Protein AF-R1B4N7-F1 (afdb_monomer_lite)

InterPro domains:
  IPR006597 Sel1-like repeat [SM00671] (112-150)
  IPR006597 Sel1-like repeat [SM00671] (151-186)
  IPR007314 Haem-binding uptake, Tiki superfamily, ChaN [PF04187] (249-295)
  IPR011990 Tetratricopeptide-like helical domain superfamily [G3DSA:1.25.40.10] (49-220)

pLDDT: mean 70.12, std 21.86, range [22.64, 97.62]

Secondary structure (DSSP, 8-state):
-----------------------PPPPS--------S--TTHHHHHHHHHHTTHHHHHHHHHHHHHHHHHHTTS-TT-SS-S------S---HHHHHHHHHHHHHHHHTT-HHHHHHHHHHHHH-SBTTTB---HHHHHHHHHHHHTTT-HHHHHHHHHHHHHTSSS---HHHHHHHHHHHHHTT-HHHHHHHHHHHHHHHHHTT--SS--HHHHHHHHHTTSPPPPTTB-SSEEEEETTS-B--HHHHHHHHHH-SEEEEEE-TT-HHHHHHHHHHHHHHHHHSS-EEEEETT------SS--B-TTSSBPPP-TTSEEEEEEEHHHH-TTTSHHHHHHTT-SSPPEEEEE--S---GGGTTT-SEEEEE-TTSPPSS-------

Structure (mmCIF, N/CA/C/O backbone):
data_AF-R1B4N7-F1
#
_entry.id   AF-R1B4N7-F1
#
loop_
_atom_site.group_PDB
_atom_site.id
_atom_site.type_symbol
_atom_site.label_atom_id
_atom_site.label_alt_id
_atom_site.label_comp_id
_atom_site.label_asym_id
_atom_site.label_entity_id
_atom_site.label_seq_id
_atom_site.pdbx_PDB_ins_code
_atom_site.Cartn_x
_atom_site.Cartn_y
_atom_site.Cartn_z
_atom_site.occupancy
_atom_site.B_iso_or_equiv
_atom_site.auth_seq_id
_atom_site.auth_comp_id
_atom_site.auth_asym_id
_atom_site.auth_atom_id
_atom_site.pdbx_PDB_model_num
ATOM 1 N N . MET A 1 1 ? 52.486 49.320 21.810 1.00 36.53 1 MET A N 1
ATOM 2 C CA . MET A 1 1 ? 51.607 50.025 20.853 1.00 36.53 1 MET A CA 1
ATOM 3 C C . MET A 1 1 ? 50.191 49.483 21.029 1.00 36.53 1 MET A C 1
ATOM 5 O O . MET A 1 1 ? 50.028 48.281 20.917 1.00 36.53 1 MET A O 1
ATOM 9 N N . SER A 1 2 ? 49.279 50.368 21.468 1.00 28.25 2 SER A N 1
ATOM 10 C CA . SER A 1 2 ? 47.827 50.265 21.769 1.00 28.25 2 SER A CA 1
ATOM 11 C C . SER A 1 2 ? 47.154 48.882 21.823 1.00 28.25 2 SER A C 1
ATOM 13 O O . SER A 1 2 ? 47.106 48.198 20.816 1.00 28.25 2 SER A O 1
ATOM 15 N N . PHE A 1 3 ? 46.621 48.380 22.950 1.00 22.64 3 PHE A N 1
ATOM 16 C CA . PHE A 1 3 ? 45.512 48.873 23.808 1.00 22.64 3 PHE A CA 1
ATOM 17 C C . PHE A 1 3 ? 44.205 49.229 23.072 1.00 22.64 3 PHE A C 1
ATOM 19 O O . PHE A 1 3 ? 44.135 50.284 22.450 1.00 22.64 3 PHE A O 1
ATOM 26 N N . ARG A 1 4 ? 43.135 48.447 23.303 1.00 28.39 4 ARG A N 1
ATOM 27 C CA . ARG A 1 4 ? 41.898 48.782 24.073 1.00 28.39 4 ARG A CA 1
ATOM 28 C C . ARG A 1 4 ? 40.855 47.660 23.839 1.00 28.39 4 ARG A C 1
ATOM 30 O O . ARG A 1 4 ? 40.657 47.268 22.703 1.00 28.39 4 ARG A O 1
ATOM 37 N N . ARG A 1 5 ? 40.340 46.959 24.869 1.00 28.06 5 ARG A N 1
ATOM 38 C CA . ARG A 1 5 ? 39.275 47.373 25.829 1.00 28.06 5 ARG A CA 1
ATOM 39 C C . ARG A 1 5 ? 37.980 47.742 25.079 1.00 28.06 5 ARG A C 1
ATOM 41 O O . ARG A 1 5 ? 38.069 48.508 24.138 1.00 28.06 5 ARG A O 1
ATOM 48 N N . LEU A 1 6 ? 36.759 47.353 25.440 1.00 27.69 6 LEU A N 1
ATOM 49 C CA . LEU A 1 6 ? 36.127 46.877 26.679 1.00 27.69 6 LEU A CA 1
ATOM 50 C C . LEU A 1 6 ? 34.666 46.549 26.257 1.00 27.69 6 LEU A C 1
ATOM 52 O O . LEU A 1 6 ? 34.082 47.303 25.493 1.00 27.69 6 LEU A O 1
ATOM 56 N N . SER A 1 7 ? 34.139 45.364 26.560 1.00 26.28 7 SER A N 1
ATOM 57 C CA . SER A 1 7 ? 33.107 45.118 27.584 1.00 26.28 7 SER A CA 1
ATOM 58 C C . SER A 1 7 ? 31.683 45.668 27.363 1.00 26.28 7 SER A C 1
ATOM 60 O O . SER A 1 7 ? 31.483 46.876 27.331 1.00 26.28 7 SER A O 1
ATOM 62 N N . ARG A 1 8 ? 30.737 44.731 27.546 1.00 26.31 8 ARG A N 1
ATOM 63 C CA . ARG A 1 8 ? 29.497 44.813 28.350 1.00 26.31 8 ARG A CA 1
ATOM 64 C C . ARG A 1 8 ? 28.216 45.408 27.737 1.00 26.31 8 ARG A C 1
ATOM 66 O O . ARG A 1 8 ? 28.132 46.594 27.474 1.00 26.31 8 ARG A O 1
ATOM 73 N N . LEU A 1 9 ? 27.199 44.531 27.794 1.00 28.00 9 LEU A N 1
ATOM 74 C CA . LEU A 1 9 ? 25.815 44.734 28.260 1.00 28.00 9 LEU A CA 1
ATOM 75 C C . LEU A 1 9 ? 24.907 45.657 27.436 1.00 28.00 9 LEU A C 1
ATOM 77 O O . LEU A 1 9 ? 25.035 46.870 27.522 1.00 28.00 9 LEU A O 1
ATOM 81 N N . ALA A 1 10 ? 23.889 45.066 26.800 1.00 26.39 10 ALA A N 1
ATOM 82 C CA . ALA A 1 10 ? 22.473 45.358 27.076 1.00 26.39 10 ALA A CA 1
ATOM 83 C C . ALA A 1 10 ? 21.554 44.551 26.134 1.00 26.39 10 ALA A C 1
ATOM 85 O O . ALA A 1 10 ? 21.605 44.719 24.921 1.00 26.39 10 ALA A O 1
ATOM 86 N N . ALA A 1 11 ? 20.677 43.720 26.699 1.00 33.81 11 ALA A N 1
ATOM 87 C CA . ALA A 1 11 ? 19.307 43.598 26.192 1.00 33.81 11 ALA A CA 1
ATOM 88 C C . ALA A 1 11 ? 18.483 44.695 26.902 1.00 33.81 11 ALA A C 1
ATOM 90 O O . ALA A 1 11 ? 18.810 45.003 28.056 1.00 33.81 11 ALA A O 1
ATOM 91 N N . PRO A 1 12 ? 17.476 45.321 26.256 1.00 33.16 12 PRO A N 1
ATOM 92 C CA . PRO A 1 12 ? 16.139 44.714 26.252 1.00 33.16 12 PRO A CA 1
ATOM 93 C C . PRO A 1 12 ? 15.257 44.977 25.000 1.00 33.16 12 PRO A C 1
ATOM 95 O O . PRO A 1 12 ? 15.358 45.994 24.332 1.00 33.16 12 PRO A O 1
ATOM 98 N N . VAL A 1 13 ? 14.376 44.006 24.734 1.00 29.16 13 VAL A N 1
ATOM 99 C CA . VAL A 1 13 ? 12.926 44.066 24.421 1.00 29.16 13 VAL A CA 1
ATOM 100 C C . VAL A 1 13 ? 12.315 45.231 23.593 1.00 29.16 13 VAL A C 1
ATOM 102 O O . VAL A 1 13 ? 12.325 46.389 23.991 1.00 29.16 13 VAL A O 1
ATOM 105 N N . SER A 1 14 ? 11.583 44.802 22.546 1.00 27.44 14 SER A N 1
ATOM 106 C CA . SER A 1 14 ? 10.399 45.371 21.852 1.00 27.44 14 SER A CA 1
ATOM 107 C C . SER A 1 14 ? 10.514 46.642 20.995 1.00 27.44 14 SER A C 1
ATOM 109 O O . SER A 1 14 ? 10.748 47.727 21.510 1.00 27.44 14 SER A O 1
ATOM 111 N N . ALA A 1 15 ? 10.173 46.526 19.703 1.00 26.53 15 ALA A N 1
ATOM 112 C CA . ALA A 1 15 ? 8.865 46.918 19.140 1.00 26.53 15 ALA A CA 1
ATOM 113 C C . ALA A 1 15 ? 8.950 47.166 17.615 1.00 26.53 15 ALA A C 1
ATOM 115 O O . ALA A 1 15 ? 9.726 47.993 17.155 1.00 26.53 15 ALA A O 1
ATOM 116 N N . GLY A 1 16 ? 8.095 46.461 16.865 1.00 25.53 16 GLY A N 1
ATOM 117 C CA . GLY A 1 16 ? 7.381 46.930 15.669 1.00 25.53 16 GLY A CA 1
ATOM 118 C C . GLY A 1 16 ? 8.137 47.627 14.531 1.00 25.53 16 GLY A C 1
ATOM 119 O O . GLY A 1 16 ? 8.339 48.835 14.559 1.00 25.53 16 GLY A O 1
ATOM 120 N N . ALA A 1 17 ? 8.324 46.906 13.424 1.00 26.45 17 ALA A N 1
ATOM 121 C CA . ALA A 1 17 ? 8.260 47.496 12.088 1.00 26.45 17 ALA A CA 1
ATOM 122 C C . ALA A 1 17 ? 7.558 46.519 11.136 1.00 26.45 17 ALA A C 1
ATOM 124 O O . ALA A 1 17 ? 8.123 45.526 10.685 1.00 26.45 17 ALA A O 1
ATOM 125 N N . VAL A 1 18 ? 6.286 46.820 10.882 1.00 29.45 18 VAL A N 1
ATOM 126 C CA . VAL A 1 18 ? 5.469 46.280 9.798 1.00 29.45 18 VAL A CA 1
ATOM 127 C C . VAL A 1 18 ? 6.169 46.595 8.477 1.00 29.45 18 VAL A C 1
ATOM 129 O O . VAL A 1 18 ? 6.335 47.764 8.132 1.00 29.45 18 VAL A O 1
ATOM 132 N N . LEU A 1 19 ? 6.562 45.564 7.732 1.00 25.47 19 LEU A N 1
ATOM 133 C CA . LEU A 1 19 ? 7.001 45.698 6.347 1.00 25.47 19 LEU A CA 1
ATOM 134 C C . LEU A 1 19 ? 6.013 44.938 5.463 1.00 25.47 19 LEU A C 1
ATOM 136 O O . LEU A 1 19 ? 5.989 43.713 5.412 1.00 25.47 19 LEU A O 1
ATOM 140 N N . LEU A 1 20 ? 5.155 45.728 4.818 1.00 25.38 20 LEU A N 1
ATOM 141 C CA . LEU A 1 20 ? 4.230 45.336 3.763 1.00 25.38 20 LEU A CA 1
ATOM 142 C C . LEU A 1 20 ? 5.007 44.673 2.618 1.00 25.38 20 LEU A C 1
ATOM 144 O O . LEU A 1 20 ? 5.639 45.358 1.811 1.00 25.38 20 LEU A O 1
ATOM 148 N N . ALA A 1 21 ? 4.931 43.347 2.525 1.00 24.97 21 ALA A N 1
ATOM 149 C CA . ALA A 1 21 ? 5.297 42.634 1.314 1.00 24.97 21 ALA A CA 1
ATOM 150 C C . ALA A 1 21 ? 4.207 42.882 0.261 1.00 24.97 21 ALA A C 1
ATOM 152 O O . ALA A 1 21 ? 3.069 42.428 0.380 1.00 24.97 21 ALA A O 1
ATOM 153 N N . ARG A 1 22 ? 4.565 43.666 -0.759 1.00 24.94 22 ARG A N 1
ATOM 154 C CA . ARG A 1 22 ? 3.831 43.786 -2.021 1.00 24.94 22 ARG A CA 1
ATOM 155 C C . ARG A 1 22 ? 3.620 42.389 -2.605 1.00 24.94 22 ARG A C 1
ATOM 157 O O . ARG A 1 22 ? 4.590 41.660 -2.787 1.00 24.94 22 ARG A O 1
ATOM 164 N N . ALA A 1 23 ? 2.371 42.073 -2.939 1.00 26.42 23 ALA A N 1
ATOM 165 C CA . ALA A 1 23 ? 2.010 40.918 -3.746 1.00 26.42 23 ALA A CA 1
ATOM 166 C C . ALA A 1 23 ? 2.797 40.953 -5.066 1.00 26.42 23 ALA A C 1
ATOM 168 O O . ALA A 1 23 ? 2.556 41.805 -5.925 1.00 26.42 23 ALA A O 1
ATOM 169 N N . ALA A 1 24 ? 3.777 40.060 -5.194 1.00 28.03 24 ALA A N 1
ATOM 170 C CA . ALA A 1 24 ? 4.339 39.706 -6.484 1.00 28.03 24 ALA A CA 1
ATOM 171 C C . ALA A 1 24 ? 3.265 38.917 -7.243 1.00 28.03 24 ALA A C 1
ATOM 173 O O . ALA A 1 24 ? 2.643 38.016 -6.680 1.00 28.03 24 ALA A O 1
ATOM 174 N N . ALA A 1 25 ? 3.005 39.306 -8.491 1.00 29.05 25 ALA A N 1
ATOM 175 C CA . ALA A 1 25 ? 2.110 38.568 -9.372 1.00 29.05 25 ALA A CA 1
ATOM 176 C C . ALA A 1 25 ? 2.605 37.113 -9.520 1.00 29.05 25 ALA A C 1
ATOM 178 O O . ALA A 1 25 ? 3.822 36.907 -9.572 1.00 29.05 25 ALA A O 1
ATOM 179 N N . PRO A 1 26 ? 1.696 36.120 -9.568 1.00 28.81 26 PRO A N 1
ATOM 180 C CA . PRO A 1 26 ? 2.079 34.723 -9.723 1.00 28.81 26 PRO A CA 1
ATOM 181 C C . PRO A 1 26 ? 2.835 34.511 -11.048 1.00 28.81 26 PRO A C 1
ATOM 183 O O . PRO A 1 26 ? 2.531 35.191 -12.036 1.00 28.81 26 PRO A O 1
ATOM 186 N N . PRO A 1 27 ? 3.833 33.610 -11.081 1.00 27.56 27 PRO A N 1
ATOM 187 C CA . PRO A 1 27 ? 4.520 33.242 -12.315 1.00 27.56 27 PRO A CA 1
ATOM 188 C C . PRO A 1 27 ? 3.531 32.638 -13.333 1.00 27.56 27 PRO A C 1
ATOM 190 O O . PRO A 1 27 ? 2.499 32.100 -12.928 1.00 27.56 27 PRO A O 1
ATOM 193 N N . PRO A 1 28 ? 3.814 32.748 -14.646 1.00 30.64 28 PRO A N 1
ATOM 194 C CA . PRO A 1 28 ? 2.947 32.208 -15.688 1.00 30.64 28 PRO A CA 1
ATOM 195 C C . PRO A 1 28 ? 2.812 30.689 -15.532 1.00 30.64 28 PRO A C 1
ATOM 197 O O . PRO A 1 28 ? 3.801 30.015 -15.250 1.00 30.64 28 PRO A O 1
ATOM 200 N N . GLU A 1 29 ? 1.572 30.216 -15.688 1.00 32.31 29 GLU A N 1
ATOM 201 C CA . GLU A 1 29 ? 1.098 28.828 -15.626 1.00 32.31 29 GLU A CA 1
ATOM 202 C C . GLU A 1 29 ? 2.195 27.795 -15.921 1.00 32.31 29 GLU A C 1
ATOM 204 O O . GLU A 1 29 ? 2.624 27.610 -17.061 1.00 32.31 29 GLU A O 1
ATOM 209 N N . LEU A 1 30 ? 2.627 27.094 -14.869 1.00 28.58 30 LEU A N 1
ATOM 210 C CA . LEU A 1 30 ? 3.201 25.766 -15.022 1.00 28.58 30 LEU A CA 1
ATOM 211 C C . LEU A 1 30 ? 2.103 24.911 -15.647 1.00 28.58 30 LEU A C 1
ATOM 213 O O . LEU A 1 30 ? 1.041 24.752 -15.049 1.00 28.58 30 LEU A O 1
ATOM 217 N N . ALA A 1 31 ? 2.341 24.432 -16.866 1.00 27.30 31 ALA A N 1
ATOM 218 C CA . ALA A 1 31 ? 1.463 23.488 -17.531 1.00 27.30 31 ALA A CA 1
ATOM 219 C C . ALA A 1 31 ? 1.184 22.325 -16.570 1.00 27.30 31 ALA A C 1
ATOM 221 O O . ALA A 1 31 ? 2.088 21.572 -16.210 1.00 27.30 31 ALA A O 1
ATOM 222 N N . GLU A 1 32 ? -0.063 22.244 -16.113 1.00 26.47 32 GLU A N 1
ATOM 223 C CA . GLU A 1 32 ? -0.568 21.179 -15.263 1.00 26.47 32 GLU A CA 1
ATOM 224 C C . GLU A 1 32 ? -0.379 19.846 -15.995 1.00 26.47 32 GLU A C 1
ATOM 226 O O . GLU A 1 32 ? -1.151 19.493 -16.889 1.00 26.47 32 GLU A O 1
ATOM 231 N N . CYS A 1 33 ? 0.649 19.085 -15.616 1.00 23.34 33 CYS A N 1
ATOM 232 C CA . CYS A 1 33 ? 0.714 17.662 -15.925 1.00 23.34 33 CYS A CA 1
ATOM 233 C C . CYS A 1 33 ? -0.313 16.961 -15.024 1.00 23.34 33 CYS A C 1
ATOM 235 O O . CYS A 1 33 ? 0.001 16.437 -13.959 1.00 23.34 33 CYS A O 1
ATOM 237 N N . SER A 1 34 ? -1.582 17.055 -15.418 1.00 24.56 34 SER A N 1
ATOM 238 C CA . SER A 1 34 ? -2.706 16.396 -14.763 1.00 24.56 34 SER A CA 1
ATOM 239 C C . SER A 1 34 ? -2.791 14.946 -15.242 1.00 24.56 34 SER A C 1
ATOM 241 O O . SER A 1 34 ? -3.008 14.662 -16.422 1.00 24.56 34 SER A O 1
ATOM 243 N N . TYR A 1 35 ? -2.607 14.010 -14.314 1.00 29.39 35 TYR A N 1
ATOM 244 C CA . TYR A 1 35 ? -2.702 12.567 -14.548 1.00 29.39 35 TYR A CA 1
ATOM 245 C C . TYR A 1 35 ? -4.174 12.111 -14.599 1.00 29.39 35 TYR A C 1
ATOM 247 O O . TYR A 1 35 ? -4.627 11.321 -13.786 1.00 29.39 35 TYR A O 1
ATOM 255 N N . ASP A 1 36 ? -4.984 12.653 -15.513 1.00 28.56 36 ASP A N 1
ATOM 256 C CA . ASP A 1 36 ? -6.430 12.391 -15.525 1.00 28.56 36 ASP A CA 1
ATOM 257 C C . ASP A 1 36 ? -6.821 10.985 -16.019 1.00 28.56 36 ASP A C 1
ATOM 259 O O . ASP A 1 36 ? -6.945 10.744 -17.219 1.00 28.56 36 ASP A O 1
ATOM 263 N N . VAL A 1 37 ? -7.095 10.054 -15.095 1.00 32.25 37 VAL A N 1
ATOM 264 C CA . VAL A 1 37 ? -7.662 8.719 -15.401 1.00 32.25 37 VAL A CA 1
ATOM 265 C C . VAL A 1 37 ? -9.157 8.772 -15.760 1.00 32.25 37 VAL A C 1
ATOM 267 O O . VAL A 1 37 ? -9.794 7.755 -16.036 1.00 32.25 37 VAL A O 1
ATOM 270 N N . ARG A 1 38 ? -9.749 9.960 -15.931 1.00 32.22 38 ARG A N 1
ATOM 271 C CA . ARG A 1 38 ? -10.960 10.107 -16.755 1.00 32.22 38 ARG A CA 1
ATOM 272 C C . ARG A 1 38 ? -10.636 10.426 -18.212 1.00 32.22 38 ARG A C 1
ATOM 274 O O . ARG A 1 38 ? -11.339 11.207 -18.853 1.00 32.22 38 ARG A O 1
ATOM 281 N N . ARG A 1 39 ? -9.645 9.760 -18.806 1.00 37.50 39 ARG A N 1
ATOM 282 C CA . ARG A 1 39 ? -9.495 9.747 -20.267 1.00 37.50 39 ARG A CA 1
ATOM 283 C C . ARG A 1 39 ? -10.587 8.891 -20.907 1.00 37.50 39 ARG A C 1
ATOM 285 O O . ARG A 1 39 ? -10.468 7.677 -21.077 1.00 37.50 39 ARG A O 1
ATOM 292 N N . GLN A 1 40 ? -11.656 9.573 -21.315 1.00 34.91 40 GLN A N 1
ATOM 293 C CA . GLN A 1 40 ? -12.567 9.137 -22.371 1.00 34.91 40 GLN A CA 1
ATOM 294 C C . GLN A 1 40 ? -11.747 8.839 -23.643 1.00 34.91 40 GLN A C 1
ATOM 296 O O . GLN A 1 40 ? -11.510 9.718 -24.462 1.00 34.91 40 GLN A O 1
ATOM 301 N N . GLY A 1 41 ? -11.245 7.611 -23.780 1.00 38.72 41 GLY A N 1
ATOM 302 C CA . GLY A 1 41 ? -10.460 7.188 -24.944 1.00 38.72 41 GLY A CA 1
ATOM 303 C C . GLY A 1 41 ? -9.768 5.839 -24.758 1.00 38.72 41 GLY A C 1
ATOM 304 O O . GLY A 1 41 ? -9.925 4.957 -25.600 1.00 38.72 41 GLY A O 1
ATOM 305 N N . VAL A 1 42 ? -9.097 5.635 -23.618 1.00 45.31 42 VAL A N 1
ATOM 306 C CA . VAL A 1 42 ? -8.331 4.402 -23.322 1.00 45.31 42 VAL A CA 1
ATOM 307 C C . VAL A 1 42 ? -9.252 3.229 -22.940 1.00 45.31 42 VAL A C 1
ATOM 309 O O . VAL A 1 42 ? -8.920 2.061 -23.149 1.00 45.31 42 VAL A O 1
ATOM 312 N N . SER A 1 43 ? -10.469 3.522 -22.466 1.00 57.16 43 SER A N 1
ATOM 313 C CA . SER A 1 43 ? -11.407 2.500 -21.987 1.00 57.16 43 SER A CA 1
ATOM 314 C C . SER A 1 43 ? -11.909 1.553 -23.078 1.00 57.16 43 SER A C 1
ATOM 316 O O . SER A 1 43 ? -12.144 0.390 -22.777 1.00 57.16 43 SER A O 1
ATOM 318 N N . SER A 1 44 ? -12.043 1.987 -24.338 1.00 64.00 44 SER A N 1
ATOM 319 C CA . SER A 1 44 ? -12.620 1.132 -25.390 1.00 64.00 44 SER A CA 1
ATOM 320 C C . SER A 1 44 ? -11.661 0.033 -25.864 1.00 64.00 44 SER A C 1
ATOM 322 O O . SER A 1 44 ? -12.059 -1.127 -25.942 1.00 64.00 44 SER A O 1
ATOM 324 N N . GLY A 1 45 ? -10.391 0.369 -26.118 1.00 76.12 45 GLY A N 1
ATOM 325 C CA . GLY A 1 45 ? -9.373 -0.596 -26.546 1.00 76.12 45 GLY A CA 1
ATOM 326 C C . GLY A 1 45 ? -9.043 -1.605 -25.449 1.00 76.12 45 GLY A C 1
ATOM 327 O O . GLY A 1 45 ? -9.082 -2.811 -25.683 1.00 76.12 45 GLY A O 1
ATOM 328 N N . MET A 1 46 ? -8.822 -1.121 -24.223 1.00 80.25 46 MET A N 1
ATOM 329 C CA . MET A 1 46 ? -8.551 -1.982 -23.069 1.00 80.25 46 MET A CA 1
ATOM 330 C C . MET A 1 46 ? -9.738 -2.903 -22.763 1.00 80.25 46 MET A C 1
ATOM 332 O O . MET A 1 46 ? -9.552 -4.093 -22.516 1.00 80.25 46 MET A O 1
ATOM 336 N N . HIS A 1 47 ? -10.967 -2.388 -22.870 1.00 76.94 47 HIS A N 1
ATOM 337 C CA . HIS A 1 47 ? -12.180 -3.190 -22.714 1.00 76.94 47 HIS A CA 1
ATOM 338 C C . HIS A 1 47 ? -12.256 -4.314 -23.746 1.00 76.94 47 HIS A C 1
ATOM 340 O O . HIS A 1 47 ? -12.479 -5.464 -23.377 1.00 76.94 47 HIS A O 1
ATOM 346 N N . ILE A 1 48 ? -12.017 -4.013 -25.026 1.00 82.38 48 ILE A N 1
ATOM 347 C CA . ILE A 1 48 ? -12.031 -5.011 -26.104 1.00 82.38 48 ILE A CA 1
ATOM 348 C C . ILE A 1 48 ? -10.985 -6.104 -25.861 1.00 82.38 48 ILE A C 1
ATOM 350 O O . ILE A 1 48 ? -11.285 -7.289 -26.005 1.00 82.38 48 ILE A O 1
ATOM 354 N N . GLU A 1 49 ? -9.762 -5.732 -25.486 1.00 86.69 49 GLU A N 1
ATOM 355 C CA . GLU A 1 49 ? -8.685 -6.699 -25.272 1.00 86.69 49 GLU A CA 1
ATOM 356 C C . GLU A 1 49 ? -8.917 -7.560 -24.026 1.00 86.69 49 GLU A C 1
ATOM 358 O O . GLU A 1 49 ? -8.768 -8.783 -24.078 1.00 86.69 49 GLU A O 1
ATOM 363 N N . LEU A 1 50 ? -9.375 -6.967 -22.922 1.00 83.06 50 LEU A N 1
ATOM 364 C CA . LEU A 1 50 ? -9.665 -7.711 -21.697 1.00 83.06 50 LEU A CA 1
ATOM 365 C C . LEU A 1 50 ? -10.946 -8.546 -21.792 1.00 83.06 50 LEU A C 1
ATOM 367 O O . LEU A 1 50 ? -11.027 -9.595 -21.145 1.00 83.06 50 LEU A O 1
ATOM 371 N N . GLN A 1 51 ? -11.900 -8.185 -22.659 1.00 82.56 51 GLN A N 1
ATOM 372 C CA . GLN A 1 51 ? -13.031 -9.052 -23.004 1.00 82.56 51 GLN A CA 1
ATOM 373 C C . GLN A 1 51 ? -12.581 -10.396 -23.584 1.00 82.56 51 GLN A C 1
ATOM 375 O O . GLN A 1 51 ? -13.183 -11.427 -23.280 1.00 82.56 51 GLN A O 1
ATOM 380 N N . LYS A 1 52 ? -11.483 -10.426 -24.350 1.00 88.19 52 LYS A N 1
ATOM 381 C CA . LYS A 1 52 ? -10.918 -11.681 -24.881 1.00 88.19 52 LYS A CA 1
ATOM 382 C C . LYS A 1 52 ? -10.432 -12.611 -23.766 1.00 88.19 52 LYS A C 1
ATOM 384 O O . LYS A 1 52 ? -10.385 -13.825 -23.960 1.00 88.19 52 LYS A O 1
ATOM 389 N N . LEU A 1 53 ? -10.093 -12.056 -22.600 1.00 86.62 53 LEU A N 1
ATOM 390 C CA . LEU A 1 53 ? -9.628 -12.801 -21.430 1.00 86.62 53 LEU A CA 1
ATOM 391 C C . LEU A 1 53 ? -10.756 -13.222 -20.479 1.00 86.62 53 LEU A C 1
ATOM 393 O O . LEU A 1 53 ? -10.526 -14.107 -19.655 1.00 86.62 53 LEU A O 1
ATOM 397 N N . ARG A 1 54 ? -11.974 -12.670 -20.611 1.00 83.75 54 ARG A N 1
ATOM 398 C CA . ARG A 1 54 ? -13.127 -12.987 -19.740 1.00 83.75 54 ARG A CA 1
ATOM 399 C C . ARG A 1 54 ? -13.373 -14.492 -19.546 1.00 83.75 54 ARG A C 1
ATOM 401 O O . ARG A 1 54 ? -13.587 -14.888 -18.404 1.00 83.75 54 ARG A O 1
ATOM 408 N N . PRO A 1 55 ? -13.264 -15.373 -20.566 1.00 87.62 55 PRO A N 1
ATOM 409 C CA . PRO A 1 55 ? -13.456 -16.814 -20.363 1.00 87.62 55 PRO A CA 1
ATOM 410 C C . PRO A 1 55 ? -12.458 -17.472 -19.395 1.00 87.62 55 PRO A C 1
ATOM 412 O O . PRO A 1 55 ? -12.719 -18.569 -18.911 1.00 87.62 55 PRO A O 1
ATOM 415 N N . ARG A 1 56 ? -11.301 -16.845 -19.148 1.00 88.69 56 ARG A N 1
ATOM 416 C CA . ARG A 1 56 ? -10.239 -17.344 -18.257 1.00 88.69 56 ARG A CA 1
ATOM 417 C C . ARG A 1 56 ? -10.050 -16.489 -17.005 1.00 88.69 56 ARG A C 1
ATOM 419 O O . ARG A 1 56 ? -9.202 -16.820 -16.182 1.00 88.69 56 ARG A O 1
ATOM 426 N N . GLU A 1 57 ? -10.812 -15.412 -16.847 1.00 87.94 57 GLU A N 1
ATOM 427 C CA . GLU A 1 57 ? -10.652 -14.470 -15.737 1.00 87.94 57 GLU A CA 1
ATOM 428 C C . GLU A 1 57 ? -10.782 -15.157 -14.376 1.00 87.94 57 GLU A C 1
ATOM 430 O O . GLU A 1 57 ? -9.905 -15.004 -13.531 1.00 87.94 57 GLU A O 1
ATOM 435 N N . GLU A 1 58 ? -11.843 -15.942 -14.171 1.00 85.69 58 GLU A N 1
ATOM 436 C CA . GLU A 1 58 ? -12.088 -16.636 -12.901 1.00 85.69 58 GLU A CA 1
ATOM 437 C C . GLU A 1 58 ? -10.915 -17.559 -12.532 1.00 85.69 58 GLU A C 1
ATOM 439 O O . GLU A 1 58 ? -10.456 -17.582 -11.390 1.00 85.69 58 GLU A O 1
ATOM 444 N N . GLN A 1 59 ? -10.365 -18.262 -13.527 1.00 90.38 59 GLN A N 1
ATOM 445 C CA . GLN A 1 59 ? -9.192 -19.113 -13.352 1.00 90.38 59 GLN A CA 1
ATOM 446 C C . GLN A 1 59 ? -7.943 -18.299 -12.978 1.00 90.38 59 GLN A C 1
ATOM 448 O O . GLN A 1 59 ? -7.193 -18.709 -12.092 1.00 90.38 59 GLN A O 1
ATOM 453 N N . LEU A 1 60 ? -7.712 -17.163 -13.646 1.00 88.00 60 LEU A N 1
ATOM 454 C CA . LEU A 1 60 ? -6.572 -16.282 -13.376 1.00 88.00 60 LEU A CA 1
ATOM 455 C C . LEU A 1 60 ? -6.654 -15.677 -11.974 1.00 88.00 60 LEU A C 1
ATOM 457 O O . LEU A 1 60 ? -5.675 -15.743 -11.236 1.00 88.00 60 LEU A O 1
ATOM 461 N N . ARG A 1 61 ? -7.825 -15.160 -11.583 1.00 86.69 61 ARG A N 1
ATOM 462 C CA . ARG A 1 61 ? -8.062 -14.599 -10.246 1.00 86.69 61 ARG A CA 1
ATOM 463 C C . ARG A 1 61 ? -7.801 -15.629 -9.160 1.00 86.69 61 ARG A C 1
ATOM 465 O O . ARG A 1 61 ? -6.993 -15.373 -8.275 1.00 86.69 61 ARG A O 1
ATOM 472 N N . ARG A 1 62 ? -8.396 -16.817 -9.288 1.00 87.44 62 ARG A N 1
ATOM 473 C CA . ARG A 1 62 ? -8.196 -17.903 -8.327 1.00 87.44 62 ARG A CA 1
ATOM 474 C C . ARG A 1 62 ? -6.722 -18.285 -8.196 1.00 87.44 62 ARG A C 1
ATOM 476 O O . ARG A 1 62 ? -6.221 -18.419 -7.086 1.00 87.44 62 ARG A O 1
ATOM 483 N N . LYS A 1 63 ? -6.010 -18.434 -9.318 1.00 88.12 63 LYS A N 1
ATOM 484 C CA . LYS A 1 63 ? -4.570 -18.723 -9.296 1.00 88.12 63 LYS A CA 1
ATOM 485 C C . LYS A 1 63 ? -3.793 -17.615 -8.578 1.00 88.12 63 LYS A C 1
ATOM 487 O O . LYS A 1 63 ? -2.934 -17.909 -7.758 1.00 88.12 63 LYS A O 1
ATOM 492 N N . TRP A 1 64 ? -4.076 -16.348 -8.875 1.00 84.94 64 TRP A N 1
ATOM 493 C CA . TRP A 1 64 ? -3.372 -15.228 -8.249 1.00 84.94 64 TRP A CA 1
ATOM 494 C C . TRP A 1 64 ? -3.654 -15.113 -6.754 1.00 84.94 64 TRP A C 1
ATOM 496 O O . TRP A 1 64 ? -2.734 -14.787 -6.012 1.00 84.94 64 TRP A O 1
ATOM 506 N N . GLU A 1 65 ? -4.875 -15.412 -6.313 1.00 82.69 65 GLU A N 1
ATOM 507 C CA . GLU A 1 65 ? -5.233 -15.508 -4.893 1.00 82.69 65 GLU A CA 1
ATOM 508 C C . GLU A 1 65 ? -4.470 -16.642 -4.196 1.00 82.69 65 GLU A C 1
ATOM 510 O O 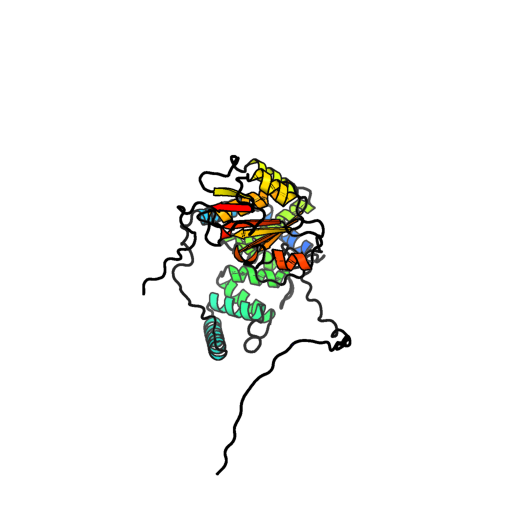. GLU A 1 65 ? -3.946 -16.449 -3.101 1.00 82.69 65 GLU A O 1
ATOM 515 N N . GLU A 1 66 ? -4.349 -17.810 -4.837 1.00 83.00 66 GLU A N 1
ATOM 516 C CA . GLU A 1 66 ? -3.560 -18.939 -4.327 1.00 83.00 66 GLU A CA 1
ATOM 517 C C . GLU A 1 66 ? -2.061 -18.588 -4.234 1.00 83.00 66 GLU A C 1
ATOM 519 O O . GLU A 1 66 ? -1.429 -18.846 -3.205 1.00 83.00 66 GLU A O 1
ATOM 524 N N . ASP A 1 67 ? -1.507 -17.941 -5.266 1.00 77.31 67 ASP A N 1
ATOM 525 C CA . ASP A 1 67 ? -0.130 -17.434 -5.273 1.00 77.31 67 ASP A CA 1
ATOM 526 C C . ASP A 1 67 ? 0.081 -16.383 -4.162 1.00 77.31 67 ASP A C 1
ATOM 528 O O . ASP A 1 67 ? 1.099 -16.400 -3.469 1.00 77.31 67 ASP A O 1
ATOM 532 N N . GLU A 1 68 ? -0.888 -15.478 -3.960 1.00 71.19 68 GLU A N 1
ATOM 533 C CA . GLU A 1 68 ? -0.841 -14.421 -2.939 1.00 71.19 68 GLU A CA 1
ATOM 534 C C . GLU A 1 68 ? -0.918 -14.976 -1.513 1.00 71.19 68 GLU A C 1
ATOM 536 O O . GLU A 1 68 ? -0.131 -14.593 -0.645 1.00 71.19 68 GLU A O 1
ATOM 541 N N . ALA A 1 69 ? -1.784 -15.965 -1.289 1.00 72.62 69 ALA A N 1
ATOM 542 C CA . ALA A 1 69 ? -1.866 -16.707 -0.036 1.00 72.62 69 ALA A CA 1
ATOM 543 C C . ALA A 1 69 ? -0.552 -17.432 0.314 1.00 72.62 69 ALA A C 1
ATOM 545 O O . ALA A 1 69 ? -0.281 -17.689 1.489 1.00 72.62 69 ALA A O 1
ATOM 546 N N . GLY A 1 70 ? 0.267 -17.764 -0.690 1.00 64.06 70 GLY A N 1
ATOM 547 C CA . GLY A 1 70 ? 1.613 -18.301 -0.512 1.00 64.06 70 GLY A CA 1
ATOM 548 C C . GLY A 1 70 ? 2.584 -17.304 0.125 1.00 64.06 70 GLY A C 1
ATOM 549 O O . GLY A 1 70 ? 3.352 -17.700 1.002 1.00 64.06 70 GLY A O 1
ATOM 550 N N . PHE A 1 71 ? 2.513 -16.015 -0.232 1.00 59.53 71 PHE A N 1
ATOM 551 C CA . PHE A 1 71 ? 3.387 -14.983 0.350 1.00 59.53 71 PHE A CA 1
ATOM 552 C C . PHE A 1 71 ? 3.138 -14.794 1.848 1.00 59.53 71 PHE A C 1
ATOM 554 O O . PHE A 1 71 ? 4.087 -14.621 2.604 1.00 59.53 71 PHE A O 1
ATOM 561 N N . HIS A 1 72 ? 1.892 -14.931 2.307 1.00 55.19 72 HIS A N 1
ATOM 562 C CA . HIS A 1 72 ? 1.553 -14.876 3.736 1.00 55.19 72 HIS A CA 1
ATOM 563 C C . HIS A 1 72 ? 2.094 -16.065 4.553 1.00 55.19 72 HIS A C 1
ATOM 565 O O . HIS A 1 72 ? 2.033 -16.045 5.780 1.00 55.19 72 HIS A O 1
ATOM 571 N N . LYS A 1 73 ? 2.608 -17.109 3.888 1.00 58.44 73 LYS A N 1
ATOM 572 C CA . LYS A 1 73 ? 3.229 -18.291 4.512 1.00 58.44 73 LYS A CA 1
ATOM 573 C C . LYS A 1 73 ? 4.753 -18.261 4.453 1.00 58.44 73 LYS A C 1
ATOM 575 O O . LYS A 1 73 ? 5.393 -19.168 4.988 1.00 58.44 73 LYS A O 1
ATOM 580 N N . LEU A 1 74 ? 5.336 -17.269 3.781 1.00 49.50 74 LEU A N 1
ATOM 581 C CA . LEU A 1 74 ? 6.776 -17.085 3.797 1.00 49.50 74 LEU A CA 1
ATOM 582 C C . LEU A 1 74 ? 7.196 -16.678 5.214 1.00 49.50 74 LEU A C 1
ATOM 584 O O . LEU A 1 74 ? 6.528 -15.845 5.831 1.00 49.50 74 LEU A O 1
ATOM 588 N N . PRO A 1 75 ? 8.276 -17.261 5.765 1.00 50.69 75 PRO A N 1
ATOM 589 C CA . PRO A 1 75 ? 8.818 -16.770 7.021 1.00 50.69 75 PRO A CA 1
ATOM 590 C C . PRO A 1 75 ? 9.148 -15.275 6.857 1.00 50.69 75 PRO A C 1
ATOM 592 O O . PRO A 1 75 ? 9.529 -14.883 5.751 1.00 50.69 75 PRO A O 1
ATOM 595 N N . PRO A 1 76 ? 9.077 -14.455 7.924 1.00 55.16 76 PRO A N 1
ATOM 596 C CA . PRO A 1 76 ? 9.224 -12.989 7.869 1.00 55.16 76 PRO A CA 1
ATOM 597 C C . PRO A 1 76 ? 10.487 -12.445 7.169 1.00 55.16 76 PRO A C 1
ATOM 599 O O . PRO A 1 76 ? 10.613 -11.244 6.974 1.00 55.16 76 PRO A O 1
ATOM 602 N N . ARG A 1 77 ? 11.433 -13.315 6.793 1.00 53.06 77 ARG A N 1
ATOM 603 C CA . ARG A 1 77 ? 12.725 -13.000 6.174 1.00 53.06 77 ARG A CA 1
ATOM 604 C C . ARG A 1 77 ? 12.961 -13.626 4.795 1.00 53.06 77 ARG A C 1
ATOM 606 O O . ARG A 1 77 ? 14.055 -13.494 4.252 1.00 53.06 77 ARG A O 1
ATOM 613 N N . ALA A 1 78 ? 11.988 -14.320 4.209 1.00 44.78 78 ALA A N 1
ATOM 614 C CA . ALA A 1 78 ? 12.135 -14.841 2.853 1.00 44.78 78 ALA A CA 1
ATOM 615 C C . ALA A 1 78 ? 11.768 -13.761 1.824 1.00 44.78 78 ALA A C 1
ATOM 617 O O . ALA A 1 78 ? 10.722 -13.856 1.192 1.00 44.78 78 ALA A O 1
ATOM 618 N N . TRP A 1 79 ? 12.657 -12.770 1.670 1.00 36.75 79 TRP A N 1
ATOM 619 C CA . TRP A 1 79 ? 12.981 -12.062 0.419 1.00 36.75 79 TRP A CA 1
ATOM 620 C C . TRP A 1 79 ? 12.916 -10.514 0.467 1.00 36.75 79 TRP A C 1
ATOM 622 O O . TRP A 1 79 ? 11.872 -9.971 0.826 1.00 36.75 79 TRP A O 1
ATOM 632 N N . PRO A 1 80 ? 13.980 -9.814 0.002 1.00 41.41 80 PRO A N 1
ATOM 633 C CA . PRO A 1 80 ? 15.298 -10.357 -0.334 1.00 41.41 80 PRO A CA 1
ATOM 634 C C . PRO A 1 80 ? 16.125 -10.630 0.940 1.00 41.41 80 PRO A C 1
ATOM 636 O O . PRO A 1 80 ? 15.981 -9.913 1.930 1.00 41.41 80 PRO A O 1
ATOM 639 N N . PRO A 1 81 ? 16.980 -11.669 0.937 1.00 40.31 81 PRO A N 1
ATOM 640 C CA . PRO A 1 81 ? 17.913 -11.956 2.022 1.00 40.31 81 PRO A CA 1
ATOM 641 C C . PRO A 1 81 ? 19.152 -11.054 1.921 1.00 40.31 81 PRO A C 1
ATOM 643 O O . PRO A 1 81 ? 19.632 -10.811 0.819 1.00 40.31 81 PRO A O 1
ATOM 646 N N . ASP A 1 82 ? 19.663 -10.596 3.067 1.00 38.59 82 ASP A N 1
ATOM 647 C CA . ASP A 1 82 ? 21.042 -10.140 3.326 1.00 38.59 82 ASP A CA 1
ATOM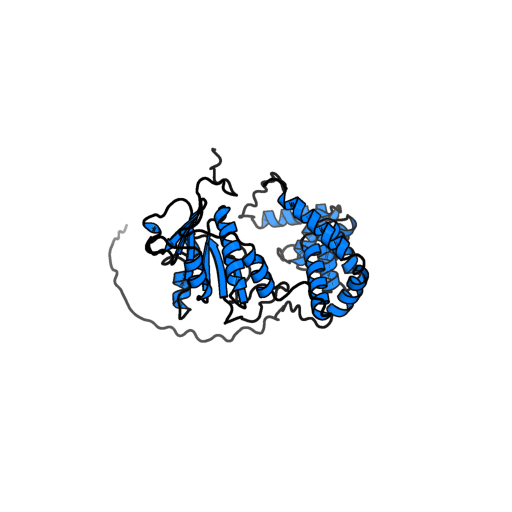 648 C C . ASP A 1 82 ? 21.831 -9.559 2.132 1.00 38.59 82 ASP A C 1
ATOM 650 O O . ASP A 1 82 ? 22.948 -9.975 1.829 1.00 38.59 82 ASP A O 1
ATOM 654 N N . ALA A 1 83 ? 21.283 -8.531 1.490 1.00 37.72 83 ALA A N 1
ATOM 655 C CA . ALA A 1 83 ? 22.088 -7.525 0.821 1.00 37.72 83 ALA A CA 1
ATOM 656 C C . ALA A 1 83 ? 21.885 -6.232 1.601 1.00 37.72 83 ALA A C 1
ATOM 658 O O . ALA A 1 83 ? 21.029 -5.413 1.273 1.00 37.72 83 ALA A O 1
ATOM 659 N N . ALA A 1 84 ? 22.673 -6.057 2.662 1.00 35.72 84 ALA A N 1
ATOM 660 C CA . ALA A 1 84 ? 22.965 -4.726 3.158 1.00 35.72 84 ALA A CA 1
ATOM 661 C C . ALA A 1 84 ? 23.740 -3.990 2.054 1.00 35.72 84 ALA A C 1
ATOM 663 O O . ALA A 1 84 ? 24.962 -3.883 2.090 1.00 35.72 84 ALA A O 1
ATOM 664 N N . VAL A 1 85 ? 23.030 -3.506 1.036 1.00 36.94 85 VAL A N 1
ATOM 665 C CA . VAL A 1 85 ? 23.479 -2.304 0.354 1.00 36.94 85 VAL A CA 1
ATOM 666 C C . VAL A 1 85 ? 23.165 -1.214 1.357 1.00 36.94 85 VAL A C 1
ATOM 668 O O . VAL A 1 85 ? 22.019 -0.793 1.498 1.00 36.94 85 VAL A O 1
ATOM 671 N N . ALA A 1 86 ? 24.174 -0.835 2.136 1.00 33.19 86 ALA A N 1
ATOM 672 C CA . ALA A 1 86 ? 24.154 0.449 2.801 1.00 33.19 86 ALA A CA 1
ATOM 673 C C . ALA A 1 86 ? 23.970 1.483 1.688 1.00 33.19 86 ALA A C 1
ATOM 675 O O . ALA A 1 86 ? 24.921 1.831 0.989 1.00 33.19 86 ALA A O 1
ATOM 676 N N . VAL A 1 87 ? 22.729 1.909 1.456 1.00 39.25 87 VAL A N 1
ATOM 677 C CA . VAL A 1 87 ? 22.474 3.111 0.677 1.00 39.25 87 VAL A CA 1
ATOM 678 C C . VAL A 1 87 ? 22.928 4.226 1.596 1.00 39.25 87 VAL A C 1
ATOM 680 O O . VAL A 1 87 ? 22.196 4.665 2.480 1.00 39.25 87 VAL A O 1
ATOM 683 N N . ALA A 1 88 ? 24.204 4.582 1.465 1.00 35.47 88 ALA A N 1
ATOM 684 C CA . ALA A 1 88 ? 24.738 5.783 2.061 1.00 35.47 88 ALA A CA 1
ATOM 685 C C . ALA A 1 88 ? 23.829 6.923 1.602 1.00 35.47 88 ALA A C 1
ATOM 687 O O . ALA A 1 88 ? 23.711 7.190 0.411 1.00 35.47 88 ALA A O 1
ATOM 688 N N . THR A 1 89 ? 23.154 7.576 2.540 1.00 41.28 89 THR A N 1
ATOM 689 C CA . THR A 1 89 ? 22.320 8.756 2.275 1.00 41.28 89 THR A CA 1
ATOM 690 C C . THR A 1 89 ? 23.149 9.993 1.907 1.00 41.28 89 THR A C 1
ATOM 692 O O . THR A 1 89 ? 22.585 11.062 1.709 1.00 41.28 89 THR A O 1
ATOM 695 N N . ASP A 1 90 ? 24.463 9.817 1.744 1.00 42.09 90 ASP A N 1
ATOM 696 C CA . ASP A 1 90 ? 25.446 10.821 1.354 1.00 42.09 90 ASP A CA 1
ATOM 697 C C . ASP A 1 90 ? 26.159 10.394 0.052 1.00 42.09 90 ASP A C 1
ATOM 699 O O . ASP A 1 90 ? 27.386 10.310 -0.002 1.00 42.09 90 ASP A O 1
ATOM 703 N N . LEU A 1 91 ? 25.411 10.053 -1.006 1.00 45.75 91 LEU A N 1
ATOM 704 C CA . LEU A 1 91 ? 26.021 9.831 -2.323 1.00 45.75 91 LEU A CA 1
ATOM 705 C C . LEU A 1 91 ? 26.497 11.177 -2.884 1.00 45.75 91 LEU A C 1
ATOM 707 O O . LEU A 1 91 ? 25.702 11.993 -3.349 1.00 45.75 91 LEU A O 1
ATOM 711 N N . GLU A 1 92 ? 27.806 11.407 -2.832 1.00 55.06 92 GLU A N 1
ATOM 712 C CA . GLU A 1 92 ? 28.473 12.508 -3.527 1.00 55.06 92 GLU A CA 1
ATOM 713 C C . GLU A 1 92 ? 28.126 12.467 -5.035 1.00 55.06 92 GLU A C 1
ATOM 715 O O . GLU A 1 92 ? 27.961 11.388 -5.617 1.00 55.06 92 GLU A O 1
ATOM 720 N N . GLU A 1 93 ? 28.013 13.629 -5.695 1.00 58.44 93 GLU A N 1
ATOM 721 C CA . GLU A 1 93 ? 27.650 13.729 -7.127 1.00 58.44 93 GLU A CA 1
ATOM 722 C C . GLU A 1 93 ? 28.548 12.854 -8.029 1.00 58.44 93 GLU A C 1
ATOM 724 O O . GLU A 1 93 ? 28.086 12.293 -9.025 1.00 58.44 93 GLU A O 1
ATOM 729 N N . GLU A 1 94 ? 29.813 12.678 -7.639 1.00 59.94 94 GLU A N 1
ATOM 730 C CA . GLU A 1 94 ? 30.810 11.856 -8.333 1.00 59.94 94 GLU A CA 1
ATOM 731 C C . GLU A 1 94 ? 30.474 10.350 -8.260 1.00 59.94 94 GLU A C 1
ATOM 733 O O . GLU A 1 94 ? 30.534 9.654 -9.273 1.00 59.94 94 GLU A O 1
ATOM 738 N N . SER A 1 95 ? 29.972 9.865 -7.116 1.00 73.88 95 SER A N 1
ATOM 739 C CA . SER A 1 95 ? 29.541 8.467 -6.931 1.00 73.88 95 SER A CA 1
ATOM 740 C C . SER A 1 95 ? 28.283 8.128 -7.742 1.00 73.88 95 SER A C 1
ATOM 742 O O . SER A 1 95 ? 28.151 7.024 -8.276 1.00 73.88 95 SER A O 1
ATOM 744 N N . THR A 1 96 ? 27.376 9.097 -7.902 1.00 76.19 96 THR A N 1
ATOM 745 C CA . THR A 1 96 ? 26.165 8.929 -8.722 1.00 76.19 96 THR A CA 1
ATOM 746 C C . THR A 1 96 ? 26.508 8.824 -10.212 1.00 76.19 96 THR A C 1
ATOM 748 O O . THR A 1 96 ? 25.964 7.967 -10.912 1.00 76.19 96 THR A O 1
ATOM 751 N N . ALA A 1 97 ? 27.438 9.649 -10.703 1.00 83.75 97 ALA A N 1
ATOM 752 C CA . ALA A 1 97 ? 27.884 9.611 -12.096 1.00 83.75 97 ALA A CA 1
ATOM 753 C C . ALA A 1 97 ? 28.582 8.290 -12.457 1.00 83.75 97 ALA A C 1
ATOM 755 O O . ALA A 1 97 ? 28.282 7.699 -13.498 1.00 83.75 97 ALA A O 1
ATOM 756 N N . GLU A 1 98 ? 29.457 7.791 -11.582 1.00 87.06 98 GLU A N 1
ATOM 757 C CA . GLU A 1 98 ? 30.105 6.487 -11.758 1.00 87.06 98 GLU A CA 1
ATOM 758 C C . GLU A 1 98 ? 29.089 5.338 -11.759 1.00 87.06 98 GLU A C 1
ATOM 760 O O . GLU A 1 98 ? 29.138 4.467 -12.633 1.00 87.06 98 GLU A O 1
ATOM 765 N N . GLY A 1 99 ? 28.124 5.362 -10.831 1.00 86.50 99 GLY A N 1
ATOM 766 C CA . GLY A 1 99 ? 27.058 4.363 -10.757 1.00 86.50 99 GLY A CA 1
ATOM 767 C C . GLY A 1 99 ? 26.216 4.305 -12.033 1.00 86.50 99 GLY A C 1
ATOM 768 O O . GLY A 1 99 ? 25.977 3.221 -12.567 1.00 86.50 99 GLY A O 1
ATOM 769 N N . VAL A 1 100 ? 25.826 5.465 -12.572 1.00 88.25 100 VAL A N 1
ATOM 770 C CA . VAL A 1 100 ? 25.091 5.550 -13.844 1.00 88.25 100 VAL A CA 1
ATOM 771 C C . VAL A 1 100 ? 25.935 5.030 -15.009 1.00 88.25 100 VAL A C 1
ATOM 773 O O . VAL A 1 100 ? 25.425 4.260 -15.821 1.00 88.25 100 VAL A O 1
ATOM 776 N N . SER A 1 101 ? 27.221 5.387 -15.078 1.00 91.81 101 SER A N 1
ATOM 777 C CA . SER A 1 101 ? 28.122 4.911 -16.137 1.00 91.81 101 SER A CA 1
ATOM 778 C C . SER A 1 101 ? 28.235 3.384 -16.141 1.00 91.81 101 SER A C 1
ATOM 780 O O . SER A 1 101 ? 28.015 2.747 -17.171 1.00 91.81 101 SER A O 1
ATOM 782 N N . LEU A 1 102 ? 28.503 2.779 -14.979 1.00 91.06 102 LEU A N 1
ATOM 783 C CA . LEU A 1 102 ? 28.581 1.321 -14.834 1.00 91.06 102 LEU A CA 1
ATOM 784 C C . LEU A 1 102 ? 27.258 0.649 -15.211 1.00 91.06 102 LEU A C 1
ATOM 786 O O . LEU A 1 102 ? 27.241 -0.376 -15.896 1.00 91.06 102 LEU A O 1
ATOM 790 N N . LEU A 1 103 ? 26.137 1.240 -14.799 1.00 87.69 103 LEU A N 1
ATOM 791 C CA . LEU A 1 103 ? 24.815 0.726 -15.126 1.00 87.69 103 LEU A CA 1
ATOM 792 C C . LEU A 1 103 ? 24.559 0.747 -16.643 1.00 87.69 103 LEU A C 1
ATOM 794 O O . LEU A 1 103 ? 24.059 -0.236 -17.191 1.00 87.69 103 LEU A O 1
ATOM 798 N N . GLN A 1 104 ? 24.950 1.822 -17.335 1.00 93.25 104 GLN A N 1
ATOM 799 C CA . GLN A 1 104 ? 24.851 1.926 -18.792 1.00 93.25 104 GLN A CA 1
ATOM 800 C C . GLN A 1 104 ? 25.752 0.920 -19.516 1.00 93.25 104 GLN A C 1
ATOM 802 O O . GLN A 1 104 ? 25.325 0.342 -20.515 1.00 93.25 104 GLN A O 1
ATOM 807 N N . GLU A 1 105 ? 26.964 0.668 -19.020 1.00 94.69 105 GLU A N 1
ATOM 808 C CA . GLU A 1 105 ? 27.867 -0.346 -19.581 1.00 94.69 105 GLU A CA 1
ATOM 809 C C . GLU A 1 105 ? 27.267 -1.756 -19.484 1.00 94.69 105 GLU A C 1
ATOM 811 O O . GLU A 1 105 ? 27.241 -2.504 -20.465 1.00 94.69 105 GLU A O 1
ATOM 816 N N . VAL A 1 106 ? 26.719 -2.112 -18.319 1.00 93.12 106 VAL A N 1
ATOM 817 C CA . VAL A 1 106 ? 26.082 -3.418 -18.093 1.00 93.12 106 VAL A CA 1
ATOM 818 C C . VAL A 1 106 ? 24.776 -3.548 -18.891 1.00 93.12 106 VAL A C 1
ATOM 820 O O . VAL A 1 106 ? 24.479 -4.618 -19.433 1.00 93.12 106 VAL A O 1
ATOM 823 N N . ALA A 1 107 ? 24.015 -2.460 -19.029 1.00 93.19 107 ALA A N 1
ATOM 824 C CA . ALA A 1 107 ? 22.840 -2.410 -19.895 1.00 93.19 107 ALA A CA 1
ATOM 825 C C . ALA A 1 107 ? 23.218 -2.579 -21.378 1.00 93.19 107 ALA A C 1
ATOM 827 O O . ALA A 1 107 ? 22.559 -3.335 -22.091 1.00 93.19 107 ALA A O 1
ATOM 828 N N . ALA A 1 108 ? 24.313 -1.962 -21.835 1.00 94.69 108 ALA A N 1
ATOM 829 C CA . ALA A 1 108 ? 24.835 -2.122 -23.195 1.00 94.69 108 ALA A CA 1
ATOM 830 C C . ALA A 1 108 ? 25.317 -3.556 -23.479 1.00 94.69 108 ALA A C 1
ATOM 832 O O . ALA A 1 108 ? 25.239 -4.021 -24.616 1.00 94.69 108 ALA A O 1
ATOM 833 N N . ALA A 1 109 ? 25.749 -4.287 -22.446 1.00 94.00 109 ALA A N 1
ATOM 834 C CA . ALA A 1 109 ? 26.027 -5.721 -22.524 1.00 94.00 109 ALA A CA 1
ATOM 835 C C . ALA A 1 109 ? 24.754 -6.598 -22.566 1.00 94.00 109 ALA A C 1
ATOM 837 O O . ALA A 1 109 ? 24.852 -7.816 -22.715 1.00 94.00 109 ALA A O 1
ATOM 838 N N . GLY A 1 110 ? 23.563 -6.002 -22.455 1.00 92.06 110 GLY A N 1
ATOM 839 C CA . GLY A 1 110 ? 22.275 -6.676 -22.594 1.00 92.06 110 GLY A CA 1
ATOM 840 C C . GLY A 1 110 ? 21.707 -7.262 -21.302 1.00 92.06 110 GLY A C 1
ATOM 841 O O . GLY A 1 110 ? 20.765 -8.046 -21.371 1.00 92.06 110 GLY A O 1
ATOM 842 N N . HIS A 1 111 ? 22.231 -6.922 -20.121 1.00 93.38 111 HIS A N 1
ATOM 843 C CA . HIS A 1 111 ? 21.727 -7.477 -18.860 1.00 93.38 111 HIS A CA 1
ATOM 844 C C . HIS A 1 111 ? 20.316 -6.956 -18.527 1.00 93.38 111 HIS A C 1
ATOM 846 O O . HIS A 1 111 ? 20.125 -5.756 -18.330 1.00 93.38 111 HIS A O 1
ATOM 852 N N . ALA A 1 112 ? 19.336 -7.858 -18.390 1.00 88.62 112 ALA A N 1
ATOM 853 C CA . ALA A 1 112 ? 17.920 -7.510 -18.225 1.00 88.62 112 ALA A CA 1
ATOM 854 C C . ALA A 1 112 ? 17.624 -6.541 -17.063 1.00 88.62 112 ALA A C 1
ATOM 856 O O . ALA A 1 112 ? 16.899 -5.571 -17.261 1.00 88.62 112 ALA A O 1
ATOM 857 N N . GLN A 1 113 ? 18.202 -6.762 -15.874 1.00 88.12 113 GLN A N 1
ATOM 858 C CA . GLN A 1 113 ? 17.997 -5.853 -14.733 1.00 88.12 113 GLN A CA 1
ATOM 859 C C . GLN A 1 113 ? 18.590 -4.469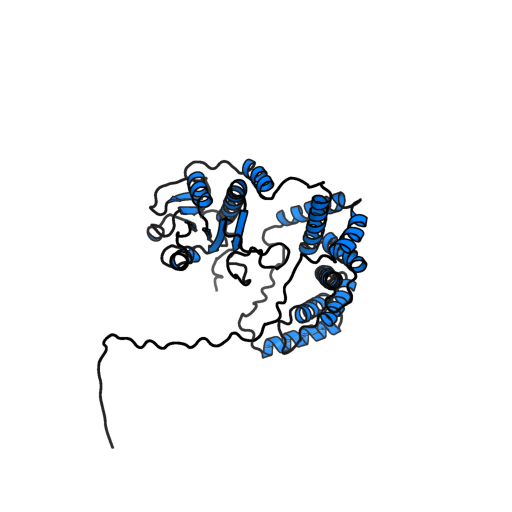 -15.013 1.00 88.12 113 GLN A C 1
ATOM 861 O O . GLN A 1 113 ? 17.965 -3.468 -14.707 1.00 88.12 113 GLN A O 1
ATOM 866 N N . ALA A 1 114 ? 19.776 -4.393 -15.627 1.00 84.44 114 ALA A N 1
ATOM 867 C CA . ALA A 1 114 ? 20.431 -3.108 -15.859 1.00 84.44 114 ALA A CA 1
ATOM 868 C C . ALA A 1 114 ? 19.692 -2.310 -16.937 1.00 84.44 114 ALA A C 1
ATOM 870 O O . ALA A 1 114 ? 19.501 -1.110 -16.791 1.00 84.44 114 ALA A O 1
ATOM 871 N N . LEU A 1 115 ? 19.205 -2.993 -17.979 1.00 91.44 115 LEU A N 1
ATOM 872 C CA . LEU A 1 115 ? 18.289 -2.414 -18.958 1.00 91.44 115 LEU A CA 1
ATOM 873 C C . LEU A 1 115 ? 17.028 -1.863 -18.281 1.00 91.44 115 LEU A C 1
ATOM 875 O O . LEU A 1 115 ? 16.644 -0.734 -18.564 1.00 91.44 115 LEU A O 1
ATOM 879 N N . TYR A 1 116 ? 16.419 -2.617 -17.361 1.00 88.50 116 TYR A N 1
ATOM 880 C CA . TYR A 1 116 ? 15.272 -2.141 -16.589 1.00 88.50 116 TYR A CA 1
ATOM 881 C C . TYR A 1 116 ? 15.611 -0.886 -15.769 1.00 88.50 116 TYR A C 1
ATOM 883 O O . TYR A 1 116 ? 14.914 0.114 -15.907 1.00 88.50 116 TYR A O 1
ATOM 891 N N . GLU A 1 117 ? 16.697 -0.889 -14.992 1.00 86.12 117 GLU A N 1
ATOM 892 C CA . GLU A 1 117 ? 17.080 0.267 -14.166 1.00 86.12 117 GLU A CA 1
ATOM 893 C C . GLU A 1 117 ? 17.407 1.511 -15.012 1.00 86.12 117 GLU A C 1
ATOM 895 O O . GLU A 1 117 ? 16.946 2.605 -14.700 1.00 86.12 117 GLU A O 1
ATOM 900 N N . VAL A 1 118 ? 18.137 1.373 -16.130 1.00 87.44 118 VAL A N 1
ATOM 901 C CA . VAL A 1 118 ? 18.377 2.500 -17.060 1.00 87.44 118 VAL A CA 1
ATOM 902 C C . VAL A 1 118 ? 17.061 3.018 -17.642 1.00 87.44 118 VAL A C 1
ATOM 904 O O . VAL A 1 118 ? 16.880 4.229 -17.774 1.00 87.44 118 VAL A O 1
ATOM 907 N N . GLY A 1 119 ? 16.127 2.117 -17.959 1.00 88.31 119 GLY A N 1
ATOM 908 C CA . GLY A 1 119 ? 14.781 2.483 -18.390 1.00 88.31 119 GLY A CA 1
ATOM 909 C C . GLY A 1 119 ? 14.030 3.285 -17.327 1.00 88.31 119 GLY A C 1
ATOM 910 O O . GLY A 1 119 ? 13.434 4.307 -17.653 1.00 88.31 119 GLY A O 1
ATOM 911 N N . VAL A 1 120 ? 14.120 2.886 -16.052 1.00 82.25 120 VAL A N 1
ATOM 912 C CA . VAL A 1 120 ? 13.532 3.619 -14.917 1.00 82.25 120 VAL A CA 1
ATOM 913 C C . VAL A 1 120 ? 14.157 5.008 -14.767 1.00 82.25 120 VAL A C 1
ATOM 915 O O . VAL A 1 120 ? 13.427 5.977 -14.577 1.00 82.25 120 VAL A O 1
ATOM 918 N N . LEU A 1 121 ? 15.479 5.142 -14.913 1.00 82.06 121 LEU A N 1
ATOM 919 C CA . LEU A 1 121 ? 16.146 6.449 -14.849 1.00 82.06 121 LEU A CA 1
ATOM 920 C C . LEU A 1 121 ? 15.667 7.396 -15.960 1.00 82.06 121 LEU A C 1
ATOM 922 O O . LEU A 1 121 ? 15.425 8.572 -15.693 1.00 82.06 121 LEU A O 1
ATOM 926 N N . HIS A 1 122 ? 15.478 6.887 -17.180 1.00 83.50 122 HIS A N 1
ATOM 927 C CA . HIS A 1 122 ? 14.883 7.654 -18.278 1.00 83.50 122 HIS A CA 1
ATOM 928 C C . HIS A 1 122 ? 13.397 7.950 -18.084 1.00 83.50 122 HIS A C 1
ATOM 930 O O . HIS A 1 122 ? 12.930 8.988 -18.536 1.00 83.50 122 HIS A O 1
ATOM 936 N N . TYR A 1 123 ? 12.658 7.051 -17.441 1.00 80.50 123 TYR A N 1
ATOM 937 C CA . TYR A 1 123 ? 11.237 7.231 -17.166 1.00 80.50 123 TYR A CA 1
ATOM 938 C C . TYR A 1 123 ? 10.987 8.300 -16.096 1.00 80.50 123 TYR A C 1
ATOM 940 O O . TYR A 1 123 ? 10.094 9.119 -16.253 1.00 80.50 123 TYR A O 1
ATOM 948 N N . LEU A 1 124 ? 11.775 8.295 -15.015 1.00 76.69 124 LEU A N 1
ATOM 949 C CA . LEU A 1 124 ? 11.604 9.214 -13.886 1.00 76.69 124 LEU A CA 1
ATOM 950 C C . LEU A 1 124 ? 12.348 10.542 -14.057 1.00 76.69 124 LEU A C 1
ATOM 952 O O . LEU A 1 124 ? 12.069 11.493 -13.331 1.00 76.69 124 LEU A O 1
ATOM 956 N N . GLY A 1 125 ? 13.370 10.588 -14.919 1.00 80.12 125 GLY A N 1
ATOM 957 C CA . GLY A 1 125 ? 14.213 11.772 -15.084 1.00 80.12 125 GLY A CA 1
ATOM 958 C C . GLY A 1 125 ? 14.957 12.192 -13.810 1.00 80.12 125 GLY A C 1
ATOM 959 O O . GLY A 1 125 ? 15.285 13.365 -13.663 1.00 80.12 125 GLY A O 1
ATOM 960 N N . SER A 1 126 ? 15.213 11.269 -12.871 1.00 71.88 126 SER A N 1
ATOM 961 C CA . SER A 1 126 ? 15.720 11.588 -11.522 1.00 71.88 126 SER A CA 1
ATOM 962 C C . SER A 1 126 ? 17.169 12.086 -11.480 1.00 71.88 126 SER A C 1
ATOM 964 O O . SER A 1 126 ? 17.589 12.652 -10.475 1.00 71.88 126 SER A O 1
ATOM 966 N N . VAL A 1 127 ? 17.935 11.891 -12.558 1.00 79.88 127 VAL A N 1
ATOM 967 C CA . VAL A 1 127 ? 19.334 12.339 -12.697 1.00 79.88 127 VAL A CA 1
ATOM 968 C C . VAL A 1 127 ? 19.523 13.131 -14.000 1.00 79.88 127 VAL A C 1
ATOM 970 O O . VAL A 1 127 ? 20.312 12.735 -14.859 1.00 79.88 127 VAL A O 1
ATOM 973 N N . PRO A 1 128 ? 18.811 14.257 -14.193 1.00 82.62 128 PRO A N 1
ATOM 974 C CA . PRO A 1 128 ? 18.678 14.913 -15.497 1.00 82.62 128 PRO A CA 1
ATOM 975 C C . PRO A 1 128 ? 20.000 15.461 -16.059 1.00 82.62 128 PRO A C 1
ATOM 977 O O . PRO A 1 128 ? 20.115 15.671 -17.265 1.00 82.62 128 PRO A O 1
ATOM 980 N N . GLN A 1 129 ? 21.015 15.668 -15.212 1.00 83.38 129 GLN A N 1
ATOM 981 C CA . GLN A 1 129 ? 22.367 16.064 -15.622 1.00 83.38 129 GLN A CA 1
ATOM 982 C C . GLN A 1 129 ? 23.136 14.926 -16.319 1.00 83.38 129 GLN A C 1
ATOM 984 O O . GLN A 1 129 ? 24.081 15.199 -17.056 1.00 83.38 129 GLN A O 1
ATOM 989 N N . LEU A 1 130 ? 22.739 13.668 -16.093 1.00 86.25 130 LEU A N 1
ATOM 990 C CA . LEU A 1 130 ? 23.377 12.460 -16.629 1.00 86.25 130 LEU A CA 1
ATOM 991 C C . LEU A 1 130 ? 22.470 11.741 -17.637 1.00 86.25 130 LEU A C 1
ATOM 993 O O . LEU A 1 130 ? 22.900 11.376 -18.731 1.00 86.25 130 LEU A O 1
ATOM 997 N N . LEU A 1 131 ? 21.201 11.557 -17.273 1.00 86.88 131 LEU A N 1
ATOM 998 C CA . LEU A 1 131 ? 20.166 10.922 -18.080 1.00 86.88 131 LEU A CA 1
ATOM 999 C C . LEU A 1 131 ? 18.904 11.777 -18.017 1.00 86.88 131 LEU A C 1
ATOM 1001 O O . LEU A 1 131 ? 18.198 11.798 -17.011 1.00 86.88 131 LEU A O 1
ATOM 1005 N N . ALA A 1 132 ? 18.630 12.479 -19.113 1.00 88.94 132 ALA A N 1
ATOM 1006 C CA . ALA A 1 132 ? 17.384 13.212 -19.267 1.00 88.94 132 ALA A CA 1
ATOM 1007 C C . ALA A 1 132 ? 16.183 12.255 -19.305 1.00 88.94 132 ALA A C 1
ATOM 1009 O O . ALA A 1 132 ? 16.300 11.113 -19.773 1.00 88.94 132 ALA A O 1
ATOM 1010 N N . GLU A 1 133 ? 15.038 12.762 -18.850 1.00 90.31 133 GLU A N 1
ATOM 1011 C CA . GLU A 1 133 ? 13.750 12.105 -19.043 1.00 90.31 133 GLU A CA 1
ATOM 1012 C C . GLU A 1 133 ? 13.507 11.881 -20.542 1.00 90.31 133 GLU A C 1
ATOM 1014 O O . GLU A 1 133 ? 13.611 12.809 -21.348 1.00 90.31 133 GLU A O 1
ATOM 1019 N N . ASP A 1 134 ? 13.240 10.634 -20.919 1.00 91.88 134 ASP A N 1
ATOM 1020 C CA . ASP A 1 134 ? 12.992 10.239 -22.302 1.00 91.88 134 ASP A CA 1
ATOM 1021 C C . ASP A 1 134 ? 12.205 8.923 -22.332 1.00 91.88 134 ASP A C 1
ATOM 1023 O O . ASP A 1 134 ? 12.764 7.827 -22.227 1.00 91.88 134 ASP A O 1
ATOM 1027 N N . TYR A 1 135 ? 10.887 9.028 -22.502 1.00 88.19 135 TYR A N 1
ATOM 1028 C CA . TYR A 1 135 ? 10.002 7.864 -22.533 1.00 88.19 135 TYR A CA 1
ATOM 1029 C C . TYR A 1 135 ? 10.271 6.923 -23.716 1.00 88.19 135 TYR A C 1
ATOM 1031 O O . TYR A 1 135 ? 10.041 5.722 -23.597 1.00 88.19 135 TYR A O 1
ATOM 1039 N N . GLY A 1 136 ? 10.792 7.423 -24.842 1.00 95.00 136 GLY A N 1
ATOM 1040 C CA . GLY A 1 136 ? 11.130 6.581 -25.994 1.00 95.00 136 GLY A CA 1
ATOM 1041 C C . GLY A 1 136 ? 12.348 5.704 -25.704 1.00 95.00 136 GLY A C 1
ATOM 1042 O O . GLY A 1 136 ? 12.366 4.512 -26.018 1.00 95.00 136 GLY A O 1
ATOM 1043 N N . ARG A 1 137 ? 13.354 6.267 -25.023 1.00 95.25 137 ARG A N 1
ATOM 1044 C CA . ARG A 1 137 ? 14.504 5.496 -24.526 1.00 95.25 137 ARG A CA 1
ATOM 1045 C C . ARG A 1 137 ? 14.111 4.548 -23.400 1.00 95.25 137 ARG A C 1
ATOM 1047 O O . ARG A 1 137 ? 14.567 3.406 -23.407 1.00 95.25 137 ARG A O 1
ATOM 1054 N N . ALA A 1 138 ? 13.245 4.982 -22.483 1.00 92.50 138 ALA A N 1
ATOM 1055 C CA . ALA A 1 138 ? 12.693 4.115 -21.446 1.00 92.50 138 ALA A CA 1
ATOM 1056 C C . ALA A 1 138 ? 11.977 2.903 -22.063 1.00 92.50 138 ALA A C 1
ATOM 1058 O O . ALA A 1 138 ? 12.264 1.767 -21.687 1.00 92.50 138 ALA A O 1
ATOM 1059 N N . TYR A 1 139 ? 11.137 3.127 -23.080 1.00 97.38 139 TYR A N 1
ATOM 1060 C CA . TYR A 1 139 ? 10.459 2.063 -23.817 1.00 97.38 139 TYR A CA 1
ATOM 1061 C C . TYR A 1 139 ? 11.437 1.056 -24.419 1.00 97.38 139 TYR A C 1
ATOM 1063 O O . TYR A 1 139 ? 11.291 -0.140 -24.185 1.00 97.38 139 TYR A O 1
ATOM 1071 N N . ALA A 1 140 ? 12.460 1.519 -25.143 1.00 97.56 140 ALA A N 1
ATOM 1072 C CA . ALA A 1 140 ? 13.449 0.633 -25.759 1.00 97.56 140 ALA A CA 1
ATOM 1073 C C . ALA A 1 140 ? 14.202 -0.215 -24.715 1.00 97.56 140 ALA A C 1
ATOM 1075 O O . ALA A 1 140 ? 14.457 -1.403 -24.924 1.00 97.56 140 ALA A O 1
ATOM 1076 N N . CYS A 1 141 ? 14.528 0.378 -23.564 1.00 95.56 141 CYS A N 1
ATOM 1077 C CA . CYS A 1 141 ? 15.138 -0.327 -22.441 1.00 95.56 141 CYS A CA 1
ATOM 1078 C C . CYS A 1 141 ? 14.198 -1.386 -21.842 1.00 95.56 141 CYS A C 1
ATOM 1080 O O . CYS A 1 141 ? 14.611 -2.531 -21.633 1.00 95.56 141 CYS A O 1
ATOM 1082 N N . PHE A 1 142 ? 12.932 -1.034 -21.602 1.00 95.50 142 PHE A N 1
ATOM 1083 C CA . PHE A 1 142 ? 11.941 -1.967 -21.074 1.00 95.50 142 PHE A CA 1
ATOM 1084 C C . PHE A 1 142 ? 11.617 -3.083 -22.060 1.00 95.50 142 PHE A C 1
ATOM 1086 O O . PHE A 1 142 ? 11.555 -4.229 -21.637 1.00 95.50 142 PHE A O 1
ATOM 1093 N N . GLU A 1 143 ? 11.503 -2.798 -23.356 1.00 97.62 143 GLU A N 1
ATOM 1094 C CA . GLU A 1 143 ? 11.318 -3.804 -24.405 1.00 97.62 143 GLU A CA 1
ATOM 1095 C C . GLU A 1 143 ? 12.485 -4.805 -24.433 1.00 97.62 143 GLU A C 1
ATOM 1097 O O . GLU A 1 143 ? 12.274 -6.020 -24.441 1.00 97.62 143 GLU A O 1
ATOM 1102 N N . ALA A 1 144 ? 13.728 -4.319 -24.366 1.00 96.88 144 ALA A N 1
ATOM 1103 C CA . ALA A 1 144 ? 14.911 -5.177 -24.343 1.00 96.88 144 ALA A CA 1
ATOM 1104 C C . ALA A 1 144 ? 14.996 -6.054 -23.075 1.00 96.88 144 ALA A C 1
ATOM 1106 O O . ALA A 1 144 ? 15.427 -7.212 -23.137 1.00 96.88 144 ALA A O 1
ATOM 1107 N N . ALA A 1 145 ? 14.569 -5.536 -21.920 1.00 93.38 145 ALA A N 1
ATOM 1108 C CA . ALA A 1 145 ? 14.477 -6.307 -20.679 1.00 93.38 145 ALA A CA 1
ATOM 1109 C C . ALA A 1 145 ? 13.286 -7.292 -20.692 1.00 93.38 145 ALA A C 1
ATOM 1111 O O . ALA A 1 145 ? 13.415 -8.444 -20.269 1.00 93.38 145 ALA A O 1
ATOM 1112 N N . ALA A 1 146 ? 12.140 -6.877 -21.231 1.00 94.38 146 ALA A N 1
ATOM 1113 C CA . ALA A 1 146 ? 10.930 -7.677 -21.414 1.00 94.38 146 ALA A CA 1
ATOM 1114 C C . ALA A 1 146 ? 11.164 -8.874 -22.348 1.00 94.38 146 ALA A C 1
ATOM 1116 O O . ALA A 1 146 ? 10.718 -9.987 -22.056 1.00 94.38 146 ALA A O 1
ATOM 1117 N N . ALA A 1 147 ? 11.959 -8.697 -23.411 1.00 95.88 147 ALA A N 1
ATOM 1118 C CA . ALA A 1 147 ? 12.387 -9.779 -24.301 1.00 95.88 147 ALA A CA 1
ATOM 1119 C C . ALA A 1 147 ? 13.108 -10.917 -23.549 1.00 95.88 147 ALA A C 1
ATOM 1121 O O . ALA A 1 147 ? 13.018 -12.083 -23.935 1.00 95.88 147 ALA A O 1
ATOM 1122 N N . GLN A 1 148 ? 13.749 -10.599 -22.421 1.00 92.62 148 GLN A N 1
ATOM 1123 C CA . GLN A 1 148 ? 14.403 -11.550 -21.515 1.00 92.62 148 GLN A CA 1
ATOM 1124 C C . GLN A 1 148 ? 13.484 -12.036 -20.380 1.00 92.62 148 GLN A C 1
ATOM 1126 O O . GLN A 1 148 ? 13.947 -12.618 -19.403 1.00 92.62 148 GLN A O 1
ATOM 1131 N N . GLN A 1 149 ? 12.170 -11.834 -20.515 1.00 89.62 149 GLN A N 1
ATOM 1132 C CA . GLN A 1 149 ? 11.137 -12.215 -19.549 1.00 89.62 149 GLN A CA 1
ATOM 1133 C C . GLN A 1 149 ? 11.229 -11.476 -18.199 1.00 89.62 149 GLN A C 1
ATOM 1135 O O . GLN A 1 149 ? 10.750 -11.988 -17.184 1.00 89.62 149 GLN A O 1
ATOM 1140 N N . HIS A 1 150 ? 11.802 -10.267 -18.170 1.00 87.06 150 HIS A N 1
ATOM 1141 C CA . HIS A 1 150 ? 11.847 -9.448 -16.960 1.00 87.06 150 HIS A CA 1
ATOM 1142 C C . HIS A 1 150 ? 10.446 -8.930 -16.592 1.00 87.06 150 HIS A C 1
ATOM 1144 O O . HIS A 1 150 ? 9.848 -8.126 -17.305 1.00 87.06 150 HIS A O 1
ATOM 1150 N N . MET A 1 151 ? 9.919 -9.367 -15.446 1.00 86.50 151 MET A N 1
ATOM 1151 C CA . MET A 1 151 ? 8.518 -9.136 -15.064 1.00 86.50 151 MET A CA 1
ATOM 1152 C C . MET A 1 151 ? 8.157 -7.656 -14.912 1.00 86.50 151 MET A C 1
ATOM 1154 O O . MET A 1 151 ? 7.143 -7.227 -15.456 1.00 86.50 151 MET A O 1
ATOM 1158 N N . SER A 1 152 ? 8.982 -6.875 -14.209 1.00 82.31 152 SER A N 1
ATOM 1159 C CA . SER A 1 152 ? 8.724 -5.441 -14.012 1.00 82.31 152 SER A CA 1
ATOM 1160 C C . SER A 1 152 ? 8.853 -4.651 -15.315 1.00 82.31 152 SER A C 1
ATOM 1162 O O . SER A 1 152 ? 8.126 -3.690 -15.521 1.00 82.31 152 SER A O 1
ATOM 1164 N N . ALA A 1 153 ? 9.708 -5.098 -16.241 1.00 85.94 153 ALA A N 1
ATOM 1165 C CA . ALA A 1 153 ? 9.882 -4.451 -17.535 1.00 85.94 153 ALA A CA 1
ATOM 1166 C C . ALA A 1 153 ? 8.675 -4.702 -18.444 1.00 85.94 153 ALA A C 1
ATOM 1168 O O . ALA A 1 153 ? 8.218 -3.772 -19.090 1.00 85.94 153 ALA A O 1
ATOM 1169 N N . ASN A 1 154 ? 8.098 -5.913 -18.422 1.00 89.38 154 ASN A N 1
ATOM 1170 C CA . ASN A 1 154 ? 6.823 -6.188 -19.095 1.00 89.38 154 ASN A CA 1
ATOM 1171 C C . ASN A 1 154 ? 5.716 -5.235 -18.614 1.00 89.38 154 ASN A C 1
ATOM 1173 O O . ASN A 1 154 ? 4.938 -4.743 -19.424 1.00 89.38 154 ASN A O 1
ATOM 1177 N N . PHE A 1 155 ? 5.640 -4.972 -17.304 1.00 89.75 155 PHE A N 1
ATOM 1178 C CA . PHE A 1 155 ? 4.656 -4.042 -16.751 1.00 89.75 155 PHE A CA 1
ATOM 1179 C C . PHE A 1 155 ? 4.913 -2.597 -17.206 1.00 89.75 155 PHE A C 1
ATOM 1181 O O . PHE A 1 155 ? 4.005 -1.979 -17.751 1.00 89.75 155 PHE A O 1
ATOM 1188 N N . MET A 1 156 ? 6.145 -2.095 -17.062 1.00 89.44 156 MET A N 1
ATOM 1189 C CA . MET A 1 156 ? 6.496 -0.728 -17.476 1.00 89.44 156 MET A CA 1
ATOM 1190 C C . MET A 1 156 ? 6.343 -0.517 -18.991 1.00 89.44 156 MET A C 1
ATOM 1192 O O . MET A 1 156 ? 5.835 0.508 -19.431 1.00 89.44 156 MET A O 1
ATOM 1196 N N . GLN A 1 157 ? 6.724 -1.501 -19.812 1.00 92.62 157 GLN A N 1
ATOM 1197 C CA . GLN A 1 157 ? 6.516 -1.451 -21.261 1.00 92.62 157 GLN A CA 1
ATOM 1198 C C . GLN A 1 157 ? 5.023 -1.374 -21.604 1.00 92.62 157 GLN A C 1
ATOM 1200 O O . GLN A 1 157 ? 4.632 -0.604 -22.480 1.00 92.62 157 GLN A O 1
ATOM 1205 N N . ALA A 1 158 ? 4.187 -2.164 -20.923 1.00 92.56 158 ALA A N 1
ATOM 1206 C CA . ALA A 1 158 ? 2.746 -2.131 -21.131 1.00 92.56 158 ALA A CA 1
ATOM 1207 C C . ALA A 1 158 ? 2.143 -0.774 -20.753 1.00 92.56 158 ALA A C 1
ATOM 1209 O O . ALA A 1 158 ? 1.306 -0.268 -21.491 1.00 92.56 158 ALA A O 1
ATOM 1210 N N . GLU A 1 159 ? 2.587 -0.172 -19.649 1.00 87.12 159 GLU A N 1
ATOM 1211 C CA . GLU A 1 159 ? 2.154 1.162 -19.220 1.00 87.12 159 GLU A CA 1
ATOM 1212 C C . GLU A 1 159 ? 2.471 2.224 -20.283 1.00 87.12 159 GLU A C 1
ATOM 1214 O O . GLU A 1 159 ? 1.578 2.962 -20.697 1.00 87.12 159 GLU A O 1
ATOM 1219 N N . LEU A 1 160 ? 3.696 2.227 -20.825 1.00 85.00 160 LEU A N 1
ATOM 1220 C CA . LEU A 1 160 ? 4.078 3.148 -21.902 1.00 85.00 160 LEU A CA 1
ATOM 1221 C C . LEU A 1 160 ? 3.235 2.963 -23.175 1.00 85.00 160 LEU A C 1
ATOM 1223 O O . LEU A 1 160 ? 2.871 3.952 -23.810 1.00 85.00 160 LEU A O 1
ATOM 1227 N N . LEU A 1 161 ? 2.881 1.722 -23.534 1.00 90.25 161 LEU A N 1
ATOM 1228 C CA . LEU A 1 161 ? 2.005 1.424 -24.679 1.00 90.25 161 LEU A CA 1
ATOM 1229 C C . LEU A 1 161 ? 0.551 1.819 -24.438 1.00 90.25 161 LEU A C 1
ATOM 1231 O O . LEU A 1 161 ? -0.142 2.210 -25.373 1.00 90.25 161 LEU A O 1
ATOM 1235 N N . ILE A 1 162 ? 0.062 1.701 -23.208 1.00 85.56 162 ILE A N 1
ATOM 1236 C CA . ILE A 1 162 ? -1.304 2.104 -22.866 1.00 85.56 162 ILE A CA 1
ATOM 1237 C C . ILE A 1 162 ? -1.412 3.625 -22.933 1.00 85.56 162 ILE A C 1
ATOM 1239 O O . ILE A 1 162 ? -2.312 4.143 -23.593 1.00 85.56 162 ILE A O 1
ATOM 1243 N N . GLU A 1 163 ? -0.458 4.327 -22.323 1.00 80.12 163 GLU A N 1
ATOM 1244 C CA . GLU A 1 163 ? -0.466 5.787 -22.229 1.00 80.12 163 GLU A CA 1
ATOM 1245 C C . GLU A 1 163 ? 0.034 6.491 -23.497 1.00 80.12 163 GLU A C 1
ATOM 1247 O O . GLU A 1 163 ? -0.210 7.685 -23.678 1.00 80.12 163 GLU A O 1
ATOM 1252 N N . GLY A 1 164 ? 0.716 5.772 -24.393 1.00 86.56 164 GLY A N 1
ATOM 1253 C CA . GLY A 1 164 ? 1.341 6.359 -25.580 1.00 86.56 164 GLY A CA 1
ATOM 1254 C C . GLY A 1 164 ? 2.486 7.317 -25.226 1.00 86.56 164 GLY A C 1
ATOM 1255 O O . GLY A 1 164 ? 2.675 8.344 -25.880 1.00 86.56 164 GLY A O 1
ATOM 1256 N N . MET A 1 165 ? 3.225 7.025 -24.151 1.00 80.94 165 MET A N 1
ATOM 1257 C CA . MET A 1 165 ? 4.355 7.839 -23.701 1.00 80.94 165 MET A CA 1
ATOM 1258 C C . MET A 1 165 ? 5.635 7.392 -24.405 1.00 80.94 165 MET A C 1
ATOM 1260 O O . MET A 1 165 ? 6.107 6.275 -24.214 1.00 80.94 165 MET A O 1
ATOM 1264 N N . GLY A 1 166 ? 6.201 8.265 -25.243 1.00 84.38 166 GLY A N 1
ATOM 1265 C CA . GLY A 1 166 ? 7.427 7.975 -26.001 1.00 84.38 166 GLY A CA 1
ATOM 1266 C C . GLY A 1 166 ? 7.255 7.000 -27.171 1.00 84.38 166 GLY A C 1
ATOM 1267 O O . GLY A 1 166 ? 8.181 6.843 -27.965 1.00 84.38 166 GLY A O 1
ATOM 1268 N N . VAL A 1 167 ? 6.075 6.391 -27.305 1.00 91.62 167 VAL A N 1
ATOM 1269 C CA . VAL A 1 167 ? 5.668 5.478 -28.380 1.00 91.62 167 VAL A CA 1
ATOM 1270 C C . VAL A 1 167 ? 4.200 5.702 -28.741 1.00 91.62 167 VAL A C 1
ATOM 1272 O O . VAL A 1 167 ? 3.446 6.271 -27.955 1.00 91.62 167 VAL A O 1
ATOM 1275 N N . GLU A 1 168 ? 3.773 5.264 -29.927 1.00 91.06 168 GLU A N 1
ATOM 1276 C CA . GLU A 1 168 ? 2.343 5.252 -30.257 1.00 91.06 168 GLU A CA 1
ATOM 1277 C C . GLU A 1 168 ? 1.589 4.289 -29.331 1.00 91.06 168 GLU A C 1
ATOM 1279 O O . GLU A 1 168 ? 2.089 3.216 -28.990 1.00 91.06 168 GLU A O 1
ATOM 1284 N N . SER A 1 169 ? 0.380 4.681 -28.919 1.00 89.00 169 SER A N 1
ATOM 1285 C CA . SER A 1 169 ? -0.443 3.846 -28.047 1.00 89.00 169 SER A CA 1
ATOM 1286 C C . SER A 1 169 ? -0.877 2.567 -28.769 1.00 89.00 169 SER A C 1
ATOM 1288 O O . SER A 1 169 ? -1.464 2.627 -29.852 1.00 89.00 169 SER A O 1
ATOM 1290 N N . ASP A 1 170 ? -0.626 1.413 -28.151 1.00 91.62 170 ASP A N 1
ATOM 1291 C CA . ASP A 1 170 ? -1.052 0.099 -28.637 1.00 91.62 170 ASP A CA 1
ATOM 1292 C C . ASP A 1 170 ? -1.462 -0.802 -27.465 1.00 91.62 170 ASP A C 1
ATOM 1294 O O . ASP A 1 170 ? -0.691 -1.587 -26.903 1.00 91.62 170 ASP A O 1
ATOM 1298 N N . VAL A 1 171 ? -2.738 -0.700 -27.100 1.00 88.75 171 VAL A N 1
ATOM 1299 C CA . VAL A 1 171 ? -3.323 -1.492 -26.012 1.00 88.75 171 VAL A CA 1
ATOM 1300 C C . VAL A 1 171 ? -3.352 -2.992 -26.338 1.00 88.75 171 VAL A C 1
ATOM 1302 O O . VAL A 1 171 ? -3.238 -3.821 -25.432 1.00 88.75 171 VAL A O 1
ATOM 1305 N N . ALA A 1 172 ? -3.458 -3.363 -27.618 1.00 90.75 172 ALA A N 1
ATOM 1306 C CA . ALA A 1 172 ? -3.462 -4.765 -28.033 1.00 90.75 172 ALA A CA 1
ATOM 1307 C C . ALA A 1 172 ? -2.095 -5.424 -27.809 1.00 90.75 172 ALA A C 1
ATOM 1309 O O . ALA A 1 172 ? -2.036 -6.588 -27.407 1.00 90.75 172 ALA A O 1
ATOM 1310 N N . ALA A 1 173 ? -1.006 -4.673 -27.994 1.00 92.75 173 ALA A N 1
ATOM 1311 C CA . ALA A 1 173 ? 0.337 -5.107 -27.624 1.00 92.75 173 ALA A CA 1
ATOM 1312 C C . ALA A 1 173 ? 0.576 -5.091 -26.100 1.00 92.75 173 ALA A C 1
ATOM 1314 O O . ALA A 1 173 ? 1.293 -5.949 -25.581 1.00 92.75 173 ALA A O 1
ATOM 1315 N N . ALA A 1 174 ? -0.050 -4.167 -25.363 1.00 93.44 174 ALA A N 1
ATOM 1316 C CA . ALA A 1 174 ? 0.144 -4.012 -23.919 1.00 93.44 174 ALA A CA 1
ATOM 1317 C C . ALA A 1 174 ? -0.482 -5.132 -23.067 1.00 93.44 174 ALA A C 1
ATOM 1319 O O . ALA A 1 174 ? 0.119 -5.596 -22.095 1.00 93.44 174 ALA A O 1
ATOM 1320 N N . VAL A 1 175 ? -1.689 -5.597 -23.408 1.00 93.19 175 VAL A N 1
ATOM 1321 C CA . VAL A 1 175 ? -2.422 -6.579 -22.584 1.00 93.19 175 VAL A CA 1
ATOM 1322 C C . VAL A 1 175 ? -1.669 -7.909 -22.404 1.00 93.19 175 VAL A C 1
ATOM 1324 O O . VAL A 1 175 ? -1.578 -8.381 -21.267 1.00 93.19 175 VAL A O 1
ATOM 1327 N N . PRO A 1 176 ? -1.072 -8.522 -23.445 1.00 94.25 176 PRO A N 1
ATOM 1328 C CA . PRO A 1 176 ? -0.242 -9.713 -23.275 1.00 94.25 176 PRO A CA 1
ATOM 1329 C C . PRO A 1 176 ? 0.943 -9.506 -22.323 1.00 94.25 176 PRO A C 1
ATOM 1331 O O . PRO A 1 176 ? 1.266 -10.413 -21.556 1.00 94.25 176 PRO A O 1
ATOM 1334 N N . LEU A 1 177 ? 1.563 -8.320 -22.332 1.00 94.56 177 LEU A N 1
ATOM 1335 C CA . LEU A 1 177 ? 2.669 -7.974 -21.434 1.00 94.56 177 LEU A CA 1
ATOM 1336 C C . LEU A 1 177 ? 2.191 -7.877 -19.975 1.00 94.56 177 LEU A C 1
ATOM 1338 O O . LEU A 1 177 ? 2.818 -8.461 -19.086 1.00 94.56 177 LEU A O 1
ATOM 1342 N N . LEU A 1 178 ? 1.038 -7.240 -19.732 1.00 91.44 178 LEU A N 1
ATOM 1343 C CA . LEU A 1 178 ? 0.401 -7.193 -18.408 1.00 91.44 178 LEU A CA 1
ATOM 1344 C C . LEU A 1 178 ? 0.074 -8.591 -17.881 1.00 91.44 178 LEU A C 1
ATOM 1346 O O . LEU A 1 178 ? 0.397 -8.913 -16.736 1.00 91.44 178 LEU A O 1
ATOM 1350 N N . VAL A 1 179 ? -0.534 -9.442 -18.712 1.00 92.69 179 VAL A N 1
ATOM 1351 C CA . VAL A 1 179 ? -0.860 -10.825 -18.334 1.00 92.69 179 VAL A CA 1
ATOM 1352 C C . VAL A 1 179 ? 0.416 -11.608 -18.031 1.00 92.69 179 VAL A C 1
ATOM 1354 O O . VAL A 1 179 ? 0.496 -12.253 -16.988 1.00 92.69 179 VAL A O 1
ATOM 1357 N N . ALA A 1 180 ? 1.446 -11.500 -18.873 1.00 92.31 180 ALA A N 1
ATOM 1358 C CA . ALA A 1 180 ? 2.716 -12.193 -18.674 1.00 92.31 180 ALA A CA 1
ATOM 1359 C C . ALA A 1 180 ? 3.441 -11.761 -17.388 1.00 92.31 180 ALA A C 1
ATOM 1361 O O . ALA A 1 180 ? 4.077 -12.596 -16.735 1.00 92.31 180 ALA A O 1
ATOM 1362 N N . ALA A 1 181 ? 3.354 -10.480 -17.014 1.00 87.69 181 ALA A N 1
ATOM 1363 C CA . ALA A 1 181 ? 3.856 -9.974 -15.739 1.00 87.69 181 ALA A CA 1
ATOM 1364 C C . ALA A 1 181 ? 3.023 -10.516 -14.562 1.00 87.69 181 ALA A C 1
ATOM 1366 O O . ALA A 1 181 ? 3.575 -11.037 -13.588 1.00 87.69 181 ALA A O 1
ATOM 1367 N N . ALA A 1 182 ? 1.693 -10.458 -14.664 1.00 88.62 182 ALA A N 1
ATOM 1368 C CA . ALA A 1 182 ? 0.774 -10.906 -13.622 1.00 88.62 182 ALA A CA 1
ATOM 1369 C C . ALA A 1 182 ? 0.891 -12.414 -13.336 1.00 88.62 182 ALA A C 1
ATOM 1371 O O . ALA A 1 182 ? 0.967 -12.834 -12.177 1.00 88.62 182 ALA A O 1
ATOM 1372 N N . GLU A 1 183 ? 0.979 -13.241 -14.380 1.00 89.56 183 GLU A N 1
ATOM 1373 C CA . GLU A 1 183 ? 1.120 -14.697 -14.272 1.00 89.56 183 GLU A CA 1
ATOM 1374 C C . GLU A 1 183 ? 2.417 -15.145 -13.598 1.00 89.56 183 GLU A C 1
ATOM 1376 O O . GLU A 1 183 ? 2.457 -16.256 -13.065 1.00 89.56 183 GLU A O 1
ATOM 1381 N N . ARG A 1 184 ? 3.449 -14.294 -13.593 1.00 83.31 184 ARG A N 1
ATOM 1382 C CA . ARG A 1 184 ? 4.730 -14.558 -12.929 1.00 83.31 184 ARG A CA 1
ATOM 1383 C C . ARG A 1 184 ? 4.850 -13.954 -11.528 1.00 83.31 184 ARG A C 1
ATOM 1385 O O . ARG A 1 184 ? 5.877 -14.131 -10.887 1.00 83.31 184 ARG A O 1
ATOM 1392 N N . GLY A 1 185 ? 3.809 -13.281 -11.036 1.00 78.12 185 GLY A N 1
ATOM 1393 C CA . GLY A 1 185 ? 3.798 -12.742 -9.672 1.00 78.12 185 GLY A CA 1
ATOM 1394 C C . GLY A 1 185 ? 3.940 -11.230 -9.567 1.00 78.12 185 GLY A C 1
ATOM 1395 O O . GLY A 1 185 ? 4.017 -10.722 -8.453 1.00 78.12 185 GLY A O 1
ATOM 1396 N N . HIS A 1 186 ? 3.942 -10.485 -10.678 1.00 78.62 186 HIS A N 1
ATOM 1397 C CA . HIS A 1 186 ? 4.026 -9.029 -10.605 1.00 78.62 186 HIS A CA 1
ATOM 1398 C C . HIS A 1 186 ? 2.744 -8.437 -9.998 1.00 78.62 186 HIS A C 1
ATOM 1400 O O . HIS A 1 186 ? 1.695 -8.368 -10.648 1.00 78.62 186 HIS A O 1
ATOM 1406 N N . ARG A 1 187 ? 2.828 -8.002 -8.735 1.00 78.00 187 ARG A N 1
ATOM 1407 C CA . ARG A 1 187 ? 1.677 -7.558 -7.933 1.00 78.00 187 ARG A CA 1
ATOM 1408 C C . ARG A 1 187 ? 0.916 -6.399 -8.574 1.00 78.00 187 ARG A C 1
ATOM 1410 O O . ARG A 1 187 ? -0.310 -6.444 -8.627 1.00 78.00 187 ARG A O 1
ATOM 1417 N N . MET A 1 188 ? 1.624 -5.397 -9.098 1.00 72.44 188 MET A N 1
ATOM 1418 C CA . MET A 1 188 ? 0.982 -4.245 -9.748 1.00 72.44 188 MET A CA 1
ATOM 1419 C C . MET A 1 188 ? 0.273 -4.634 -11.043 1.00 72.44 188 MET A C 1
ATOM 1421 O O . MET A 1 188 ? -0.820 -4.148 -11.293 1.00 72.44 188 MET A O 1
ATOM 1425 N N . ALA A 1 189 ? 0.799 -5.601 -11.802 1.00 78.12 189 ALA A N 1
ATOM 1426 C CA . ALA A 1 189 ? 0.129 -6.074 -13.015 1.00 78.12 189 ALA A CA 1
ATOM 1427 C C . ALA A 1 189 ? -1.168 -6.832 -12.682 1.00 78.12 189 ALA A C 1
ATOM 1429 O O . ALA A 1 189 ? -2.201 -6.619 -13.313 1.00 78.12 189 ALA A O 1
ATOM 1430 N N . ARG A 1 190 ? -1.143 -7.677 -11.638 1.00 84.44 190 ARG A N 1
ATOM 1431 C CA . ARG A 1 190 ? -2.345 -8.360 -11.124 1.00 84.44 190 ARG A CA 1
ATOM 1432 C C . ARG A 1 190 ? -3.388 -7.373 -10.620 1.00 84.44 190 ARG A C 1
ATOM 1434 O O . ARG A 1 190 ? -4.579 -7.584 -10.829 1.00 84.44 190 ARG A O 1
ATOM 1441 N N . GLN A 1 191 ? -2.953 -6.341 -9.898 1.00 76.56 191 GLN A N 1
ATOM 1442 C CA . GLN A 1 191 ? -3.848 -5.305 -9.391 1.00 76.56 191 GLN A CA 1
ATOM 1443 C C . GLN A 1 191 ? -4.485 -4.537 -10.551 1.00 76.56 191 GLN A C 1
ATOM 1445 O O . GLN A 1 191 ? -5.703 -4.446 -10.605 1.00 76.56 191 GLN A O 1
ATOM 1450 N N . TYR A 1 192 ? -3.680 -4.103 -11.519 1.00 77.69 192 TYR A N 1
ATOM 1451 C CA . TYR A 1 192 ? -4.139 -3.376 -12.699 1.00 77.69 192 TYR A CA 1
ATOM 1452 C C . TYR A 1 192 ? -5.234 -4.139 -13.469 1.00 77.69 192 TYR A C 1
ATOM 1454 O O . TYR A 1 192 ? -6.295 -3.594 -13.766 1.00 77.69 192 TYR A O 1
ATOM 1462 N N . LEU A 1 193 ? -5.026 -5.437 -13.726 1.00 84.38 193 LEU A N 1
ATOM 1463 C CA . LEU A 1 193 ? -6.010 -6.283 -14.415 1.00 84.38 193 LEU A CA 1
ATOM 1464 C C . LEU A 1 193 ? -7.295 -6.491 -13.594 1.00 84.38 193 LEU A C 1
ATOM 1466 O O . LEU A 1 193 ? -8.393 -6.407 -14.146 1.00 84.38 193 LEU A O 1
ATOM 1470 N N . ARG A 1 194 ? -7.175 -6.729 -12.277 1.00 81.62 194 ARG A N 1
ATOM 1471 C CA . ARG A 1 194 ? -8.330 -6.844 -11.366 1.00 81.62 194 ARG A CA 1
ATOM 1472 C C . ARG A 1 194 ? -9.158 -5.564 -11.362 1.00 81.62 194 ARG A C 1
ATOM 1474 O O . ARG A 1 194 ? -10.375 -5.632 -11.498 1.00 81.62 194 ARG A O 1
ATOM 1481 N N . ASP A 1 195 ? -8.495 -4.418 -11.275 1.00 73.31 195 ASP A N 1
ATOM 1482 C CA . ASP A 1 195 ? -9.139 -3.108 -11.199 1.00 73.31 195 ASP A CA 1
ATOM 1483 C C . ASP A 1 195 ? -9.944 -2.810 -12.451 1.00 73.31 195 ASP A C 1
ATOM 1485 O O . ASP A 1 195 ? -11.084 -2.351 -12.357 1.00 73.31 195 ASP A O 1
ATOM 1489 N N . PHE A 1 196 ? -9.387 -3.149 -13.612 1.00 76.06 196 PHE A N 1
ATOM 1490 C CA . PHE A 1 196 ? -10.104 -3.015 -14.864 1.00 76.06 196 PHE A CA 1
ATOM 1491 C C . PHE A 1 196 ? -11.319 -3.942 -14.933 1.00 76.06 196 PHE A C 1
ATOM 1493 O O . PHE A 1 196 ? -12.414 -3.494 -15.264 1.00 76.06 196 PHE A O 1
ATOM 1500 N N . TRP A 1 197 ? -11.163 -5.230 -14.617 1.00 78.38 197 TRP A N 1
ATOM 1501 C CA . TRP A 1 197 ? -12.283 -6.171 -14.656 1.00 78.38 197 TRP A CA 1
ATOM 1502 C C . TRP A 1 197 ? -13.392 -5.816 -13.663 1.00 78.38 197 TRP A C 1
ATOM 1504 O O . TRP A 1 197 ? -14.566 -5.985 -13.999 1.00 78.38 197 TRP A O 1
ATOM 1514 N N . ASP A 1 198 ? -13.040 -5.308 -12.479 1.00 71.50 198 ASP A N 1
ATOM 1515 C CA . ASP A 1 198 ? -13.987 -4.833 -11.468 1.00 71.50 198 ASP A CA 1
ATOM 1516 C C . ASP A 1 198 ? -14.727 -3.576 -11.960 1.00 71.50 198 ASP A C 1
ATOM 1518 O O . ASP A 1 198 ? -15.949 -3.479 -11.825 1.00 71.50 198 ASP A O 1
ATOM 1522 N N . ALA A 1 199 ? -14.013 -2.634 -12.589 1.00 66.38 199 ALA A N 1
ATOM 1523 C CA . ALA A 1 199 ? -14.606 -1.442 -13.195 1.00 66.38 199 ALA A CA 1
ATOM 1524 C C . ALA A 1 199 ? -15.524 -1.789 -14.380 1.00 66.38 199 ALA A C 1
ATOM 1526 O O . ALA A 1 199 ? -16.607 -1.218 -14.516 1.00 66.38 199 ALA A O 1
ATOM 1527 N N . ASP A 1 200 ? -15.128 -2.752 -15.211 1.00 67.19 200 ASP A N 1
ATOM 1528 C CA . ASP A 1 200 ? -15.919 -3.247 -16.337 1.00 67.19 200 ASP A CA 1
ATOM 1529 C C . ASP A 1 200 ? -17.184 -3.988 -15.871 1.00 67.19 200 ASP A C 1
ATOM 1531 O O . ASP A 1 200 ? -18.275 -3.832 -16.425 1.00 67.19 200 ASP A O 1
ATOM 1535 N N . ALA A 1 201 ? -17.061 -4.758 -14.789 1.00 62.62 201 ALA A N 1
ATOM 1536 C CA . ALA A 1 201 ? -18.172 -5.440 -14.137 1.00 62.62 201 ALA A CA 1
ATOM 1537 C C . ALA A 1 201 ? -19.173 -4.441 -13.520 1.00 62.62 201 ALA A C 1
ATOM 1539 O O . ALA A 1 201 ? -20.388 -4.609 -13.662 1.00 62.62 201 ALA A O 1
ATOM 1540 N N . ALA A 1 202 ? -18.675 -3.356 -12.915 1.00 56.41 202 ALA A N 1
ATOM 1541 C CA . ALA A 1 202 ? -19.496 -2.260 -12.403 1.00 56.41 202 ALA A CA 1
ATOM 1542 C C . ALA A 1 202 ? -20.244 -1.508 -13.520 1.00 56.41 202 ALA A C 1
ATOM 1544 O O . ALA A 1 202 ? -21.419 -1.182 -13.354 1.00 56.41 202 ALA A O 1
ATOM 1545 N N . GLN A 1 203 ? -19.606 -1.288 -14.676 1.00 54.00 203 GLN A N 1
ATOM 1546 C CA . GLN A 1 203 ? -20.240 -0.679 -15.855 1.00 54.00 203 GLN A CA 1
ATOM 1547 C C . GLN A 1 203 ? -21.281 -1.602 -16.510 1.00 54.00 203 GLN A C 1
ATOM 1549 O O . GLN A 1 203 ? -22.293 -1.126 -17.022 1.00 54.00 203 GLN A O 1
ATOM 1554 N N . SER A 1 204 ? -21.072 -2.920 -16.442 1.00 49.56 204 SER A N 1
ATOM 1555 C CA . SER A 1 204 ? -21.970 -3.943 -17.002 1.00 49.56 204 SER A CA 1
ATOM 1556 C C . SER A 1 204 ? -23.128 -4.343 -16.070 1.00 49.56 204 SER A C 1
ATOM 1558 O O . SER A 1 204 ? -23.923 -5.215 -16.418 1.00 49.56 204 SER A O 1
ATOM 1560 N N . GLY A 1 205 ? -23.239 -3.738 -14.880 1.00 44.91 205 GLY A N 1
ATOM 1561 C CA . GLY A 1 205 ? -24.285 -4.055 -13.898 1.00 44.91 205 GLY A CA 1
ATOM 1562 C C . GLY A 1 205 ? -24.112 -5.406 -13.190 1.00 44.91 205 GLY A C 1
ATOM 1563 O O . GLY A 1 205 ? -25.036 -5.868 -12.522 1.00 44.91 205 GLY A O 1
ATOM 1564 N N . VAL A 1 206 ? -22.938 -6.033 -13.306 1.00 44.47 206 VAL A N 1
ATOM 1565 C CA . VAL A 1 206 ? -22.581 -7.304 -12.655 1.00 44.47 206 VAL A CA 1
ATOM 1566 C C . VAL A 1 206 ? -21.482 -7.028 -11.626 1.00 44.47 206 VAL A C 1
ATOM 1568 O O . VAL A 1 206 ? -20.376 -7.536 -11.728 1.00 44.47 206 VAL A O 1
ATOM 1571 N N . ALA A 1 207 ? -21.735 -6.165 -10.642 1.00 41.72 207 ALA A N 1
ATOM 1572 C CA . ALA A 1 207 ? -20.751 -5.896 -9.594 1.00 41.72 207 ALA A CA 1
ATOM 1573 C C . ALA A 1 207 ? -20.587 -7.119 -8.664 1.00 41.72 207 ALA A C 1
ATOM 1575 O O . ALA A 1 207 ? -21.595 -7.621 -8.151 1.00 41.72 207 ALA A O 1
ATOM 1576 N N . PRO A 1 208 ? -19.357 -7.565 -8.342 1.00 42.75 208 PRO A N 1
ATOM 1577 C CA . PRO A 1 208 ? -19.142 -8.372 -7.155 1.00 42.75 208 PRO A CA 1
ATOM 1578 C C . PRO A 1 208 ? -19.256 -7.452 -5.927 1.00 42.75 208 PRO A C 1
ATOM 1580 O O . PRO A 1 208 ? -18.315 -6.762 -5.555 1.00 42.75 208 PRO A O 1
ATOM 1583 N N . GLY A 1 209 ? -20.448 -7.419 -5.325 1.00 48.94 209 GLY A N 1
ATOM 1584 C CA . GLY A 1 209 ? -20.696 -6.989 -3.942 1.00 48.94 209 GLY A CA 1
ATOM 1585 C C . GLY A 1 209 ? -20.385 -5.529 -3.567 1.00 48.94 209 GLY A C 1
ATOM 1586 O O . GLY A 1 209 ? -19.304 -5.237 -3.063 1.00 48.94 209 GLY A O 1
ATOM 1587 N N . GLY A 1 210 ? -21.401 -4.663 -3.668 1.00 53.41 210 GLY A N 1
ATOM 1588 C CA . GLY A 1 210 ? -21.581 -3.439 -2.867 1.00 53.41 210 GLY A CA 1
ATOM 1589 C C . GLY A 1 210 ? -20.533 -2.312 -2.970 1.00 53.41 210 GLY A C 1
ATOM 1590 O O . GLY A 1 210 ? -19.440 -2.455 -3.507 1.00 53.41 210 GLY A O 1
ATOM 1591 N N . SER A 1 211 ? -20.873 -1.142 -2.436 1.00 63.81 211 SER A N 1
ATOM 1592 C CA . SER A 1 211 ? -19.982 -0.011 -2.150 1.00 63.81 211 SER A CA 1
ATOM 1593 C C . SER A 1 211 ? -18.850 -0.394 -1.182 1.00 63.81 211 SER A C 1
ATOM 1595 O O . SER A 1 211 ? -18.945 -1.378 -0.446 1.00 63.81 211 SER A O 1
ATOM 1597 N N . SER A 1 212 ? -17.771 0.401 -1.128 1.00 62.47 212 SER A N 1
ATOM 1598 C CA . SER A 1 212 ? -16.679 0.204 -0.153 1.00 62.47 212 SER A CA 1
ATOM 1599 C C . SER A 1 212 ? -17.188 0.141 1.291 1.00 62.47 212 SER A C 1
ATOM 1601 O O . SER A 1 212 ? -16.697 -0.666 2.076 1.00 62.47 212 SER A O 1
ATOM 1603 N N . MET A 1 213 ? -18.223 0.923 1.608 1.00 69.12 213 MET A N 1
ATOM 1604 C CA . MET A 1 213 ? -18.907 0.903 2.900 1.00 69.12 213 MET A CA 1
ATOM 1605 C C . MET A 1 213 ? -19.646 -0.422 3.142 1.00 69.12 213 MET A C 1
ATOM 1607 O O . MET A 1 213 ? -19.590 -0.979 4.235 1.00 69.12 213 MET A O 1
ATOM 1611 N N . GLU A 1 214 ? -20.323 -0.970 2.130 1.00 69.38 214 GLU A N 1
ATOM 1612 C CA . GLU A 1 214 ? -20.995 -2.272 2.239 1.00 69.38 214 GLU A CA 1
ATOM 1613 C C . GLU A 1 214 ? -19.994 -3.411 2.440 1.00 69.38 214 GLU A C 1
ATOM 1615 O O . GLU A 1 214 ? -20.224 -4.275 3.285 1.00 69.38 214 GLU A O 1
ATOM 1620 N N . ARG A 1 215 ? -18.845 -3.376 1.755 1.00 71.75 215 ARG A N 1
ATOM 1621 C CA . ARG A 1 215 ? -17.755 -4.329 2.006 1.00 71.75 215 ARG A CA 1
ATOM 1622 C C . ARG A 1 215 ? -17.196 -4.186 3.420 1.00 71.75 215 ARG A C 1
ATOM 1624 O O . ARG A 1 215 ? -17.072 -5.187 4.120 1.00 71.75 215 ARG A O 1
ATOM 1631 N N . ALA A 1 216 ? -16.926 -2.961 3.873 1.00 75.62 216 ALA A N 1
ATOM 1632 C CA . ALA A 1 216 ? -16.456 -2.703 5.233 1.00 75.62 216 ALA A CA 1
ATOM 1633 C C . ALA A 1 216 ? -17.447 -3.208 6.293 1.00 75.62 216 ALA A C 1
ATOM 1635 O O . ALA A 1 216 ? -17.030 -3.816 7.272 1.00 75.62 216 ALA A O 1
ATOM 1636 N N . ARG A 1 217 ? -18.762 -3.060 6.072 1.00 79.50 217 ARG A N 1
ATOM 1637 C CA . ARG A 1 217 ? -19.800 -3.624 6.956 1.00 79.50 217 ARG A CA 1
ATOM 1638 C C . ARG A 1 217 ? -19.754 -5.146 7.035 1.00 79.50 217 ARG A C 1
ATOM 1640 O O . ARG A 1 217 ? -19.946 -5.688 8.120 1.00 79.50 217 ARG A O 1
ATOM 1647 N N . VAL A 1 218 ? -19.502 -5.831 5.920 1.00 74.69 218 VAL A N 1
ATOM 1648 C CA . VAL A 1 218 ? -19.342 -7.294 5.911 1.00 74.69 218 VAL A CA 1
ATOM 1649 C C . VAL A 1 218 ? -18.100 -7.705 6.704 1.00 74.69 218 VAL A C 1
ATOM 1651 O O . VAL A 1 218 ? -18.194 -8.592 7.548 1.00 74.69 218 VAL A O 1
ATOM 1654 N N . PHE A 1 219 ? -16.962 -7.035 6.501 1.00 73.88 219 PHE A N 1
ATOM 1655 C CA . PHE A 1 219 ? -15.742 -7.316 7.266 1.00 73.88 219 PHE A CA 1
ATOM 1656 C C . PHE A 1 219 ? -15.894 -6.990 8.756 1.00 73.88 219 PHE A C 1
ATOM 1658 O O . PHE A 1 219 ? -15.469 -7.774 9.599 1.00 73.88 219 PHE A O 1
ATOM 1665 N N . ALA A 1 220 ? -16.567 -5.890 9.101 1.00 78.69 220 ALA A N 1
ATOM 1666 C CA . ALA A 1 220 ? -16.812 -5.497 10.486 1.00 78.69 220 ALA A CA 1
ATOM 1667 C C . ALA A 1 220 ? -17.627 -6.545 11.265 1.00 78.69 220 ALA A C 1
ATOM 1669 O O . ALA A 1 220 ? -17.392 -6.743 12.452 1.00 78.69 220 ALA A O 1
ATOM 1670 N N . GLN A 1 221 ? -18.540 -7.272 10.607 1.00 79.12 221 GLN A N 1
ATOM 1671 C CA . GLN A 1 221 ? -19.283 -8.379 11.231 1.00 79.12 221 GLN A CA 1
ATOM 1672 C C . GLN A 1 221 ? -18.401 -9.588 11.575 1.00 79.12 221 GLN A C 1
ATOM 1674 O O . GLN A 1 221 ? -18.797 -10.416 12.394 1.00 79.12 221 GLN A O 1
ATOM 1679 N N . GLN A 1 222 ? -17.232 -9.705 10.945 1.00 81.56 222 GLN A N 1
ATOM 1680 C CA . GLN A 1 222 ? -16.275 -10.792 11.157 1.00 81.56 222 GLN A CA 1
ATOM 1681 C C . GLN A 1 222 ? -15.184 -10.423 12.171 1.00 81.56 222 GLN A C 1
ATOM 1683 O O . GLN A 1 222 ? -14.410 -11.293 12.570 1.00 81.56 222 GLN A O 1
ATOM 1688 N N . LEU A 1 223 ? -15.112 -9.155 12.592 1.00 80.44 223 LEU A N 1
ATOM 1689 C CA . LEU A 1 223 ? -14.134 -8.707 13.576 1.00 80.44 223 LEU A CA 1
ATOM 1690 C C . LEU A 1 223 ? -14.384 -9.361 14.947 1.00 80.44 223 LEU A C 1
ATOM 1692 O O . LEU A 1 223 ? -15.538 -9.572 15.343 1.00 80.44 223 LEU A O 1
ATOM 1696 N N . PRO A 1 224 ? -13.313 -9.673 15.698 1.00 81.69 224 PRO A N 1
ATOM 1697 C CA . PRO A 1 224 ? -13.444 -10.252 17.026 1.00 81.69 224 PRO A CA 1
ATOM 1698 C C . PRO A 1 224 ? -14.132 -9.273 17.984 1.00 81.69 224 PRO A C 1
ATOM 1700 O O . PRO A 1 224 ? -13.909 -8.064 17.943 1.00 81.69 224 PRO A O 1
ATOM 1703 N N . GLN A 1 225 ? -14.954 -9.808 18.888 1.00 79.12 225 GLN A N 1
ATOM 1704 C CA . GLN A 1 225 ? -15.533 -9.018 19.971 1.00 79.12 225 GLN A CA 1
ATOM 1705 C C . GLN A 1 225 ? -14.450 -8.698 21.002 1.00 79.12 225 GLN A C 1
ATOM 1707 O O . GLN A 1 225 ? -13.791 -9.605 21.511 1.00 79.12 225 GLN A O 1
ATOM 1712 N N . VAL A 1 226 ? -14.286 -7.415 21.321 1.00 82.31 226 VAL A N 1
ATOM 1713 C CA . VAL A 1 226 ? -13.276 -6.937 22.273 1.00 82.31 226 VAL A CA 1
ATOM 1714 C C . VAL A 1 226 ? -13.946 -6.626 23.618 1.00 82.31 226 VAL A C 1
ATOM 1716 O O . VAL A 1 226 ? -14.868 -5.807 23.654 1.00 82.31 226 VAL A O 1
ATOM 1719 N N . PRO A 1 227 ? -13.516 -7.259 24.726 1.00 76.94 227 PRO A N 1
ATOM 1720 C CA . PRO A 1 227 ? -14.007 -6.952 26.068 1.00 76.94 227 PRO A CA 1
ATOM 1721 C C . PRO A 1 227 ? -13.794 -5.493 26.505 1.00 76.94 227 PRO A C 1
ATOM 1723 O O . PRO A 1 227 ? -12.973 -4.749 25.965 1.00 76.94 227 PRO A O 1
ATOM 1726 N N . LEU A 1 228 ? -14.516 -5.087 27.556 1.00 74.94 228 LEU A N 1
ATOM 1727 C CA . LEU A 1 228 ? -14.269 -3.812 28.232 1.00 74.94 228 LEU A CA 1
ATOM 1728 C C . LEU A 1 228 ? -12.812 -3.759 28.716 1.00 74.94 228 LEU A C 1
ATOM 1730 O O . LEU A 1 228 ? -12.336 -4.708 29.335 1.00 74.94 228 LEU A O 1
ATOM 1734 N N . GLY A 1 229 ? -12.119 -2.650 28.460 1.00 70.75 229 GLY A N 1
ATOM 1735 C CA . GLY A 1 229 ? -10.721 -2.488 28.848 1.00 70.75 229 GLY A CA 1
ATOM 1736 C C . GLY A 1 229 ? -9.704 -2.959 27.813 1.00 70.75 229 GLY A C 1
ATOM 1737 O O . GLY A 1 229 ? -8.570 -2.515 27.920 1.00 70.75 229 GLY A O 1
ATOM 1738 N N . GLY A 1 230 ? -10.081 -3.772 26.815 1.00 83.31 230 GLY A N 1
ATOM 1739 C CA . GLY A 1 230 ? -9.180 -4.282 25.773 1.00 83.31 230 GLY A CA 1
ATOM 1740 C C . GLY A 1 230 ? -9.184 -5.810 25.655 1.00 83.31 230 GLY A C 1
ATOM 1741 O O . GLY A 1 230 ? -10.221 -6.449 25.821 1.00 83.31 230 GLY A O 1
ATOM 1742 N N . SER A 1 231 ? -8.029 -6.397 25.345 1.00 84.62 231 SER A N 1
ATOM 1743 C CA . SER A 1 231 ? -7.814 -7.847 25.222 1.00 84.62 231 SER A CA 1
ATOM 1744 C C . SER A 1 231 ? -6.626 -8.309 26.076 1.00 84.62 231 SER A C 1
ATOM 1746 O O . SER A 1 231 ? -6.060 -7.529 26.836 1.00 84.62 231 SER A O 1
ATOM 1748 N N . GLU A 1 232 ? -6.219 -9.574 25.946 1.00 82.19 232 GLU A N 1
ATOM 1749 C CA . GLU A 1 232 ? -4.966 -10.052 26.547 1.00 82.19 232 GLU A CA 1
ATOM 1750 C C . GLU A 1 232 ? -3.723 -9.351 25.971 1.00 82.19 232 GLU A C 1
ATOM 1752 O O . GLU A 1 232 ? -2.715 -9.248 26.662 1.00 82.19 232 GLU A O 1
ATOM 1757 N N . HIS A 1 233 ? -3.819 -8.810 24.749 1.00 85.69 233 HIS A N 1
ATOM 1758 C CA . HIS A 1 233 ? -2.700 -8.188 24.042 1.00 85.69 233 HIS A CA 1
ATOM 1759 C C . HIS A 1 233 ? -2.738 -6.657 24.005 1.00 85.69 233 HIS A C 1
ATOM 1761 O O . HIS A 1 233 ? -1.797 -6.036 23.516 1.00 85.69 233 HIS A O 1
ATOM 1767 N N . PHE A 1 234 ? -3.811 -6.020 24.481 1.00 87.94 234 PHE A N 1
ATOM 1768 C CA . PHE A 1 234 ? -3.847 -4.563 24.589 1.00 87.94 234 PHE A CA 1
ATOM 1769 C C . PHE A 1 234 ? -4.846 -4.069 25.628 1.00 87.94 234 PHE A C 1
ATOM 1771 O O . PHE A 1 234 ? -5.810 -4.753 25.959 1.00 87.94 234 PHE A O 1
ATOM 1778 N N . SER A 1 235 ? -4.666 -2.842 26.103 1.00 89.12 235 SER A N 1
ATOM 1779 C CA . SER A 1 235 ? -5.598 -2.166 26.999 1.00 89.12 235 SER A CA 1
ATOM 1780 C C . SER A 1 235 ? -5.883 -0.735 26.554 1.00 89.12 235 SER A C 1
ATOM 1782 O O . SER A 1 235 ? -4.986 -0.051 26.075 1.00 89.12 235 SER A O 1
ATOM 1784 N N . VAL A 1 236 ? -7.127 -0.279 26.720 1.00 89.06 236 VAL A N 1
ATOM 1785 C CA . VAL A 1 236 ? -7.582 1.049 26.275 1.00 89.06 236 VAL A CA 1
ATOM 1786 C C . VAL A 1 236 ? -7.805 1.965 27.474 1.00 89.06 236 VAL A C 1
ATOM 1788 O O . VAL A 1 236 ? -8.538 1.625 28.406 1.00 89.06 236 VAL A O 1
ATOM 1791 N N . PHE A 1 237 ? -7.213 3.153 27.424 1.00 88.50 237 PHE A N 1
ATOM 1792 C CA . PHE A 1 237 ? -7.340 4.199 28.434 1.00 88.50 237 PHE A CA 1
ATOM 1793 C C . PHE A 1 237 ? -7.738 5.520 27.781 1.00 88.50 237 PHE A C 1
ATOM 1795 O O . PHE A 1 237 ? -7.448 5.764 26.611 1.00 88.50 237 PHE A O 1
ATOM 1802 N N . ARG A 1 238 ? -8.381 6.401 28.544 1.00 89.12 238 ARG A N 1
ATOM 1803 C CA . ARG A 1 238 ? -8.536 7.811 28.174 1.00 89.12 238 ARG A CA 1
ATOM 1804 C C . ARG A 1 238 ? -7.258 8.574 28.509 1.00 89.12 238 ARG A C 1
ATOM 1806 O O . ARG A 1 238 ? -6.462 8.140 29.341 1.00 89.12 238 ARG A O 1
ATOM 1813 N N . GLY A 1 239 ? -7.100 9.759 27.929 1.00 83.50 239 GLY A N 1
ATOM 1814 C CA . GLY A 1 239 ? -5.970 10.654 28.188 1.00 83.50 239 GLY A CA 1
ATOM 1815 C C . GLY A 1 239 ? -5.760 11.036 29.654 1.00 83.50 239 GLY A C 1
ATOM 1816 O O . GLY A 1 239 ? -4.656 11.403 30.046 1.00 83.50 239 GLY A O 1
ATOM 1817 N N . ASP A 1 240 ? -6.786 10.945 30.499 1.00 85.31 240 ASP A N 1
ATOM 1818 C CA . ASP A 1 240 ? -6.673 11.197 31.939 1.00 85.31 240 ASP A CA 1
ATOM 1819 C C . ASP A 1 240 ? -6.157 9.986 32.746 1.00 85.31 240 ASP A C 1
ATOM 1821 O O . ASP A 1 240 ? -5.853 10.136 33.936 1.00 85.31 240 ASP A O 1
ATOM 1825 N N . GLY A 1 241 ? -6.009 8.825 32.096 1.00 84.31 241 GLY A N 1
ATOM 1826 C CA . GLY A 1 241 ? -5.597 7.545 32.671 1.00 84.31 241 GLY A CA 1
ATOM 1827 C C . GLY A 1 241 ? -6.751 6.641 33.115 1.00 84.31 241 GLY A C 1
ATOM 1828 O O . GLY A 1 241 ? -6.496 5.551 33.626 1.00 84.31 241 GLY A O 1
ATOM 1829 N N . ALA A 1 242 ? -8.012 7.051 32.946 1.00 88.69 242 ALA A N 1
ATOM 1830 C CA . ALA A 1 242 ? -9.157 6.194 33.234 1.00 88.69 242 ALA A CA 1
ATOM 1831 C C . ALA A 1 242 ? -9.253 5.047 32.217 1.00 88.69 242 ALA A C 1
ATOM 1833 O O . ALA A 1 242 ? -9.078 5.254 31.016 1.00 88.69 242 ALA A O 1
ATOM 1834 N N . GLN A 1 243 ? -9.561 3.835 32.683 1.00 89.50 243 GLN A N 1
ATOM 1835 C CA . GLN A 1 243 ? -9.804 2.698 31.794 1.00 89.50 243 GLN A CA 1
ATOM 1836 C C . GLN A 1 243 ? -11.032 2.964 30.913 1.00 89.50 243 GLN A C 1
ATOM 1838 O O . GLN A 1 243 ? -12.042 3.484 31.389 1.00 89.50 243 GLN A O 1
ATOM 1843 N N . SER A 1 244 ? -10.939 2.601 29.638 1.00 91.12 244 SER A N 1
ATOM 1844 C CA . SER A 1 244 ? -11.987 2.795 28.634 1.00 91.12 244 SER A CA 1
ATOM 1845 C C . SER A 1 244 ? -12.142 1.537 27.775 1.00 91.12 244 SER A C 1
ATOM 1847 O O . SER A 1 244 ? -11.693 0.451 28.145 1.00 91.12 244 SER A O 1
ATOM 1849 N N . SER A 1 245 ? -12.834 1.638 26.646 1.00 90.12 245 SER A N 1
ATOM 1850 C CA . SER A 1 245 ? -13.099 0.523 25.747 1.00 90.12 245 SER A CA 1
ATOM 1851 C C . SER A 1 245 ? -12.864 0.905 24.298 1.00 90.12 245 SER A C 1
ATOM 1853 O O . SER A 1 245 ? -12.964 2.071 23.919 1.00 90.12 245 SER A O 1
ATOM 1855 N N . LEU A 1 246 ? -12.617 -0.107 23.466 1.00 88.44 246 LEU A N 1
ATOM 1856 C CA . LEU A 1 246 ? -12.492 0.093 22.027 1.00 88.44 246 LEU A CA 1
ATOM 1857 C C . LEU A 1 246 ? -13.786 0.656 21.413 1.00 88.44 246 LEU A C 1
ATOM 1859 O O . LEU A 1 246 ? -13.726 1.419 20.458 1.00 88.44 246 LEU A O 1
ATOM 1863 N N . ALA A 1 247 ? -14.948 0.331 21.989 1.00 88.50 247 ALA A N 1
ATOM 1864 C CA . ALA A 1 247 ? -16.238 0.856 21.548 1.00 88.50 247 ALA A CA 1
ATOM 1865 C C . ALA A 1 247 ? -16.390 2.364 21.817 1.00 88.50 247 ALA A C 1
ATOM 1867 O O . ALA A 1 247 ? -16.861 3.089 20.945 1.00 88.50 247 ALA A O 1
ATOM 1868 N N . GLU A 1 248 ? -15.980 2.843 22.997 1.00 90.19 248 GLU A N 1
ATOM 1869 C CA . GLU A 1 248 ? -15.992 4.278 23.328 1.00 90.19 248 GLU A CA 1
ATOM 1870 C C . GLU A 1 248 ? -15.016 5.062 22.447 1.00 90.19 248 GLU A C 1
ATOM 1872 O O . GLU A 1 248 ? -15.372 6.108 21.910 1.00 90.19 248 GLU A O 1
ATOM 1877 N N . LEU A 1 249 ? -13.819 4.514 22.241 1.00 90.88 249 LEU A N 1
ATOM 1878 C CA . LEU A 1 249 ? -12.816 5.069 21.337 1.00 90.88 249 LEU A CA 1
ATOM 1879 C C . LEU A 1 249 ? -13.342 5.161 19.896 1.00 90.88 249 LEU A C 1
ATOM 1881 O O . LEU A 1 249 ? -13.214 6.204 19.262 1.00 90.88 249 LEU A O 1
ATOM 1885 N N . LEU A 1 250 ? -13.966 4.096 19.381 1.00 90.50 250 LEU A N 1
ATOM 1886 C CA . LEU A 1 250 ? -14.548 4.079 18.035 1.00 90.50 250 LEU A CA 1
ATOM 1887 C C . LEU A 1 250 ? -15.702 5.070 17.883 1.00 90.50 250 LEU A C 1
ATOM 1889 O O . LEU A 1 250 ? -15.845 5.670 16.821 1.00 90.50 250 LEU A O 1
ATOM 1893 N N . ALA A 1 251 ? -16.526 5.234 18.920 1.00 90.56 251 ALA A N 1
ATOM 1894 C CA . ALA A 1 251 ? -17.614 6.203 18.911 1.00 90.56 251 ALA A CA 1
ATOM 1895 C C . ALA A 1 251 ? -17.082 7.641 18.828 1.00 90.56 251 ALA A C 1
ATOM 1897 O O . ALA A 1 251 ? -17.604 8.420 18.031 1.00 90.56 251 ALA A O 1
ATOM 1898 N N . GLU A 1 252 ? -16.026 7.962 19.585 1.00 90.50 252 GLU A N 1
ATOM 1899 C CA . GLU A 1 252 ? -15.342 9.254 19.478 1.00 90.50 252 GLU A CA 1
ATOM 1900 C C . GLU A 1 252 ? -14.774 9.431 18.066 1.00 90.50 252 GLU A C 1
ATOM 1902 O O . GLU A 1 252 ? -15.172 10.354 17.364 1.00 90.50 252 GLU A O 1
ATOM 1907 N N . ALA A 1 253 ? -13.944 8.491 17.603 1.00 89.62 253 ALA A N 1
ATOM 1908 C CA . ALA A 1 253 ? -13.282 8.559 16.301 1.00 89.62 253 ALA A CA 1
ATOM 1909 C C . ALA A 1 253 ? -14.264 8.666 15.116 1.00 89.62 253 ALA A C 1
ATOM 1911 O O . ALA A 1 253 ? -13.979 9.339 14.130 1.00 89.62 253 ALA A O 1
ATOM 1912 N N . ALA A 1 254 ? -15.438 8.031 15.197 1.00 89.81 254 ALA A N 1
ATOM 1913 C CA . ALA A 1 254 ? -16.479 8.136 14.173 1.00 89.81 254 ALA A CA 1
ATOM 1914 C C 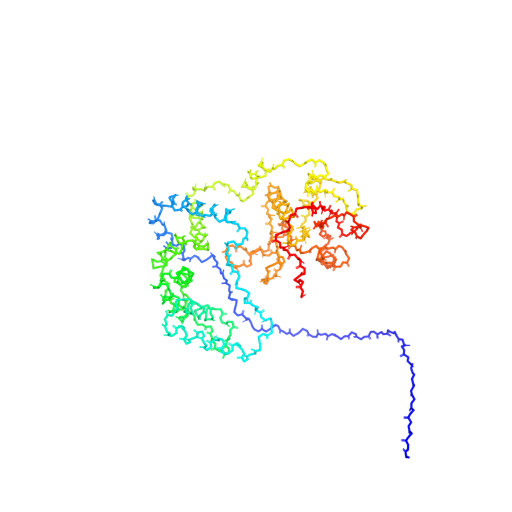. ALA A 1 254 ? -17.222 9.488 14.186 1.00 89.81 254 ALA A C 1
ATOM 1916 O O . ALA A 1 254 ? -17.852 9.856 13.186 1.00 89.81 254 ALA A O 1
ATOM 1917 N N . SER A 1 255 ? -17.190 10.200 15.315 1.00 89.00 255 SER A N 1
ATOM 1918 C CA . SER A 1 255 ? -17.784 11.532 15.468 1.00 89.00 255 SER A CA 1
ATOM 1919 C C . SER A 1 255 ? -16.843 12.670 15.062 1.00 89.00 255 SER A C 1
ATOM 1921 O O . SER A 1 255 ? -17.312 13.786 14.852 1.00 89.00 255 SER A O 1
ATOM 1923 N N . SER A 1 256 ? -15.552 12.377 14.902 1.00 86.44 256 SER A N 1
ATOM 1924 C CA . SER A 1 256 ? -14.511 13.329 14.511 1.00 86.44 256 SER A CA 1
ATOM 1925 C C . SER A 1 256 ? -14.419 13.507 12.996 1.00 86.44 256 SER A C 1
ATOM 1927 O O . SER A 1 256 ? -14.729 12.599 12.223 1.00 86.44 256 SER A O 1
ATOM 1929 N N . ASP A 1 257 ? -13.910 14.662 12.568 1.00 83.81 257 ASP A N 1
ATOM 1930 C CA . ASP A 1 257 ? -13.542 14.905 11.165 1.00 83.81 257 ASP A CA 1
ATOM 1931 C C . ASP A 1 257 ? -12.120 14.411 10.855 1.00 83.81 257 ASP A C 1
ATOM 1933 O O . ASP A 1 257 ? -11.822 13.981 9.740 1.00 83.81 257 ASP A O 1
ATOM 1937 N N . VAL A 1 258 ? -11.238 14.444 11.860 1.00 85.31 258 VAL A N 1
ATOM 1938 C CA . VAL A 1 258 ? -9.840 14.013 11.766 1.00 85.31 258 VAL A CA 1
ATOM 1939 C C . VAL A 1 258 ? -9.486 13.158 12.979 1.00 85.31 258 VAL A C 1
ATOM 1941 O O . VAL A 1 258 ? -9.689 13.572 14.121 1.00 85.31 258 VAL A O 1
ATOM 1944 N N . VAL A 1 259 ? -8.920 11.985 12.710 1.00 88.25 259 VAL A N 1
ATOM 1945 C CA . VAL A 1 259 ? -8.386 11.034 13.682 1.00 88.25 259 VAL A CA 1
ATOM 1946 C C . VAL A 1 259 ? -6.899 10.866 13.407 1.00 88.25 259 VAL A C 1
ATOM 1948 O O . VAL A 1 259 ? -6.507 10.464 12.312 1.00 88.25 259 VAL A O 1
ATOM 1951 N N . LEU A 1 260 ? -6.068 11.167 14.401 1.00 87.81 260 LEU A N 1
ATOM 1952 C CA . LEU A 1 260 ? -4.640 10.858 14.354 1.00 87.81 260 LEU A CA 1
ATOM 1953 C C . LEU A 1 260 ? -4.406 9.532 15.080 1.00 87.81 260 LEU A C 1
ATOM 1955 O O . LEU A 1 260 ? -4.801 9.410 16.237 1.00 87.81 260 LEU A O 1
ATOM 1959 N N . LEU A 1 261 ? -3.803 8.563 14.395 1.00 88.44 261 LEU A N 1
ATOM 1960 C CA . LEU A 1 261 ? -3.403 7.256 14.906 1.00 88.44 261 LEU A CA 1
ATOM 1961 C C . LEU A 1 261 ? -1.884 7.241 15.069 1.00 88.44 261 LEU A C 1
ATOM 1963 O O . LEU A 1 261 ? -1.147 7.110 14.096 1.00 88.44 261 LEU A O 1
ATOM 1967 N N . GLY A 1 262 ? -1.431 7.409 16.303 1.00 86.75 262 GLY A N 1
ATOM 1968 C CA . GLY A 1 262 ? -0.036 7.250 16.675 1.00 86.75 262 GLY A CA 1
ATOM 1969 C C . GLY A 1 262 ? 0.324 5.788 16.834 1.00 86.75 262 GLY A C 1
ATOM 1970 O O . GLY A 1 262 ? -0.365 5.093 17.575 1.00 86.75 262 GLY A O 1
ATOM 1971 N N . GLU A 1 263 ? 1.412 5.349 16.217 1.00 81.69 263 GLU A N 1
ATOM 1972 C CA . GLU A 1 263 ? 1.904 3.981 16.333 1.00 81.69 263 GLU A CA 1
ATOM 1973 C C . GLU A 1 263 ? 3.387 3.890 16.701 1.00 81.69 263 GLU A C 1
ATOM 1975 O O . GLU A 1 263 ? 4.152 4.861 16.660 1.00 81.69 263 GLU A O 1
ATOM 1980 N N . CYS A 1 264 ? 3.792 2.675 17.052 1.00 78.88 264 CYS A N 1
ATOM 1981 C CA . CYS A 1 264 ? 5.176 2.246 17.032 1.00 78.88 264 CYS A CA 1
ATOM 1982 C C . CYS A 1 264 ? 5.328 1.310 15.825 1.00 78.88 264 CYS A C 1
ATOM 1984 O O . CYS A 1 264 ? 4.694 0.259 15.802 1.00 78.88 264 CYS A O 1
ATOM 1986 N N . HIS A 1 265 ? 6.138 1.703 14.836 1.00 79.19 265 HIS A N 1
ATOM 1987 C CA . HIS A 1 265 ? 6.171 1.100 13.490 1.00 79.19 265 HIS A CA 1
ATOM 1988 C C . HIS A 1 265 ? 6.514 -0.399 13.432 1.00 79.19 265 HIS A C 1
ATOM 1990 O O . HIS A 1 265 ? 6.415 -1.031 12.380 1.00 79.19 265 HIS A O 1
ATOM 1996 N N . ASP A 1 266 ? 7.014 -0.970 14.525 1.00 76.25 266 ASP A N 1
ATOM 1997 C CA . ASP A 1 266 ? 7.395 -2.374 14.626 1.00 76.25 266 ASP A CA 1
ATOM 1998 C C . ASP A 1 266 ? 6.446 -3.197 15.521 1.00 76.25 266 ASP A C 1
ATOM 2000 O O . ASP A 1 266 ? 6.722 -4.367 15.812 1.00 76.25 266 ASP A O 1
ATOM 2004 N N . ASP A 1 267 ? 5.328 -2.610 15.960 1.00 79.81 267 ASP A N 1
ATOM 2005 C CA . ASP A 1 267 ? 4.361 -3.230 16.858 1.00 79.81 267 ASP A CA 1
ATOM 2006 C C . ASP A 1 267 ? 3.283 -4.014 16.087 1.00 79.81 267 ASP A C 1
ATOM 2008 O O . ASP A 1 267 ? 2.351 -3.430 15.524 1.00 79.81 267 ASP A O 1
ATOM 2012 N N . PRO A 1 268 ? 3.321 -5.361 16.108 1.00 79.62 268 PRO A N 1
ATOM 2013 C CA . PRO A 1 268 ? 2.330 -6.151 15.393 1.00 79.62 268 PRO A CA 1
ATOM 2014 C C . PRO A 1 268 ? 0.913 -5.965 15.947 1.00 79.62 268 PRO A C 1
ATOM 2016 O O . PRO A 1 268 ? -0.046 -6.071 15.184 1.00 79.62 268 PRO A O 1
ATOM 2019 N N . VAL A 1 269 ? 0.743 -5.697 17.245 1.00 83.19 269 VAL A N 1
ATOM 2020 C CA . VAL A 1 269 ? -0.581 -5.475 17.841 1.00 83.19 269 VAL A CA 1
ATOM 2021 C C . VAL A 1 269 ? -1.140 -4.131 17.386 1.00 83.19 269 VAL A C 1
ATOM 2023 O O . VAL A 1 269 ? -2.326 -4.062 17.060 1.00 83.19 269 VAL A O 1
ATOM 2026 N N . ALA A 1 270 ? -0.300 -3.094 17.305 1.00 82.06 270 ALA A N 1
ATOM 2027 C CA . ALA A 1 270 ? -0.703 -1.785 16.795 1.00 82.06 270 ALA A CA 1
ATOM 2028 C C . ALA A 1 270 ? -1.226 -1.892 15.355 1.00 82.06 270 ALA A C 1
ATOM 2030 O O . ALA A 1 270 ? -2.358 -1.492 15.100 1.00 82.06 270 ALA A O 1
ATOM 2031 N N . HIS A 1 271 ? -0.506 -2.573 14.458 1.00 82.81 271 HIS A N 1
ATOM 2032 C CA . HIS A 1 271 ? -0.953 -2.757 13.070 1.00 82.81 271 HIS A CA 1
ATOM 2033 C C . HIS A 1 271 ? -2.296 -3.506 12.956 1.00 82.81 271 HIS A C 1
ATOM 2035 O O . HIS A 1 271 ? -3.151 -3.174 12.129 1.00 82.81 271 HIS A O 1
ATOM 2041 N N . HIS A 1 272 ? -2.525 -4.528 13.793 1.00 82.44 272 HIS A N 1
ATOM 2042 C CA . HIS A 1 272 ? -3.819 -5.223 13.815 1.00 82.44 272 HIS A CA 1
ATOM 2043 C C . HIS A 1 272 ? -4.942 -4.312 14.325 1.00 82.44 272 HIS A C 1
ATOM 2045 O O . HIS A 1 272 ? -6.063 -4.371 13.813 1.00 82.44 272 HIS A O 1
ATOM 2051 N N . LEU A 1 273 ? -4.654 -3.464 15.315 1.00 85.19 273 LEU A N 1
ATOM 2052 C CA . LEU A 1 273 ? -5.601 -2.482 15.836 1.00 85.19 273 LEU A CA 1
ATOM 2053 C C . LEU A 1 273 ? -5.913 -1.388 14.814 1.00 85.19 273 LEU A C 1
ATOM 2055 O O . LEU A 1 273 ? -7.076 -1.034 14.665 1.00 85.19 273 LEU A O 1
ATOM 2059 N N . GLU A 1 274 ? -4.932 -0.900 14.063 1.00 86.50 274 GLU A N 1
ATOM 2060 C CA . GLU A 1 274 ? -5.151 0.054 12.971 1.00 86.50 274 GLU A CA 1
ATOM 2061 C C . GLU A 1 274 ? -6.098 -0.508 11.915 1.00 86.50 274 GLU A C 1
ATOM 2063 O O . GLU A 1 274 ? -7.080 0.140 11.549 1.00 86.50 274 GLU A O 1
ATOM 2068 N N . ALA A 1 275 ? -5.864 -1.750 11.478 1.00 82.19 275 ALA A N 1
ATOM 2069 C CA . ALA A 1 275 ? -6.754 -2.434 10.548 1.00 82.19 275 ALA A CA 1
ATOM 2070 C C . ALA A 1 275 ? -8.167 -2.593 11.135 1.00 82.19 275 ALA A C 1
ATOM 2072 O O . ALA A 1 275 ? -9.158 -2.318 10.453 1.00 82.19 275 ALA A O 1
ATOM 2073 N N . PHE A 1 276 ? -8.272 -2.984 12.410 1.00 87.94 276 PHE A N 1
ATOM 2074 C CA . PHE A 1 276 ? -9.549 -3.098 13.118 1.00 87.94 276 PHE A CA 1
ATOM 2075 C C . PHE A 1 276 ? -10.304 -1.761 13.135 1.00 87.94 276 PHE A C 1
ATOM 2077 O O . PHE A 1 276 ? -11.497 -1.714 12.813 1.00 87.94 276 PHE A O 1
ATOM 2084 N N . LEU A 1 277 ? -9.619 -0.676 13.504 1.00 89.00 277 LEU A N 1
ATOM 2085 C CA . LEU A 1 277 ? -10.184 0.667 13.593 1.00 89.00 277 LEU A CA 1
ATOM 2086 C C . LEU A 1 277 ? -10.631 1.159 12.218 1.00 89.00 277 LEU A C 1
ATOM 2088 O O . LEU A 1 277 ? -11.769 1.599 12.077 1.00 89.00 277 LEU A O 1
ATOM 2092 N N . LEU A 1 278 ? -9.795 1.013 11.190 1.00 87.75 278 LEU A N 1
ATOM 2093 C CA . LEU A 1 278 ? -10.116 1.431 9.825 1.00 87.75 278 LEU A CA 1
ATOM 2094 C C . LEU A 1 278 ? -11.333 0.694 9.260 1.00 87.75 278 LEU A C 1
ATOM 2096 O O . LEU A 1 278 ? -12.232 1.336 8.715 1.00 87.75 278 LEU A O 1
ATOM 2100 N N . ILE A 1 279 ? -11.407 -0.631 9.426 1.00 83.75 279 ILE A N 1
ATOM 2101 C CA . ILE A 1 279 ? -12.567 -1.427 8.992 1.00 83.75 279 ILE A CA 1
ATOM 2102 C C . ILE A 1 279 ? -13.830 -0.974 9.733 1.00 83.75 279 ILE A C 1
ATOM 2104 O O . ILE A 1 279 ? -14.878 -0.779 9.114 1.00 83.75 279 ILE A O 1
ATOM 2108 N N . SER A 1 280 ? -13.728 -0.773 11.049 1.00 89.12 280 SER A N 1
ATOM 2109 C CA . SER A 1 280 ? -14.854 -0.354 11.889 1.00 89.12 280 SER A CA 1
ATOM 2110 C C . SER A 1 280 ? -15.364 1.040 11.513 1.00 89.12 280 SER A C 1
ATOM 2112 O O . SER A 1 280 ? -16.571 1.234 11.365 1.00 89.12 280 SER A O 1
ATOM 2114 N N . LEU A 1 281 ? -14.462 1.999 11.291 1.00 89.69 281 LEU A N 1
ATOM 2115 C CA . LEU A 1 281 ? -14.795 3.363 10.880 1.00 89.69 281 LEU A CA 1
ATOM 2116 C C . LEU A 1 281 ? -15.401 3.390 9.472 1.00 89.69 281 LEU A C 1
ATOM 2118 O O . LEU A 1 281 ? -16.435 4.023 9.264 1.00 89.69 281 LEU A O 1
ATOM 2122 N N . ALA A 1 282 ? -14.837 2.638 8.523 1.00 86.88 282 ALA A N 1
ATOM 2123 C CA . ALA A 1 282 ? -15.359 2.534 7.159 1.00 86.88 282 ALA A CA 1
ATOM 2124 C C . ALA A 1 282 ? -16.735 1.845 7.076 1.00 86.88 282 ALA A C 1
ATOM 2126 O O . ALA A 1 282 ? -17.463 2.030 6.102 1.00 86.88 282 ALA A O 1
ATOM 2127 N N . ALA A 1 283 ? -17.127 1.063 8.088 1.00 85.75 283 ALA A N 1
ATOM 2128 C CA . ALA A 1 283 ? -18.454 0.451 8.152 1.00 85.75 283 ALA A CA 1
ATOM 2129 C C . ALA A 1 283 ? -19.566 1.444 8.552 1.00 85.75 283 ALA A C 1
ATOM 2131 O O . ALA A 1 283 ? -20.745 1.218 8.238 1.00 85.75 283 ALA A O 1
ATOM 2132 N N . VAL A 1 284 ? -19.204 2.533 9.243 1.00 88.06 284 VAL A N 1
ATOM 2133 C CA . VAL A 1 284 ? -20.147 3.517 9.808 1.00 88.06 284 VAL A CA 1
ATOM 2134 C C . VAL A 1 284 ? -20.047 4.901 9.166 1.00 88.06 284 VAL A C 1
ATOM 2136 O O . VAL A 1 284 ? -21.042 5.624 9.150 1.00 88.06 284 VAL A O 1
ATOM 2139 N N . ARG A 1 285 ? -18.900 5.256 8.578 1.00 85.06 285 ARG A N 1
ATOM 2140 C CA . ARG A 1 285 ? -18.695 6.499 7.826 1.00 85.06 285 ARG A CA 1
ATOM 2141 C C . ARG A 1 285 ? -18.878 6.264 6.322 1.00 85.06 285 ARG A C 1
ATOM 2143 O O . ARG A 1 285 ? -18.326 5.298 5.803 1.00 85.06 285 ARG A O 1
ATOM 2150 N N . PRO A 1 286 ? -19.612 7.138 5.607 1.00 79.38 286 PRO A N 1
ATOM 2151 C CA . PRO A 1 286 ? -19.783 7.020 4.156 1.00 79.38 286 PRO A CA 1
ATOM 2152 C C . PRO A 1 286 ? -18.460 7.083 3.386 1.00 79.38 286 PRO A C 1
ATOM 2154 O O . PRO A 1 286 ? -18.285 6.365 2.404 1.00 79.38 286 PRO A O 1
ATOM 2157 N N . GLU A 1 287 ? -17.529 7.921 3.850 1.00 80.81 287 GLU A N 1
ATOM 2158 C CA . GLU A 1 287 ? -16.212 8.100 3.249 1.00 80.81 287 GLU A CA 1
ATOM 2159 C C . GLU A 1 287 ? -15.133 8.218 4.330 1.00 80.81 287 GLU A C 1
ATOM 2161 O O . GLU A 1 287 ? -15.285 8.972 5.296 1.00 80.81 287 GLU A O 1
ATOM 2166 N N . VAL A 1 288 ? -14.043 7.469 4.146 1.00 80.50 288 VAL A N 1
ATOM 2167 C CA . VAL A 1 288 ? -12.854 7.482 5.003 1.00 80.50 288 VAL A CA 1
ATOM 2168 C C . VAL A 1 288 ? -11.622 7.664 4.121 1.00 80.50 288 VAL A C 1
ATOM 2170 O O . VAL A 1 288 ? -11.456 6.968 3.118 1.00 80.50 288 VAL A O 1
ATOM 2173 N N . VAL A 1 289 ? -10.772 8.610 4.500 1.00 81.31 289 VAL A N 1
ATOM 2174 C CA . VAL A 1 289 ? -9.506 8.962 3.857 1.00 81.31 289 VAL A CA 1
ATOM 2175 C C . VAL A 1 289 ? -8.383 8.465 4.753 1.00 81.31 289 VAL A C 1
ATOM 2177 O O . VAL A 1 289 ? -8.256 8.932 5.879 1.00 81.31 289 VAL A O 1
ATOM 2180 N N . LEU A 1 290 ? -7.564 7.540 4.256 1.00 81.62 290 LEU A N 1
ATOM 2181 C CA . LEU A 1 290 ? -6.355 7.102 4.950 1.00 81.62 290 LEU A CA 1
ATOM 2182 C C . LEU A 1 290 ? -5.161 7.939 4.482 1.00 81.62 290 LEU A C 1
ATOM 2184 O O . LEU A 1 290 ? -4.880 8.010 3.287 1.00 81.62 290 LEU A O 1
ATOM 2188 N N . SER A 1 291 ? -4.461 8.545 5.433 1.00 80.31 291 SER A N 1
ATOM 2189 C CA . SER A 1 291 ? -3.198 9.253 5.244 1.00 80.31 291 SER A CA 1
ATOM 2190 C C . SER A 1 291 ? -2.108 8.548 6.053 1.00 80.31 291 SER A C 1
ATOM 2192 O O . SER A 1 291 ? -2.378 8.110 7.166 1.00 80.31 291 SER A O 1
ATOM 2194 N N . LEU A 1 292 ? -0.895 8.420 5.513 1.00 80.69 292 LEU A N 1
ATOM 2195 C CA . LEU A 1 292 ? 0.209 7.670 6.128 1.00 80.69 292 LEU A CA 1
ATOM 2196 C C . LEU A 1 292 ? 1.479 8.525 6.135 1.00 80.69 292 LEU A C 1
ATOM 2198 O O . LEU A 1 292 ? 1.857 9.044 5.087 1.00 80.69 292 LEU A O 1
ATOM 2202 N N . GLU A 1 293 ? 2.168 8.620 7.270 1.00 77.44 293 GLU A N 1
ATOM 2203 C CA . GLU A 1 293 ? 3.474 9.291 7.369 1.00 77.44 293 GLU A CA 1
ATOM 2204 C C . GLU A 1 293 ? 4.522 8.665 6.430 1.00 77.44 293 GLU A C 1
ATOM 2206 O O . GLU A 1 293 ? 5.276 9.368 5.760 1.00 77.44 293 GLU A O 1
ATOM 2211 N N . MET A 1 294 ? 4.523 7.335 6.313 1.00 74.44 294 MET A N 1
ATOM 2212 C CA . MET A 1 294 ? 5.532 6.537 5.602 1.00 74.44 294 MET A CA 1
ATOM 2213 C C . MET A 1 294 ? 5.459 6.659 4.067 1.00 74.44 294 MET A C 1
ATOM 2215 O O . MET A 1 294 ? 6.162 5.957 3.338 1.00 74.44 294 MET A O 1
ATOM 2219 N N . ARG A 1 295 ? 4.595 7.534 3.546 1.00 53.69 295 ARG A N 1
ATOM 2220 C CA . ARG A 1 295 ? 4.487 7.866 2.125 1.00 53.69 295 ARG A CA 1
ATOM 2221 C C . ARG A 1 295 ? 4.766 9.356 1.942 1.00 53.69 295 ARG A C 1
ATOM 2223 O O . ARG A 1 295 ? 3.877 10.181 2.117 1.00 53.69 295 ARG A O 1
ATOM 2230 N N . GLN A 1 296 ? 5.981 9.697 1.506 1.00 42.19 296 GLN A N 1
ATOM 2231 C CA . GLN A 1 296 ? 6.241 11.025 0.949 1.00 42.19 296 GLN A CA 1
ATOM 2232 C C . GLN A 1 296 ? 5.624 11.117 -0.450 1.00 42.19 296 GLN A C 1
ATOM 2234 O O . GLN A 1 296 ? 6.092 10.502 -1.405 1.00 42.19 296 GLN A O 1
ATOM 2239 N N . GLY A 1 297 ? 4.545 11.880 -0.542 1.00 41.81 297 GLY A N 1
ATOM 2240 C CA . GLY A 1 297 ? 3.909 12.321 -1.772 1.00 41.81 297 GLY A CA 1
ATOM 2241 C C . GLY A 1 297 ? 3.107 13.568 -1.434 1.00 41.81 297 GLY A C 1
ATOM 2242 O O . GLY A 1 297 ? 2.480 13.627 -0.378 1.00 41.81 297 GLY A O 1
ATOM 2243 N N . GLU A 1 298 ? 3.213 14.586 -2.276 1.00 32.94 298 GLU A N 1
ATOM 2244 C CA . GLU A 1 298 ? 2.618 15.910 -2.110 1.00 32.94 298 GLU A CA 1
ATOM 2245 C C . GLU A 1 298 ? 1.198 15.840 -1.520 1.00 32.94 298 GLU A C 1
ATOM 2247 O O . GLU A 1 298 ? 0.289 15.248 -2.098 1.00 32.94 298 GLU A O 1
ATOM 2252 N N . CYS A 1 299 ? 1.009 16.443 -0.345 1.00 39.50 299 CYS A N 1
ATOM 2253 C CA . CYS A 1 299 ? -0.287 16.567 0.311 1.00 39.50 299 CYS A CA 1
ATOM 2254 C C . CYS A 1 299 ? -0.797 18.005 0.145 1.00 39.50 299 CYS A C 1
ATOM 2256 O O . CYS A 1 299 ? -0.553 18.844 1.015 1.00 39.50 299 CYS A O 1
ATOM 2258 N N . PRO A 1 300 ? -1.523 18.343 -0.932 1.00 30.81 300 PRO A N 1
ATOM 2259 C CA . PRO A 1 300 ? -2.330 19.543 -0.955 1.00 30.81 300 PRO A CA 1
ATOM 2260 C C . PRO A 1 300 ? -3.701 19.166 -0.383 1.00 30.81 300 PRO A C 1
ATOM 2262 O O . PRO A 1 300 ? -4.660 18.966 -1.113 1.00 30.81 300 PRO A O 1
ATOM 2265 N N . TYR A 1 301 ? -3.750 19.008 0.942 1.00 33.00 301 TYR A N 1
ATOM 2266 C CA . TYR A 1 301 ? -4.949 18.965 1.786 1.00 33.00 301 TYR A CA 1
ATOM 2267 C C . TYR A 1 301 ? -6.117 18.088 1.270 1.00 33.00 301 TYR A C 1
ATOM 2269 O O . TYR A 1 301 ? -6.959 18.529 0.493 1.00 33.00 301 TYR A O 1
ATOM 2277 N N . LEU A 1 302 ? -6.263 16.877 1.830 1.00 37.38 302 LEU A N 1
ATOM 2278 C CA . LEU A 1 302 ? -7.503 16.075 1.744 1.00 37.38 302 LEU A CA 1
ATOM 2279 C C . LEU A 1 302 ? -7.844 15.477 0.354 1.00 37.38 302 LEU A C 1
ATOM 2281 O O . LEU A 1 302 ? -9.014 15.269 0.024 1.00 37.38 302 LEU A O 1
ATOM 2285 N N . GLY A 1 303 ? -6.822 15.119 -0.427 1.00 30.31 303 GLY A N 1
ATOM 2286 C CA . GLY A 1 303 ? -6.930 14.264 -1.613 1.00 30.31 303 GLY A CA 1
ATOM 2287 C C . GLY A 1 303 ? -6.263 12.912 -1.362 1.00 30.31 303 GLY A C 1
ATOM 2288 O O . GLY A 1 303 ? -5.042 12.807 -1.400 1.00 30.31 303 GLY A O 1
ATOM 2289 N N . VAL A 1 304 ? -7.054 11.867 -1.100 1.00 31.73 304 VAL A N 1
ATOM 2290 C CA . VAL A 1 304 ? -6.565 10.477 -1.145 1.00 31.73 304 VAL A CA 1
ATOM 2291 C C . VAL A 1 304 ? -5.985 10.248 -2.533 1.00 31.73 304 VAL A C 1
ATOM 2293 O O . VAL A 1 304 ? -6.675 10.510 -3.520 1.00 31.73 304 VAL A O 1
ATOM 2296 N N . SER A 1 305 ? -4.761 9.729 -2.612 1.00 32.75 305 SER A N 1
ATOM 2297 C CA . SER A 1 305 ? -4.272 9.072 -3.822 1.00 32.75 305 SER A CA 1
ATOM 2298 C C . SER A 1 305 ? -5.216 7.901 -4.115 1.00 32.75 305 SER A C 1
ATOM 2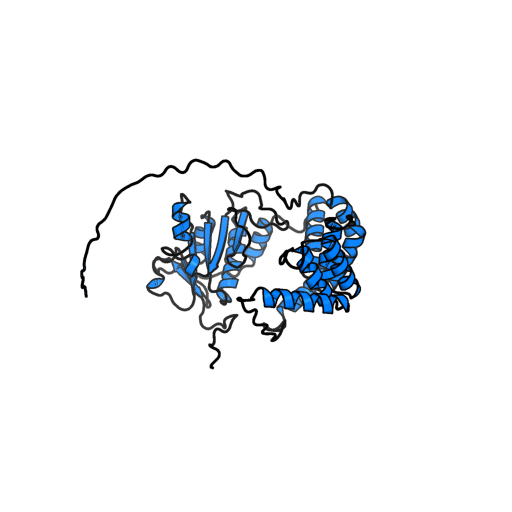300 O O . SER A 1 305 ? -5.122 6.825 -3.524 1.00 32.75 305 SER A O 1
ATOM 2302 N N . GLY A 1 306 ? -6.228 8.152 -4.948 1.00 36.75 306 GLY A N 1
ATOM 2303 C CA . GLY A 1 306 ? -6.985 7.090 -5.594 1.00 36.75 306 GLY A CA 1
ATOM 2304 C C . GLY A 1 306 ? -6.065 6.318 -6.537 1.00 36.75 306 GLY A C 1
ATOM 2305 O O . GLY A 1 306 ? -4.925 6.721 -6.757 1.00 36.75 306 GLY A O 1
ATOM 2306 N N . ARG A 1 307 ? -6.579 5.238 -7.136 1.00 37.53 307 ARG A N 1
ATOM 2307 C CA . ARG A 1 307 ? -5.896 4.337 -8.095 1.00 37.53 307 ARG A CA 1
ATOM 2308 C C . ARG A 1 307 ? -5.206 5.011 -9.301 1.00 37.53 307 ARG A C 1
ATOM 2310 O O . ARG A 1 307 ? -4.602 4.317 -10.105 1.00 37.53 307 ARG A O 1
ATOM 2317 N N . ASP A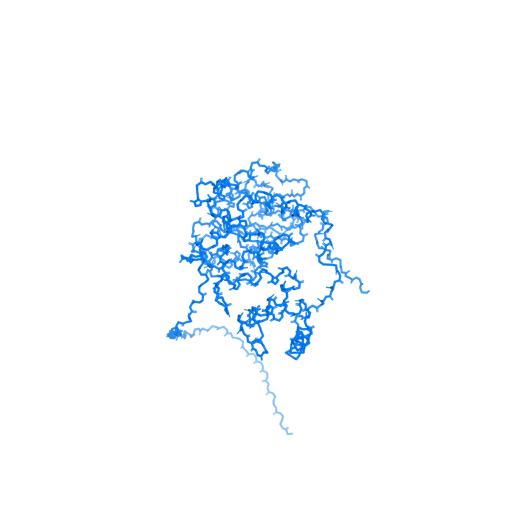 1 308 ? -5.248 6.335 -9.381 1.00 31.88 308 ASP A N 1
ATOM 2318 C CA . ASP A 1 308 ? -5.142 7.124 -10.594 1.00 31.88 308 ASP A CA 1
ATOM 2319 C C . ASP A 1 308 ? -4.165 8.310 -10.482 1.00 31.88 308 ASP A C 1
ATOM 2321 O O . ASP A 1 308 ? -4.091 9.121 -11.395 1.00 31.88 308 ASP A O 1
ATOM 2325 N N . GLY A 1 309 ? -3.442 8.478 -9.368 1.00 32.00 309 GLY A N 1
ATOM 2326 C CA . GLY A 1 309 ? -2.402 9.518 -9.247 1.00 32.00 309 GLY A CA 1
ATOM 2327 C C . GLY A 1 309 ? -2.888 10.980 -9.264 1.00 32.00 309 GLY A C 1
ATOM 2328 O O . GLY A 1 309 ? -2.112 11.876 -8.950 1.00 32.00 309 GLY A O 1
ATOM 2329 N N . LEU A 1 310 ? -4.167 11.248 -9.543 1.00 29.05 310 LEU A N 1
ATOM 2330 C CA . LEU A 1 310 ? -4.792 12.546 -9.297 1.00 29.05 310 LEU A CA 1
ATOM 2331 C C . LEU A 1 310 ? -5.101 12.728 -7.819 1.00 29.05 310 LEU A C 1
ATOM 2333 O O . LEU A 1 310 ? -5.665 11.847 -7.163 1.00 29.05 310 LEU A O 1
ATOM 2337 N N . LEU A 1 311 ? -4.864 13.947 -7.348 1.00 36.50 311 LEU A N 1
ATOM 2338 C CA . LEU A 1 311 ? -5.526 14.496 -6.176 1.00 36.50 311 LEU A CA 1
ATOM 2339 C C . LEU A 1 311 ? -7.036 14.314 -6.359 1.00 36.50 311 LEU A C 1
ATOM 2341 O O . LEU A 1 311 ? -7.656 14.969 -7.201 1.00 36.50 311 LEU A O 1
ATOM 2345 N N . ALA A 1 312 ? -7.630 13.383 -5.610 1.00 41.75 312 ALA A N 1
ATOM 2346 C CA . ALA A 1 312 ? -9.077 13.254 -5.577 1.00 41.75 312 ALA A CA 1
ATOM 2347 C C . ALA A 1 312 ? -9.681 14.629 -5.227 1.00 41.75 312 ALA A C 1
ATOM 2349 O O . ALA A 1 312 ? -9.098 15.346 -4.408 1.00 41.75 312 ALA A O 1
ATOM 2350 N N . PRO A 1 313 ? -10.829 15.014 -5.819 1.00 44.09 313 PRO A N 1
ATOM 2351 C CA . PRO A 1 313 ? -11.491 16.260 -5.451 1.00 44.09 313 PRO A CA 1
ATOM 2352 C C . PRO A 1 313 ? -11.664 16.295 -3.934 1.00 44.09 313 PRO A C 1
ATOM 2354 O O . PRO A 1 313 ? -12.025 15.270 -3.353 1.00 44.09 313 PRO A O 1
ATOM 2357 N N . ALA A 1 314 ? -11.379 17.447 -3.316 1.00 48.56 314 ALA A N 1
ATOM 2358 C CA . ALA A 1 314 ? -11.462 17.615 -1.870 1.00 48.56 314 ALA A CA 1
ATOM 2359 C C . ALA A 1 314 ? -12.779 17.022 -1.351 1.00 48.56 314 ALA A C 1
ATOM 2361 O O . ALA A 1 314 ? -13.856 17.347 -1.860 1.00 48.56 314 ALA A O 1
ATOM 2362 N N . ARG A 1 315 ? -12.678 16.127 -0.364 1.00 60.81 315 ARG A N 1
ATOM 2363 C CA . ARG A 1 315 ? -13.822 15.463 0.274 1.00 60.81 315 ARG A CA 1
ATOM 2364 C C . ARG A 1 315 ? -14.045 16.077 1.654 1.00 60.81 315 ARG A C 1
ATOM 2366 O O . ARG A 1 315 ? -13.642 15.479 2.646 1.00 60.81 315 ARG A O 1
ATOM 2373 N N . PRO A 1 316 ? -14.646 17.277 1.744 1.00 62.72 316 PRO A N 1
ATOM 2374 C CA . PRO A 1 316 ? -14.734 18.018 3.002 1.00 62.72 316 PRO A CA 1
ATOM 2375 C C . PRO A 1 316 ? -15.549 17.300 4.087 1.00 62.72 316 PRO A C 1
ATOM 2377 O O . PRO A 1 316 ? -15.409 17.642 5.251 1.00 62.72 316 PRO A O 1
ATOM 2380 N N . GLU A 1 317 ? -16.387 16.323 3.723 1.00 73.75 317 GLU A N 1
ATOM 2381 C CA . GLU A 1 317 ? -17.203 15.545 4.670 1.00 73.75 317 GLU A CA 1
ATOM 2382 C C . GLU A 1 317 ? -16.605 14.168 5.018 1.00 73.75 317 GLU A C 1
ATOM 2384 O O . GLU A 1 317 ? -17.170 13.417 5.825 1.00 73.75 317 GLU A O 1
ATOM 2389 N N . ALA A 1 318 ? -15.481 13.797 4.395 1.00 79.00 318 ALA A N 1
ATOM 2390 C CA . ALA A 1 318 ? -14.849 12.516 4.664 1.00 79.00 318 ALA A CA 1
ATOM 2391 C C . ALA A 1 318 ? -14.099 12.550 5.998 1.00 79.00 318 ALA A C 1
ATOM 2393 O O . ALA A 1 318 ? -13.438 13.531 6.330 1.00 79.00 318 ALA A O 1
ATOM 2394 N N . LEU A 1 319 ? -14.168 11.440 6.735 1.00 85.38 319 LEU A N 1
ATOM 2395 C CA . LEU A 1 319 ? -13.331 11.256 7.916 1.00 85.38 319 LEU A CA 1
ATOM 2396 C C . LEU A 1 319 ? -11.881 11.050 7.464 1.00 85.38 319 LEU A C 1
ATOM 2398 O O . LEU A 1 319 ? -11.612 10.131 6.690 1.00 85.38 319 LEU A O 1
ATOM 2402 N N . VAL A 1 320 ? -10.949 11.849 7.976 1.00 86.06 320 VAL A N 1
ATOM 2403 C CA . VAL A 1 320 ? -9.511 11.651 7.762 1.00 86.06 320 VAL A CA 1
ATOM 2404 C C . VAL A 1 320 ? -8.939 10.819 8.896 1.00 86.06 320 VAL A C 1
ATOM 2406 O O . VAL A 1 320 ? -9.040 11.201 10.055 1.00 86.06 320 VAL A O 1
ATOM 2409 N N . VAL A 1 321 ? -8.290 9.710 8.564 1.00 87.38 321 VAL A N 1
ATOM 2410 C CA . VAL A 1 321 ? -7.497 8.909 9.496 1.00 87.38 321 VAL A CA 1
ATOM 2411 C C . VAL A 1 321 ? -6.039 9.022 9.075 1.00 87.38 321 VAL A C 1
ATOM 2413 O O . VAL A 1 321 ? -5.684 8.594 7.978 1.00 87.38 321 VAL A O 1
ATOM 2416 N N . HIS A 1 322 ? -5.201 9.626 9.911 1.00 87.94 322 HIS A N 1
ATOM 2417 C CA . HIS A 1 322 ? -3.772 9.774 9.649 1.00 87.94 322 HIS A CA 1
ATOM 2418 C C . HIS A 1 322 ? -2.965 8.862 10.570 1.00 87.94 322 HIS A C 1
ATOM 2420 O O . HIS A 1 322 ? -3.025 9.041 11.782 1.00 87.94 322 HIS A O 1
ATOM 2426 N N . VAL A 1 323 ? -2.230 7.908 9.998 1.00 86.38 323 VAL A N 1
ATOM 2427 C CA . VAL A 1 323 ? -1.312 7.021 10.727 1.00 86.38 323 VAL A CA 1
ATOM 2428 C C . VAL A 1 323 ? 0.092 7.607 10.677 1.00 86.38 323 VAL A C 1
ATOM 2430 O O . VAL A 1 323 ? 0.601 7.917 9.595 1.00 86.38 323 VAL A O 1
ATOM 2433 N N . CYS A 1 324 ? 0.703 7.761 11.844 1.00 83.44 324 CYS A N 1
ATOM 2434 C CA . CYS A 1 324 ? 2.046 8.300 12.018 1.00 83.44 324 CYS A CA 1
ATOM 2435 C C . CYS A 1 324 ? 2.705 7.701 13.265 1.00 83.44 324 CYS A C 1
ATOM 2437 O O . CYS A 1 324 ? 2.028 7.155 14.132 1.00 83.44 324 CYS A O 1
ATOM 2439 N N . GLY A 1 325 ? 4.015 7.865 13.417 1.00 81.38 325 GLY A N 1
ATOM 2440 C CA . GLY A 1 325 ? 4.715 7.573 14.660 1.00 81.38 325 GLY A CA 1
ATOM 2441 C C . GLY A 1 325 ? 4.097 8.351 15.824 1.00 81.38 325 GLY A C 1
ATOM 2442 O O . GLY A 1 325 ? 3.688 9.507 15.672 1.00 81.38 325 GLY A O 1
ATOM 2443 N N . TYR A 1 326 ? 4.006 7.729 17.001 1.00 76.12 326 TYR A N 1
ATOM 2444 C CA . TYR A 1 326 ? 3.249 8.280 18.129 1.00 76.12 326 TYR A CA 1
ATOM 2445 C C . TYR A 1 326 ? 3.637 9.722 18.495 1.00 76.12 326 TYR A C 1
ATOM 2447 O O . TYR A 1 326 ? 2.755 10.564 18.674 1.00 76.12 326 TYR A O 1
ATOM 2455 N N . PHE A 1 327 ? 4.937 10.041 18.479 1.00 74.88 327 PHE A N 1
ATOM 2456 C CA . PHE A 1 327 ? 5.465 11.382 18.744 1.00 74.88 327 PHE A CA 1
ATOM 2457 C C . PHE A 1 327 ? 4.844 12.469 17.854 1.00 74.88 327 PHE A C 1
ATOM 2459 O O . PHE A 1 327 ? 4.706 13.618 18.274 1.00 74.88 327 PHE A O 1
ATOM 2466 N N . HIS A 1 328 ? 4.450 12.128 16.623 1.00 76.31 328 HIS A N 1
ATOM 2467 C CA . HIS A 1 328 ? 3.876 13.078 15.676 1.00 76.31 328 HIS A CA 1
ATOM 2468 C C . HIS A 1 328 ? 2.433 13.451 15.999 1.00 76.31 328 HIS A C 1
ATOM 2470 O O . HIS A 1 328 ? 1.977 14.486 15.528 1.00 76.31 328 HIS A O 1
ATOM 2476 N N . CYS A 1 329 ? 1.703 12.679 16.801 1.00 74.75 329 CYS A N 1
ATOM 2477 C CA . CYS A 1 329 ? 0.298 12.964 17.115 1.00 74.75 329 CYS A CA 1
ATOM 2478 C C . CYS A 1 329 ? 0.036 13.325 18.582 1.00 74.75 329 CYS A C 1
ATOM 2480 O O . CYS A 1 329 ? -1.105 13.642 18.932 1.00 74.75 329 CYS A O 1
ATOM 2482 N N . GLU A 1 330 ? 1.075 13.342 19.421 1.00 73.56 330 GLU A N 1
ATOM 2483 C CA . GLU A 1 330 ? 0.979 13.810 20.802 1.00 73.56 330 GLU A CA 1
ATOM 2484 C C . GLU A 1 330 ? 0.483 15.263 20.877 1.00 73.56 330 GLU A C 1
ATOM 2486 O O . GLU A 1 330 ? 0.940 16.167 20.161 1.00 73.56 330 GLU A O 1
ATOM 2491 N N . LYS A 1 331 ? -0.440 15.510 21.807 1.00 68.00 331 LYS A N 1
ATOM 2492 C CA . LYS A 1 331 ? -0.851 16.858 22.200 1.00 68.00 331 LYS A CA 1
ATOM 2493 C C . LYS A 1 331 ? 0.371 17.609 22.740 1.00 68.00 331 LYS A C 1
ATOM 2495 O O . LYS A 1 331 ? 1.201 17.032 23.435 1.00 68.00 331 LYS A O 1
ATOM 2500 N N . HIS A 1 332 ? 0.457 18.906 22.434 1.00 68.62 332 HIS A N 1
ATOM 2501 C CA . HIS A 1 332 ? 1.529 19.841 22.821 1.00 68.62 332 HIS A CA 1
ATOM 2502 C C . HIS A 1 332 ? 2.827 19.823 22.001 1.00 68.62 332 HIS A C 1
ATOM 2504 O O . HIS A 1 332 ? 3.571 20.802 22.076 1.00 68.62 332 HIS A O 1
ATOM 2510 N N . VAL A 1 333 ? 3.113 18.778 21.218 1.00 69.06 333 VAL A N 1
ATOM 2511 C CA . VAL A 1 333 ? 4.354 18.704 20.410 1.00 69.06 333 VAL A CA 1
ATOM 2512 C C . VAL A 1 333 ? 4.147 18.230 18.968 1.00 69.06 333 VAL A C 1
ATOM 2514 O O . VAL A 1 333 ? 5.028 18.447 18.138 1.00 69.06 333 VAL A O 1
ATOM 2517 N N . GLY A 1 334 ? 2.995 17.630 18.653 1.00 74.31 334 GLY A N 1
ATOM 2518 C CA . GLY A 1 334 ? 2.716 17.023 17.354 1.00 74.31 334 GLY A CA 1
ATOM 2519 C C . GLY A 1 334 ? 1.752 17.797 16.443 1.00 74.31 334 GLY A C 1
ATOM 2520 O O . GLY A 1 334 ? 1.370 18.946 16.675 1.00 74.31 334 GLY A O 1
ATOM 2521 N N . ILE A 1 335 ? 1.315 17.106 15.391 1.00 78.75 335 ILE A N 1
ATOM 2522 C CA . ILE A 1 335 ? 0.349 17.512 14.363 1.00 78.75 335 ILE A CA 1
ATOM 2523 C C . ILE A 1 335 ? -0.937 18.061 14.988 1.00 78.75 335 ILE A C 1
ATOM 2525 O O . ILE A 1 335 ? -1.496 19.026 14.474 1.00 78.75 335 ILE A O 1
ATOM 2529 N N . ALA A 1 336 ? -1.393 17.495 16.108 1.00 75.44 336 ALA A N 1
ATOM 2530 C CA . ALA A 1 336 ? -2.604 17.935 16.796 1.00 75.44 336 ALA A CA 1
ATOM 2531 C C . ALA A 1 336 ? -2.548 19.412 17.224 1.00 75.44 336 ALA A C 1
ATOM 2533 O O . ALA A 1 336 ? -3.515 20.151 17.029 1.00 75.44 336 ALA A O 1
ATOM 2534 N N . GLU A 1 337 ? -1.403 19.856 17.752 1.00 75.56 337 GLU A N 1
ATOM 2535 C CA . GLU A 1 337 ? -1.183 21.251 18.147 1.00 75.56 337 GLU A CA 1
ATOM 2536 C C . GLU A 1 337 ? -1.149 22.155 16.912 1.00 75.56 337 GLU A C 1
ATOM 2538 O O . GLU A 1 337 ? -1.818 23.187 16.872 1.00 75.56 337 GLU A O 1
ATOM 2543 N N . MET A 1 338 ? -0.436 21.729 15.865 1.00 75.69 338 MET A N 1
ATOM 2544 C CA . MET A 1 338 ? -0.345 22.477 14.610 1.00 75.69 338 MET A CA 1
ATOM 2545 C C . MET A 1 338 ? -1.721 22.650 13.961 1.00 75.69 338 MET A C 1
ATOM 2547 O O . MET A 1 338 ? -2.067 23.756 13.555 1.00 75.69 338 MET A O 1
ATOM 2551 N N . LEU A 1 339 ? -2.537 21.594 13.908 1.00 73.50 339 LEU A N 1
ATOM 2552 C CA . LEU A 1 339 ? -3.880 21.634 13.325 1.00 73.50 339 LEU A CA 1
ATOM 2553 C C . LEU A 1 339 ? -4.852 22.503 14.124 1.00 73.50 339 LEU A C 1
ATOM 2555 O O . LEU A 1 339 ? -5.732 23.111 13.519 1.00 73.50 339 LEU A O 1
ATOM 2559 N N . SER A 1 340 ? -4.675 22.635 15.442 1.00 70.06 340 SER A N 1
ATOM 2560 C CA . SER A 1 340 ? -5.515 23.516 16.267 1.00 70.06 340 SER A CA 1
ATOM 2561 C C . SER A 1 340 ? -5.439 24.996 15.856 1.00 70.06 340 SER A C 1
ATOM 2563 O O . SER A 1 340 ? -6.370 25.758 16.109 1.00 70.06 340 SER A O 1
ATOM 2565 N N . ALA A 1 341 ? -4.365 25.399 15.163 1.00 70.69 341 ALA A N 1
ATOM 2566 C CA . ALA A 1 341 ? -4.224 26.739 14.599 1.00 70.69 341 ALA A CA 1
ATOM 2567 C C . ALA A 1 341 ? -5.000 26.940 13.281 1.00 70.69 341 ALA A C 1
ATOM 2569 O O . ALA A 1 341 ? -5.270 28.081 12.904 1.00 70.69 341 ALA A O 1
ATOM 2570 N N . TYR A 1 342 ? -5.348 25.856 12.578 1.00 66.00 342 TYR A N 1
ATOM 2571 C CA . TYR A 1 342 ? -5.977 25.893 11.251 1.00 66.00 342 TYR A CA 1
ATOM 2572 C C . TYR A 1 342 ? -7.432 25.409 11.249 1.00 66.00 342 TYR A C 1
ATOM 2574 O O . TYR A 1 342 ? -8.208 25.832 10.392 1.00 66.00 342 TYR A O 1
ATOM 2582 N N . ALA A 1 343 ? -7.816 24.540 12.188 1.00 63.19 343 ALA A N 1
ATOM 2583 C CA . ALA A 1 343 ? -9.139 23.931 12.252 1.00 63.19 343 ALA A CA 1
ATOM 2584 C C . ALA A 1 343 ? -9.983 24.506 13.408 1.00 63.19 343 ALA A C 1
ATOM 2586 O O . ALA A 1 343 ? -9.477 24.694 14.514 1.00 63.19 343 ALA A O 1
ATOM 2587 N N . PRO A 1 344 ? -11.291 24.753 13.194 1.00 60.94 344 PRO A N 1
ATOM 2588 C CA . PRO A 1 344 ? -12.186 25.254 14.238 1.00 60.94 344 PRO A CA 1
ATOM 2589 C C . PRO A 1 344 ? -12.483 24.215 15.331 1.00 60.94 344 PRO A C 1
ATOM 2591 O O . PRO A 1 344 ? -12.925 24.591 16.416 1.00 60.94 344 PRO A O 1
ATOM 2594 N N . GLN A 1 345 ? -12.253 22.928 15.053 1.00 63.50 345 GLN A N 1
ATOM 2595 C CA . GLN A 1 345 ? -12.323 21.836 16.022 1.00 63.50 345 GLN A CA 1
ATOM 2596 C C . GLN A 1 345 ? -10.980 21.097 16.053 1.00 63.50 345 GLN A C 1
ATOM 2598 O O . GLN A 1 345 ? -10.407 20.855 14.987 1.00 63.50 345 GLN A O 1
ATOM 2603 N N . PRO A 1 346 ? -10.453 20.759 17.242 1.00 63.66 346 PRO A N 1
ATOM 2604 C CA . PRO A 1 346 ? -9.228 19.981 17.340 1.00 63.66 346 PRO A CA 1
ATOM 2605 C C . PRO A 1 346 ? -9.464 18.553 16.815 1.00 63.66 346 PRO A C 1
ATOM 2607 O O . PRO A 1 346 ? -10.551 18.009 17.018 1.00 63.66 346 PRO A O 1
ATOM 2610 N N . PRO A 1 347 ? -8.469 17.931 16.157 1.00 67.19 347 PRO A N 1
ATOM 2611 C CA . PRO A 1 347 ? -8.557 16.526 15.770 1.00 67.19 347 PRO A CA 1
ATOM 2612 C C . PRO A 1 347 ? -8.661 15.642 17.018 1.00 67.19 347 PRO A C 1
ATOM 2614 O O . PRO A 1 347 ? -8.059 15.956 18.048 1.00 67.19 347 PRO A O 1
ATOM 2617 N N . SER A 1 348 ? -9.362 14.513 16.914 1.00 71.44 348 SER A N 1
ATOM 2618 C CA . SER A 1 348 ? -9.295 13.490 17.959 1.00 71.44 348 SER A CA 1
ATOM 2619 C C . SER A 1 348 ? -7.968 12.756 17.840 1.00 71.44 348 SER A C 1
ATOM 2621 O O . SER A 1 348 ? -7.612 12.263 16.765 1.00 71.44 348 SER A O 1
ATOM 2623 N N . THR A 1 349 ? -7.220 12.687 18.938 1.00 68.94 349 THR A N 1
ATOM 2624 C CA . THR A 1 349 ? -5.916 12.025 18.949 1.00 68.94 349 THR A CA 1
ATOM 2625 C C . THR A 1 349 ? -5.982 10.692 19.666 1.00 68.94 349 THR A C 1
ATOM 2627 O O . THR A 1 349 ? -6.407 10.585 20.820 1.00 68.94 349 THR A O 1
ATOM 2630 N N . LEU A 1 350 ? -5.527 9.660 18.971 1.00 70.31 350 LEU A N 1
ATOM 2631 C CA . LEU A 1 350 ? -5.388 8.316 19.485 1.00 70.31 350 LEU A CA 1
ATOM 2632 C C . LEU A 1 350 ? -3.921 7.917 19.386 1.00 70.31 350 LEU A C 1
ATOM 2634 O O . LEU A 1 350 ? -3.357 7.875 18.301 1.00 70.31 350 LEU A O 1
ATOM 2638 N N . VAL A 1 351 ? -3.313 7.600 20.522 1.00 66.88 351 VAL A N 1
ATOM 2639 C CA . VAL A 1 351 ? -1.930 7.129 20.581 1.00 66.88 351 VAL A CA 1
ATOM 2640 C C . VAL A 1 351 ? -1.924 5.659 20.988 1.00 66.88 351 VAL A C 1
ATOM 2642 O O . VAL A 1 351 ? -2.363 5.318 22.086 1.00 66.88 351 VAL A O 1
ATOM 2645 N N . ALA A 1 352 ? -1.427 4.780 20.123 1.00 61.03 352 ALA A N 1
ATOM 2646 C CA . ALA A 1 352 ? -1.022 3.431 20.485 1.00 61.03 352 ALA A CA 1
ATOM 2647 C C . ALA A 1 352 ? 0.467 3.465 20.864 1.00 61.03 352 ALA A C 1
ATOM 2649 O O . ALA A 1 352 ? 1.337 3.516 19.998 1.00 61.03 352 ALA A O 1
ATOM 2650 N N . GLU A 1 353 ? 0.769 3.466 22.165 1.00 61.31 353 GLU A N 1
ATOM 2651 C CA . GLU A 1 353 ? 2.147 3.372 22.659 1.00 61.31 353 GLU A CA 1
ATOM 2652 C C . GLU A 1 353 ? 2.294 2.193 23.625 1.00 61.31 353 GLU A C 1
ATOM 2654 O O . GLU A 1 353 ? 1.435 1.903 24.459 1.00 61.31 353 GLU A O 1
ATOM 2659 N N . CYS A 1 354 ? 3.412 1.489 23.496 1.00 62.06 354 CYS A N 1
ATOM 2660 C CA . CYS A 1 354 ? 3.610 0.153 24.019 1.00 62.06 354 CYS A CA 1
ATOM 2661 C C . CYS A 1 354 ? 4.340 0.141 25.377 1.00 62.06 354 CYS A C 1
ATOM 2663 O O . CYS A 1 354 ? 5.223 0.953 25.651 1.00 62.06 354 CYS A O 1
ATOM 2665 N N . HIS A 1 355 ? 3.992 -0.856 26.198 1.00 52.88 355 HIS A N 1
ATOM 2666 C CA . HIS A 1 355 ? 4.626 -1.317 27.445 1.00 52.88 355 HIS A CA 1
ATOM 2667 C C . HIS A 1 355 ? 4.003 -0.886 28.793 1.00 52.88 355 HIS A C 1
ATOM 2669 O O . HIS A 1 355 ? 3.883 -1.754 29.657 1.00 52.88 355 HIS A O 1
ATOM 2675 N N . ALA A 1 356 ? 3.592 0.373 29.032 1.00 56.69 356 ALA A N 1
ATOM 2676 C CA . ALA A 1 356 ? 2.881 0.769 30.274 1.00 56.69 356 ALA A CA 1
ATOM 2677 C C . ALA A 1 356 ? 2.296 2.196 30.222 1.00 56.69 356 ALA A C 1
ATOM 2679 O O . ALA A 1 356 ? 2.915 3.076 29.636 1.00 56.69 356 ALA A O 1
ATOM 2680 N N . PHE A 1 357 ? 1.183 2.477 30.922 1.00 57.03 357 PHE A N 1
ATOM 2681 C CA . PHE A 1 357 ? 0.716 3.860 31.118 1.00 57.03 357 PHE A CA 1
ATOM 2682 C C . PHE A 1 357 ? 1.695 4.590 32.038 1.00 57.03 357 PHE A C 1
ATOM 2684 O O . PHE A 1 357 ? 1.805 4.264 33.224 1.00 57.03 357 PHE A O 1
ATOM 2691 N N . ARG A 1 358 ? 2.420 5.571 31.502 1.00 67.75 358 ARG A N 1
ATOM 2692 C CA . ARG A 1 358 ? 3.366 6.378 32.272 1.00 67.75 358 ARG A CA 1
ATOM 2693 C C . ARG A 1 358 ? 2.769 7.756 32.563 1.00 67.75 358 ARG A C 1
ATOM 2695 O O . ARG A 1 358 ? 1.903 8.212 31.819 1.00 67.75 358 ARG A O 1
ATOM 2702 N N . PRO A 1 359 ? 3.225 8.463 33.616 1.00 65.75 359 PRO A N 1
ATOM 2703 C CA . PRO A 1 359 ? 2.769 9.824 33.907 1.00 65.75 359 PRO A CA 1
ATOM 2704 C C . PRO A 1 359 ? 2.869 10.788 32.715 1.00 65.75 359 PRO A C 1
ATOM 2706 O O . PRO A 1 359 ? 2.075 11.717 32.629 1.00 65.75 359 PRO A O 1
ATOM 2709 N N . GLN A 1 360 ? 3.815 10.546 31.803 1.00 63.81 360 GLN A N 1
ATOM 2710 C CA . GLN A 1 360 ? 4.023 11.309 30.572 1.00 63.81 360 GLN A CA 1
ATOM 2711 C C . GLN A 1 360 ? 2.865 11.176 29.571 1.00 63.81 360 GLN A C 1
ATOM 2713 O O . GLN A 1 360 ? 2.632 12.102 28.808 1.00 63.81 360 GLN A O 1
ATOM 2718 N N . HIS A 1 361 ? 2.100 10.079 29.603 1.00 68.31 361 HIS A N 1
ATOM 2719 C CA . HIS A 1 361 ? 0.988 9.853 28.669 1.00 68.31 361 HIS A CA 1
ATOM 2720 C C . HIS A 1 361 ? -0.281 10.600 29.101 1.00 68.31 361 HIS A C 1
ATOM 2722 O O . HIS A 1 361 ? -1.243 10.716 28.339 1.00 68.31 361 HIS A O 1
ATOM 2728 N N . LYS A 1 362 ? -0.310 11.121 30.336 1.00 74.88 362 LYS A N 1
ATOM 2729 C CA . LYS A 1 362 ? -1.466 11.849 30.850 1.00 74.88 362 LYS A CA 1
ATOM 2730 C C . LYS A 1 362 ? -1.622 13.176 30.109 1.00 74.88 362 LYS A C 1
ATOM 2732 O O . LYS A 1 362 ? -0.804 14.076 30.259 1.00 74.88 362 LYS A O 1
ATOM 2737 N N . GLY A 1 363 ? -2.713 13.304 29.364 1.00 75.69 363 GLY A N 1
ATOM 2738 C CA . GLY A 1 363 ? -3.011 14.463 28.526 1.00 75.69 363 GLY A CA 1
ATOM 2739 C C . GLY A 1 363 ? -2.306 14.460 27.169 1.00 75.69 363 GLY A C 1
ATOM 2740 O O . GLY A 1 363 ? -2.551 15.376 26.393 1.00 75.69 363 GLY A O 1
ATOM 2741 N N . ALA A 1 364 ? -1.495 13.442 26.858 1.00 72.62 364 ALA A N 1
ATOM 2742 C CA . ALA A 1 364 ? -0.795 13.334 25.576 1.00 72.62 364 ALA A CA 1
ATOM 2743 C C . ALA A 1 364 ? -1.744 12.996 24.411 1.00 72.62 364 ALA A C 1
ATOM 2745 O O . ALA A 1 364 ? -1.481 13.373 23.274 1.00 72.62 364 ALA A O 1
ATOM 2746 N N . ALA A 1 365 ? -2.874 12.336 24.682 1.00 83.56 365 ALA A N 1
ATOM 2747 C CA . ALA A 1 365 ? -3.888 12.000 23.683 1.00 83.56 365 ALA A CA 1
ATOM 2748 C C . ALA A 1 365 ? -5.303 11.978 24.281 1.00 83.56 365 ALA A C 1
ATOM 2750 O O . ALA A 1 365 ? -5.448 12.023 25.502 1.00 83.56 365 ALA A O 1
ATOM 2751 N N . ASP A 1 366 ? -6.353 11.918 23.455 1.00 88.50 366 ASP A N 1
ATOM 2752 C CA . ASP A 1 366 ? -7.720 11.651 23.942 1.00 88.50 366 ASP A CA 1
ATOM 2753 C C . ASP A 1 366 ? -7.864 10.210 24.432 1.00 88.50 366 ASP A C 1
ATOM 2755 O O . ASP A 1 366 ? -8.493 9.953 25.465 1.00 88.50 366 ASP A O 1
ATOM 2759 N N . PHE A 1 367 ? -7.210 9.290 23.724 1.00 89.81 367 PHE A N 1
ATOM 2760 C CA . PHE A 1 367 ? -7.131 7.877 24.059 1.00 89.81 367 PHE A CA 1
ATOM 2761 C C . PHE A 1 367 ? -5.695 7.368 23.948 1.00 89.81 367 PHE A C 1
ATOM 2763 O O . PHE A 1 367 ? -4.947 7.759 23.052 1.00 89.81 367 PHE A O 1
ATOM 2770 N N . VAL A 1 368 ? -5.341 6.463 24.857 1.00 88.38 368 VAL A N 1
ATOM 2771 C CA . VAL A 1 368 ? -4.055 5.769 24.896 1.00 88.38 368 VAL A CA 1
ATOM 2772 C C . VAL A 1 368 ? -4.323 4.269 24.849 1.00 88.38 368 VAL A C 1
ATOM 2774 O O . VAL A 1 368 ? -5.012 3.736 25.724 1.00 88.38 368 VAL A O 1
ATOM 2777 N N . ILE A 1 369 ? -3.784 3.584 23.843 1.00 87.81 369 ILE A N 1
ATOM 2778 C CA . ILE A 1 369 ? -3.796 2.122 23.773 1.00 87.81 369 ILE A CA 1
ATOM 2779 C C . ILE A 1 369 ? -2.422 1.609 24.173 1.00 87.81 369 ILE A C 1
ATOM 2781 O O . ILE A 1 369 ? -1.424 1.961 23.555 1.00 87.81 369 ILE A O 1
ATOM 2785 N N . LEU A 1 370 ? -2.390 0.747 25.185 1.00 86.81 370 LEU A N 1
ATOM 2786 C CA . LEU A 1 370 ? -1.193 0.015 25.571 1.00 86.81 370 LEU A CA 1
ATOM 2787 C C . LEU A 1 370 ? -1.212 -1.362 24.937 1.00 86.81 370 LEU A C 1
ATOM 2789 O O . LEU A 1 370 ? -2.131 -2.128 25.207 1.00 86.81 370 LEU A O 1
ATOM 2793 N N . THR A 1 371 ? -0.201 -1.692 24.152 1.00 84.94 371 THR A N 1
ATOM 2794 C CA . THR A 1 371 ? -0.024 -3.008 23.526 1.00 84.94 371 THR A CA 1
ATOM 2795 C C . THR A 1 371 ? 0.931 -3.897 24.332 1.00 84.94 371 THR A C 1
ATOM 2797 O O . THR A 1 371 ? 1.728 -3.422 25.151 1.00 84.94 371 THR A O 1
ATOM 2800 N N . ASP A 1 372 ? 0.812 -5.211 24.139 1.00 81.38 372 ASP A N 1
ATOM 2801 C CA . ASP A 1 372 ? 1.551 -6.242 24.865 1.00 81.38 372 ASP A CA 1
ATOM 2802 C C . ASP A 1 372 ? 3.035 -6.269 24.492 1.00 81.38 372 ASP A C 1
ATOM 2804 O O . ASP A 1 372 ? 3.441 -6.669 23.403 1.00 81.38 372 ASP A O 1
ATOM 2808 N N . ALA A 1 373 ? 3.845 -5.876 25.473 1.00 74.50 373 ALA A N 1
ATOM 2809 C CA . ALA A 1 373 ? 5.296 -5.818 25.411 1.00 74.50 373 ALA A CA 1
ATOM 2810 C C . ALA A 1 373 ? 5.989 -7.163 25.172 1.00 74.50 373 ALA A C 1
ATOM 2812 O O . ALA A 1 373 ? 7.162 -7.180 24.811 1.00 74.50 373 ALA A O 1
ATOM 2813 N N . SER A 1 374 ? 5.319 -8.272 25.492 1.00 78.06 374 SER A N 1
ATOM 2814 C CA . SER A 1 374 ? 5.925 -9.602 25.463 1.00 78.06 374 SER A CA 1
ATOM 2815 C C . SER A 1 374 ? 5.957 -10.219 24.066 1.00 78.06 374 SER A C 1
ATOM 2817 O O . SER A 1 374 ? 6.668 -11.203 23.848 1.00 78.06 374 SER A O 1
ATOM 2819 N N . LEU A 1 375 ? 5.212 -9.647 23.116 1.00 77.12 375 LEU A N 1
ATOM 2820 C CA . LEU A 1 375 ? 5.192 -10.109 21.738 1.00 77.12 375 LEU A CA 1
ATOM 2821 C C . LEU A 1 375 ? 6.427 -9.612 20.971 1.00 77.12 375 LEU A C 1
ATOM 2823 O O . LEU A 1 375 ? 6.855 -8.471 21.155 1.00 77.12 375 LEU A O 1
ATOM 2827 N N . PRO A 1 376 ? 7.009 -10.451 20.094 1.00 75.38 376 PRO A N 1
ATOM 2828 C CA . PRO A 1 376 ? 8.160 -10.057 19.297 1.00 75.38 376 PRO A CA 1
ATOM 2829 C C . PRO A 1 376 ? 7.781 -8.926 18.339 1.00 75.38 376 PRO A C 1
ATOM 2831 O O . PRO A 1 376 ? 6.772 -9.006 17.634 1.00 75.38 376 PRO A O 1
ATOM 2834 N N . ARG A 1 377 ? 8.621 -7.893 18.296 1.00 75.56 377 ARG A N 1
ATOM 2835 C CA . ARG A 1 377 ? 8.530 -6.821 17.306 1.00 75.56 377 ARG A CA 1
ATOM 2836 C C . ARG A 1 377 ? 8.807 -7.354 15.908 1.00 75.56 377 ARG A C 1
ATOM 2838 O O . ARG A 1 377 ? 9.575 -8.302 15.735 1.00 75.56 377 ARG A O 1
ATOM 2845 N N . SER A 1 378 ? 8.206 -6.728 14.900 1.00 68.88 378 SER A N 1
ATOM 2846 C CA . SER A 1 378 ? 8.517 -7.049 13.503 1.00 68.88 378 SER A CA 1
ATOM 2847 C C . SER A 1 378 ? 9.927 -6.609 13.098 1.00 68.88 378 SER A C 1
ATOM 2849 O O . SER A 1 378 ? 10.445 -7.107 12.098 1.00 68.88 378 SER A O 1
ATOM 2851 N N . TYR A 1 379 ? 10.556 -5.726 13.879 1.00 59.25 379 TYR A N 1
ATOM 2852 C CA . TYR A 1 379 ? 11.944 -5.311 13.725 1.00 59.25 379 TYR A CA 1
ATOM 2853 C C . TYR A 1 379 ? 12.703 -5.473 15.048 1.00 59.25 379 TYR A C 1
ATOM 2855 O O . TYR A 1 379 ? 12.219 -5.084 16.105 1.00 59.25 379 TYR A O 1
ATOM 2863 N N . ASP A 1 380 ? 13.890 -6.076 15.001 1.00 52.88 380 ASP A N 1
ATOM 2864 C CA . ASP A 1 380 ? 14.734 -6.233 16.184 1.00 52.88 380 ASP A CA 1
ATOM 2865 C C . ASP A 1 380 ? 15.623 -4.993 16.342 1.00 52.88 380 ASP A C 1
ATOM 2867 O O . ASP A 1 380 ? 16.542 -4.770 15.555 1.00 52.88 380 ASP A O 1
ATOM 2871 N N . HIS A 1 381 ? 15.339 -4.173 17.354 1.00 49.59 381 HIS A N 1
ATOM 2872 C CA . HIS A 1 381 ? 16.162 -3.020 17.725 1.00 49.59 381 HIS A CA 1
ATOM 2873 C C . HIS A 1 381 ? 17.386 -3.390 18.574 1.00 49.59 381 HIS A C 1
ATOM 2875 O O . HIS A 1 381 ? 18.025 -2.485 19.119 1.00 49.59 381 HIS A O 1
ATOM 2881 N N . SER A 1 382 ? 17.718 -4.681 18.720 1.00 40.59 382 SER A N 1
ATOM 2882 C CA . SER A 1 382 ? 18.954 -5.101 19.380 1.00 40.59 382 SER A CA 1
ATOM 2883 C C . SER A 1 382 ? 20.117 -4.284 18.817 1.00 40.59 382 SER A C 1
ATOM 2885 O O . SER A 1 382 ? 20.354 -4.332 17.605 1.00 40.59 382 SER A O 1
ATOM 2887 N N . PRO A 1 383 ? 20.830 -3.498 19.647 1.00 38.03 383 PRO A N 1
ATOM 2888 C CA . PRO A 1 383 ? 22.041 -2.860 19.179 1.00 38.03 383 PRO A CA 1
ATOM 2889 C C . PRO A 1 383 ? 22.933 -3.996 18.697 1.00 38.03 383 PRO A C 1
ATOM 2891 O O . PRO A 1 383 ? 23.148 -4.965 19.426 1.00 38.03 383 PRO A O 1
ATOM 2894 N N . HIS A 1 384 ? 23.391 -3.917 17.451 1.00 37.25 384 HIS A N 1
ATOM 2895 C CA . HIS A 1 384 ? 24.507 -4.737 17.021 1.00 37.25 384 HIS A CA 1
ATOM 2896 C C . HIS A 1 384 ? 25.620 -4.494 18.047 1.00 37.25 384 HIS A C 1
ATOM 2898 O O . HIS A 1 384 ? 26.143 -3.385 18.129 1.00 37.25 384 HIS A O 1
ATOM 2904 N N . GLU A 1 385 ? 25.873 -5.476 18.916 1.00 32.12 385 GLU A N 1
ATOM 2905 C CA . GLU A 1 385 ? 27.027 -5.455 19.806 1.00 32.12 385 GLU A CA 1
ATOM 2906 C C . GLU A 1 385 ? 28.261 -5.343 18.899 1.00 32.12 385 GLU A C 1
ATOM 2908 O O . GLU A 1 385 ? 28.497 -6.225 18.069 1.00 32.12 385 GLU A O 1
ATOM 2913 N N . GLU A 1 386 ? 28.957 -4.204 18.990 1.00 33.25 386 GLU A N 1
ATOM 2914 C CA . GLU A 1 386 ? 30.258 -3.953 18.352 1.00 33.25 386 GLU A CA 1
ATOM 2915 C C . GLU A 1 386 ? 31.336 -4.939 18.817 1.00 33.25 386 GLU A C 1
ATOM 2917 O O . GLU A 1 386 ? 31.379 -5.261 20.031 1.00 33.25 386 GLU A O 1
#

Organism: Emiliania huxleyi (NCBI:txid2903)

Foldseek 3Di:
DDDDDDDDDDDDDDDDDDDDDDDDDDDPDPPPPFLDPPPPPLLPLLVVQVVVCVVCVVVLVVVLVVVVVVVVVDDLQPPDHDDPPVPPPDCDPVNVLVVLVVLVVVVVVLDLVSLQVLLVCLCVLPPVVRHGNANLSSLVSLVSSVVVVNLVSLQSNLVCQSVVGSHDRDNNSSLVSLSSSSVVPNPVSVVVSVVSVQVVCVVVVNHPFDDLLRVLLVVLVVDDDADQQGDPFKGKAFLQGHGGGPVVVLVVLLVFQEEEEADDPQDPVSVVVVVNSVSSSSNRFVAEAEAEPPDDDDPPDAFHPDPRNDRDPHPSRHRYYYYDHQQQQFPPRHPQVVVVVVDPDGGAYEHEDEDDDDPVSRRRGRMYMYGHPVDDTSDDPPPPPD

Sequence (386 aa):
MSFRRLSRLAAPVSAGAVLLARAAAPPPELAECSYDVRRQGVSSGMHIELQKLRPREEQLRRKWEEDEAGFHKLPPRAWPPDAAVAVATDLEEESTAEGVSLLQEVAAAGHAQALYEVGVLHYLGSVPQLLAEDYGRAYACFEAAAAQQHMSANFMQAELLIEGMGVESDVAAAVPLLVAAAERGHRMARQYLRDFWDADAAQSGVAPGGSSMERARVFAQQLPQVPLGGSEHFSVFRGDGAQSSLAELLAEAASSDVVLLGECHDDPVAHHLEAFLLISLAAVRPEVVLSLEMRQGECPYLGVSGRDGLLAPARPEALVVHVCGYFHCEKHVGIAEMLSAYAPQPPSTLVAECHAFRPQHKGAADFVILTDASLPRSYDHSPHEE

Radius of gyration: 26.83 Å; chains: 1; bounding box: 76×69×64 Å